Protein AF-A0A1B8GP04-F1 (afdb_monomer_lite)

Secondary structure (DSSP, 8-state):
--EEEEEEE-TT--SGGGEEEEEEEEE-TT--GGGEEEE-SSSSSS-EEEEE-TTT--EEEE-EEEETTTTEEEEPPPEEEESS-----B-SSSS-BSEEEE-SSSSSS-EEEEE-TT--EEEEEEETTEEEEEEEEE---S--GGGEEEE-SSSSSSPEEEEE-TTT--EEEEEEEEEEEETTEEEEEEEEEEEE--SS-GGGEE----SSSSSPPEEEE-TTT--EEEE----S-----SS-----PPPPTT-PPPPP----------------------------------------S-----SSS--EEEEEEEEEEEEPPPTT-SS-EEEEEEEEESSSPPHHHHHHS--EEB-S---TT--EEEEESPPBTTB----SEEEEEETTEEEEEETTTTTEEEETTS-EEEEEEE--S-EEEEEETTTTEEEEEEEEEEEEES--THHHHT---

Sequence (457 aa):
MSKIKYYRNTPPNSDYTGWNGKGVVLDLGGIDRKAIHLGDWNGDGFCDVIVTDKATGALDVYYTYWDRASDQFSFSAKTRVVGSGCTQGWGVGLYDLGIQFADIDGDKRVDYMCLEPNGRVTGWLNKAGGLQWVDQIKFSEDKDRANHKFADVNGDGLDDFMWIDKFTGDTQVFYNLGQKQISGSSFQWENKGQKYQGSSSGPNLHFPNLGGQGRADLTDVNPKTALGWTWFNSCPTGGDDGAIVDPGLPIAPGDSPPGGDGGDDGGDDGGDTGGDMGGDDGGDTGGDTGGDTRGDDGGDTGGDDGGDGYTTGFLIYAVTDTDLPATDFPQPSINNGFIFLNTPPNCNDVGNAIFQNDSEDLSGNSGGVRCDGCGIPGLDGDPTLLEWKNKMGHYTWYLNRNGDFVDVNDEVKGNCVVDHSDDFMCTFFPNPSGQTGIMQLRCRSNMNANIVNGWHD

Organism: NCBI:txid342668

Structure (mmCIF, N/CA/C/O backbone):
data_AF-A0A1B8GP04-F1
#
_entry.id   AF-A0A1B8GP04-F1
#
loop_
_atom_site.group_PDB
_atom_site.id
_atom_site.type_symbol
_atom_site.label_atom_id
_atom_site.label_alt_id
_atom_site.label_comp_id
_atom_site.label_asym_id
_atom_site.label_entity_id
_atom_site.label_seq_id
_atom_site.pdbx_PDB_ins_code
_atom_site.Cartn_x
_atom_site.Cartn_y
_atom_site.Cartn_z
_atom_site.occupancy
_atom_site.B_iso_or_equiv
_atom_site.auth_seq_id
_atom_site.auth_comp_id
_atom_site.auth_asym_id
_atom_site.auth_atom_id
_atom_site.pdbx_PDB_model_num
ATOM 1 N N . MET A 1 1 ? 11.563 -4.425 18.627 1.00 63.47 1 MET A N 1
ATOM 2 C CA . MET A 1 1 ? 10.301 -4.039 19.300 1.00 63.47 1 MET A CA 1
ATOM 3 C C . MET A 1 1 ? 9.495 -3.173 18.349 1.00 63.47 1 MET A C 1
ATOM 5 O O . MET A 1 1 ? 10.090 -2.308 17.712 1.00 63.47 1 MET A O 1
ATOM 9 N N . SER A 1 2 ? 8.201 -3.447 18.195 1.00 87.81 2 SER A N 1
ATOM 10 C CA . SER A 1 2 ? 7.296 -2.692 17.324 1.00 87.81 2 SER A CA 1
ATOM 11 C C . SER A 1 2 ? 7.040 -1.302 17.895 1.00 87.81 2 SER A C 1
ATOM 13 O O . SER A 1 2 ? 6.659 -1.143 19.051 1.00 87.81 2 SER A O 1
ATOM 15 N N . LYS A 1 3 ? 7.315 -0.291 17.076 1.00 91.38 3 LYS A N 1
ATOM 16 C CA . LYS A 1 3 ? 7.225 1.124 17.428 1.00 91.38 3 LYS A CA 1
ATOM 17 C C . LYS A 1 3 ? 6.595 1.866 16.263 1.00 91.38 3 LYS A C 1
ATOM 19 O O . LYS A 1 3 ? 6.963 1.601 15.120 1.00 91.38 3 LYS A O 1
ATOM 24 N N . ILE A 1 4 ? 5.711 2.809 16.558 1.00 90.88 4 ILE A N 1
ATOM 25 C CA . ILE A 1 4 ? 5.189 3.748 15.567 1.00 90.88 4 ILE A CA 1
ATOM 26 C C . ILE A 1 4 ? 6.092 4.972 15.572 1.00 90.88 4 ILE A C 1
ATOM 28 O O . ILE A 1 4 ? 6.315 5.591 16.618 1.00 90.88 4 ILE A O 1
ATOM 32 N N . LYS A 1 5 ? 6.642 5.297 14.403 1.00 90.19 5 LYS A N 1
ATOM 33 C CA . LYS A 1 5 ? 7.365 6.543 14.167 1.00 90.19 5 LYS A CA 1
ATOM 34 C C . LYS A 1 5 ? 6.522 7.444 13.287 1.00 90.19 5 LYS A C 1
ATOM 36 O O . LYS A 1 5 ? 5.880 6.957 12.364 1.00 90.19 5 LYS A O 1
ATOM 41 N N . TYR A 1 6 ? 6.567 8.737 13.564 1.00 86.81 6 TYR A N 1
ATOM 42 C CA . TYR A 1 6 ? 5.828 9.728 12.799 1.00 86.81 6 TYR A CA 1
ATOM 43 C C . TYR A 1 6 ? 6.778 10.676 12.071 1.00 86.81 6 TYR A C 1
ATOM 45 O O . TYR A 1 6 ? 7.780 11.135 12.629 1.00 86.81 6 TYR A O 1
ATOM 53 N N . TYR A 1 7 ? 6.420 10.973 10.828 1.00 84.62 7 TYR A N 1
ATOM 54 C CA . TYR A 1 7 ? 7.071 11.952 9.976 1.00 84.62 7 TYR A CA 1
ATOM 55 C C . TYR A 1 7 ? 5.987 12.905 9.486 1.00 84.62 7 TYR A C 1
ATOM 57 O O . TYR A 1 7 ? 5.009 12.477 8.879 1.00 84.62 7 TYR A O 1
ATOM 65 N N . ARG A 1 8 ? 6.143 14.194 9.785 1.00 81.94 8 ARG A N 1
ATOM 66 C CA . ARG A 1 8 ? 5.207 15.233 9.358 1.00 81.94 8 ARG A CA 1
ATOM 67 C C . ARG A 1 8 ? 5.711 15.876 8.082 1.00 81.94 8 ARG A C 1
ATOM 69 O O . ARG A 1 8 ? 6.782 16.472 8.132 1.00 81.94 8 ARG A O 1
ATOM 76 N N . ASN A 1 9 ? 4.925 15.871 7.012 1.00 76.25 9 ASN A N 1
ATOM 77 C CA . ASN A 1 9 ? 5.185 16.769 5.891 1.00 76.25 9 ASN A CA 1
ATOM 78 C C . ASN A 1 9 ? 4.666 18.187 6.206 1.00 76.25 9 ASN A C 1
ATOM 80 O O . ASN A 1 9 ? 3.602 18.351 6.811 1.00 76.25 9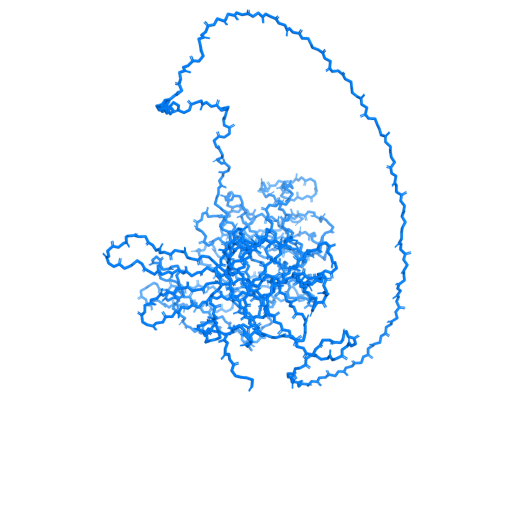 ASN A O 1
ATOM 84 N N . THR A 1 10 ? 5.410 19.216 5.803 1.00 71.38 10 THR A N 1
ATOM 85 C CA . THR A 1 10 ? 4.980 20.619 5.835 1.00 71.38 10 THR A CA 1
ATOM 86 C C . THR A 1 10 ? 4.766 21.106 4.398 1.00 71.38 10 THR A C 1
ATOM 88 O O . THR A 1 10 ? 5.730 21.508 3.745 1.00 71.38 10 THR A O 1
ATOM 91 N N . PRO A 1 11 ? 3.517 21.089 3.892 1.00 62.31 11 PRO A N 1
ATOM 92 C CA . PRO A 1 11 ? 3.201 21.577 2.552 1.00 62.31 11 PRO A CA 1
ATOM 93 C C . PRO A 1 11 ? 3.664 23.033 2.328 1.00 62.31 11 PRO A C 1
ATOM 95 O O . PRO A 1 11 ? 3.703 23.808 3.290 1.00 62.31 11 PRO A O 1
ATOM 98 N N . PRO A 1 12 ? 3.980 23.436 1.081 1.00 53.69 12 PRO A N 1
ATOM 99 C CA . PRO A 1 12 ? 3.792 22.685 -0.165 1.00 53.69 12 PRO A CA 1
ATOM 100 C C . PRO A 1 12 ? 4.947 21.726 -0.481 1.00 53.69 12 PRO A C 1
ATOM 102 O O . PRO A 1 12 ? 5.091 21.310 -1.624 1.00 53.69 12 PRO A O 1
ATOM 105 N N . ASN A 1 13 ? 5.801 21.417 0.496 1.00 50.66 13 ASN A N 1
ATOM 106 C CA . ASN A 1 13 ? 7.055 20.761 0.203 1.00 50.66 13 ASN A CA 1
ATOM 107 C C . ASN A 1 13 ? 6.852 19.318 -0.296 1.00 50.66 13 ASN A C 1
ATOM 109 O O . ASN A 1 13 ? 6.289 18.470 0.401 1.00 50.66 13 ASN A O 1
ATOM 113 N N . SER A 1 14 ? 7.283 19.076 -1.531 1.00 50.91 14 SER A N 1
ATOM 114 C CA . SER A 1 14 ? 7.265 17.774 -2.199 1.00 50.91 14 SER A CA 1
ATOM 115 C C . SER A 1 14 ? 8.617 17.060 -2.116 1.00 50.91 14 SER A C 1
ATOM 117 O O . SER A 1 14 ? 8.734 15.945 -2.613 1.00 50.91 14 SER A O 1
ATOM 119 N N . ASP A 1 15 ? 9.632 17.680 -1.503 1.00 53.97 15 ASP A N 1
ATOM 120 C CA . ASP A 1 15 ? 10.945 17.075 -1.283 1.00 53.97 15 ASP A CA 1
ATOM 121 C C . ASP A 1 15 ? 11.120 16.530 0.154 1.00 53.97 15 ASP A C 1
ATOM 123 O O . ASP A 1 15 ? 10.312 16.766 1.061 1.00 53.97 15 ASP A O 1
ATOM 127 N N . TYR A 1 16 ? 12.209 15.787 0.384 1.00 56.28 16 TYR A N 1
ATOM 128 C CA . TYR A 1 16 ? 12.536 15.207 1.694 1.00 56.28 16 TYR A CA 1
ATOM 129 C C . TYR A 1 16 ? 12.770 16.251 2.803 1.00 56.28 16 TYR A C 1
ATOM 131 O O . TYR A 1 16 ? 12.658 15.915 3.982 1.00 56.28 16 TYR A O 1
ATOM 139 N N . THR A 1 17 ? 13.070 17.513 2.476 1.00 64.00 17 THR A N 1
ATOM 140 C CA . THR A 1 17 ? 13.350 18.568 3.469 1.00 64.00 17 THR A CA 1
ATOM 141 C C . THR A 1 17 ? 12.085 19.054 4.183 1.00 64.00 17 THR A C 1
ATOM 143 O O . THR A 1 17 ? 12.166 19.653 5.257 1.00 64.00 17 THR A O 1
ATOM 146 N N . GLY A 1 18 ? 10.906 18.745 3.632 1.00 65.75 18 GLY A N 1
ATOM 147 C CA . GLY A 1 18 ? 9.599 19.030 4.228 1.00 65.75 18 GLY A CA 1
ATOM 148 C C . GLY A 1 18 ? 9.180 18.063 5.329 1.00 65.75 18 GLY A C 1
ATOM 149 O O . GLY A 1 18 ? 8.291 18.385 6.125 1.00 65.75 18 GLY A O 1
ATOM 150 N N . TRP A 1 19 ? 9.827 16.896 5.394 1.00 76.50 19 TRP A N 1
ATOM 151 C CA . TRP A 1 19 ? 9.484 15.819 6.311 1.00 76.50 19 TRP A CA 1
ATOM 152 C C . TRP A 1 19 ? 10.240 15.944 7.633 1.00 76.50 19 TRP A C 1
ATOM 154 O O . TRP A 1 19 ? 11.421 15.630 7.758 1.00 76.50 19 TRP A O 1
ATOM 164 N N . ASN A 1 20 ? 9.527 16.367 8.673 1.00 81.12 20 ASN A N 1
ATOM 165 C CA . ASN A 1 20 ? 10.053 16.461 10.025 1.00 81.12 20 ASN A CA 1
ATOM 166 C C . ASN A 1 20 ? 9.749 15.176 10.807 1.00 81.12 20 ASN A C 1
ATOM 168 O O . ASN A 1 20 ? 8.599 14.905 11.169 1.00 81.12 20 ASN A O 1
ATOM 172 N N . GLY A 1 21 ? 10.790 14.390 11.084 1.00 84.38 21 GLY A N 1
ATOM 173 C CA . GLY A 1 21 ? 10.694 13.208 11.935 1.00 84.38 21 GLY A CA 1
ATOM 174 C C . GLY A 1 21 ? 10.450 13.581 13.398 1.00 84.38 21 GLY A C 1
ATOM 175 O O . GLY A 1 21 ? 11.295 14.196 14.043 1.00 84.38 21 GLY A O 1
ATOM 176 N N . LYS A 1 22 ? 9.324 13.136 13.963 1.00 84.88 22 LYS A N 1
ATOM 177 C CA . LYS A 1 22 ? 8.982 13.330 15.386 1.00 84.88 22 LYS A CA 1
ATOM 178 C C . LYS A 1 22 ? 9.446 12.181 16.282 1.00 84.88 22 LYS A C 1
ATOM 180 O O . LYS A 1 22 ? 9.191 12.181 17.482 1.00 84.88 22 LYS A O 1
ATOM 185 N N . GLY A 1 23 ? 10.152 11.207 15.710 1.00 88.88 23 GLY A N 1
ATOM 186 C CA . GLY A 1 23 ? 10.649 10.043 16.431 1.00 88.88 23 GLY A CA 1
ATOM 187 C C . GLY A 1 23 ? 9.544 9.034 16.735 1.00 88.88 23 GLY A C 1
ATOM 188 O O . GLY A 1 23 ? 8.591 8.891 15.972 1.00 88.88 23 GLY A O 1
ATOM 189 N N . VAL A 1 24 ? 9.719 8.282 17.821 1.00 91.25 24 VAL A N 1
ATOM 190 C CA . VAL A 1 24 ? 8.772 7.247 18.258 1.00 91.25 24 VAL A CA 1
ATOM 191 C C . VAL A 1 24 ? 7.628 7.909 19.019 1.00 91.25 24 VAL A C 1
ATOM 193 O O . VAL A 1 24 ? 7.873 8.523 20.054 1.00 91.25 24 VAL A O 1
ATOM 196 N N . VAL A 1 25 ? 6.400 7.749 18.526 1.00 91.62 25 VAL A N 1
ATOM 197 C CA . VAL A 1 25 ? 5.183 8.316 19.136 1.00 91.62 25 VAL A CA 1
ATOM 198 C C . VAL A 1 25 ? 4.389 7.286 19.942 1.00 91.62 25 VAL A C 1
ATOM 200 O O . VAL A 1 25 ? 3.663 7.658 20.856 1.00 91.62 25 VAL A O 1
ATOM 203 N N . LEU A 1 26 ? 4.569 5.992 19.658 1.00 93.62 26 LEU A N 1
ATOM 204 C CA . LEU A 1 26 ? 3.960 4.894 20.410 1.00 93.62 26 LEU A CA 1
ATOM 205 C C . LEU A 1 26 ? 4.888 3.673 20.412 1.00 93.62 26 LEU A C 1
ATOM 207 O O . LEU A 1 26 ? 5.392 3.266 19.362 1.00 93.62 26 LEU A O 1
ATOM 211 N N . ASP A 1 27 ? 5.108 3.079 21.585 1.00 94.25 27 ASP A N 1
ATOM 212 C CA . ASP A 1 27 ? 5.805 1.798 21.742 1.00 94.25 27 ASP A CA 1
ATOM 213 C C . ASP A 1 27 ? 4.776 0.705 22.048 1.00 94.25 27 ASP A C 1
ATOM 215 O O . ASP A 1 27 ? 4.023 0.802 23.016 1.00 94.25 27 ASP A O 1
ATOM 219 N N . LEU A 1 28 ? 4.740 -0.325 21.205 1.00 94.94 28 LEU A N 1
ATOM 220 C CA . LEU A 1 28 ? 3.781 -1.427 21.284 1.00 94.94 28 LEU A CA 1
ATOM 221 C C . LEU A 1 28 ? 4.392 -2.673 21.939 1.00 94.94 28 LEU A C 1
ATOM 223 O O . LEU A 1 28 ? 3.833 -3.764 21.862 1.00 94.94 28 LEU A O 1
ATOM 227 N N . GLY A 1 29 ? 5.557 -2.544 22.578 1.00 92.00 29 GLY A N 1
ATOM 228 C CA . GLY A 1 29 ? 6.099 -3.587 23.447 1.00 92.00 29 GLY A CA 1
ATOM 229 C C . GLY A 1 29 ? 6.469 -4.883 22.725 1.00 92.00 29 GLY A C 1
ATOM 230 O O . GLY A 1 29 ? 6.532 -5.934 23.353 1.00 92.00 29 GLY A O 1
ATOM 231 N N . GLY A 1 30 ? 6.718 -4.835 21.411 1.00 91.19 30 GLY A N 1
ATOM 232 C CA . GLY A 1 30 ? 7.128 -6.016 20.646 1.00 91.19 30 GLY A CA 1
ATOM 233 C C . GLY A 1 30 ? 5.990 -6.865 20.077 1.00 91.19 30 GLY A C 1
ATOM 234 O O . GLY A 1 30 ? 6.272 -7.965 19.614 1.00 91.19 30 GLY A O 1
ATOM 235 N N . ILE A 1 31 ? 4.754 -6.355 20.051 1.00 93.88 31 ILE A N 1
ATOM 236 C CA . ILE A 1 31 ? 3.656 -6.910 19.240 1.00 93.88 31 ILE A CA 1
ATOM 237 C C . ILE A 1 31 ? 4.141 -7.198 17.802 1.00 93.88 31 ILE A C 1
ATOM 239 O O . ILE A 1 31 ? 4.878 -6.391 17.227 1.00 93.88 31 ILE A O 1
ATOM 243 N N . ASP A 1 32 ? 3.745 -8.342 17.232 1.00 93.56 32 ASP A N 1
ATOM 244 C CA . ASP A 1 32 ? 4.055 -8.713 15.843 1.00 93.56 32 ASP A CA 1
ATOM 245 C C . ASP A 1 32 ? 3.577 -7.605 14.891 1.00 93.56 32 ASP A C 1
ATOM 247 O O . ASP A 1 32 ? 2.467 -7.100 15.021 1.00 93.56 32 ASP A O 1
ATOM 251 N N . ARG A 1 33 ? 4.403 -7.207 13.919 1.00 91.62 33 ARG A N 1
ATOM 252 C CA . ARG A 1 33 ? 4.039 -6.140 12.974 1.00 91.62 33 ARG A CA 1
ATOM 253 C C . ARG A 1 33 ? 2.819 -6.498 12.130 1.00 91.62 33 ARG A C 1
ATOM 255 O O . ARG A 1 33 ? 2.091 -5.592 11.754 1.00 91.62 33 ARG A O 1
ATOM 262 N N . LYS A 1 34 ? 2.575 -7.788 11.887 1.00 94.12 34 LYS A N 1
ATOM 263 C CA . LYS A 1 34 ? 1.377 -8.270 11.182 1.00 94.12 34 LYS A CA 1
ATOM 264 C C . LYS A 1 34 ? 0.089 -8.110 11.984 1.00 94.12 34 LYS A C 1
ATOM 266 O O . LYS A 1 34 ? -0.984 -8.186 11.406 1.00 94.12 34 LYS A O 1
ATOM 271 N N . ALA A 1 35 ? 0.206 -7.889 13.291 1.00 95.88 35 ALA A N 1
ATOM 272 C CA . ALA A 1 35 ? -0.927 -7.619 14.159 1.00 95.88 35 ALA A CA 1
ATOM 273 C C . ALA A 1 35 ? -1.331 -6.138 14.169 1.00 95.88 35 ALA A C 1
ATOM 275 O O . ALA A 1 35 ? -2.332 -5.793 14.785 1.00 95.88 35 ALA A O 1
ATOM 276 N N . ILE A 1 36 ? -0.520 -5.245 13.593 1.00 96.38 36 ILE A N 1
ATOM 277 C CA . ILE A 1 36 ? -0.681 -3.796 13.731 1.00 96.38 36 ILE A CA 1
ATOM 278 C C . ILE A 1 36 ? -1.247 -3.238 12.433 1.00 96.38 36 ILE A C 1
ATOM 280 O O . ILE A 1 36 ? -0.635 -3.371 11.375 1.00 96.38 36 ILE A O 1
ATOM 284 N N . HIS A 1 37 ? -2.381 -2.560 12.542 1.00 96.56 37 HIS A N 1
ATOM 285 C CA . HIS A 1 37 ? -3.078 -1.923 11.435 1.00 96.56 37 HIS A CA 1
ATOM 286 C C . HIS A 1 37 ? -3.357 -0.462 11.786 1.00 96.56 37 HIS A C 1
ATOM 288 O O . HIS A 1 37 ? -3.452 -0.104 12.963 1.00 96.56 37 HIS A O 1
ATOM 294 N N . LEU A 1 38 ? -3.461 0.376 10.759 1.00 95.69 38 LEU A N 1
ATOM 295 C CA . LEU A 1 38 ? -3.798 1.787 10.890 1.00 95.69 38 LEU A CA 1
ATOM 296 C C . LEU A 1 38 ? -5.088 2.038 10.120 1.00 95.69 38 LEU A C 1
ATOM 298 O O . LEU A 1 38 ? -5.172 1.671 8.952 1.00 95.69 38 LEU A O 1
ATOM 302 N N . GLY A 1 39 ? -6.066 2.652 10.770 1.00 96.69 39 GLY A N 1
ATOM 303 C CA . GLY A 1 39 ? -7.346 2.982 10.157 1.00 96.69 39 GLY A CA 1
ATOM 304 C C . GLY A 1 39 ? -8.220 3.747 11.135 1.00 96.69 39 GLY A C 1
ATOM 305 O O . GLY A 1 39 ? -8.081 3.569 12.342 1.00 96.69 39 GLY A O 1
ATOM 306 N N . ASP A 1 40 ? -9.071 4.631 10.630 1.00 97.69 40 ASP A N 1
ATOM 307 C CA . ASP A 1 40 ? -9.979 5.415 11.465 1.00 97.69 40 ASP A CA 1
ATOM 308 C C . ASP A 1 40 ? -11.080 4.498 12.024 1.00 97.69 40 ASP A C 1
ATOM 310 O O . ASP A 1 40 ? -11.964 4.050 11.296 1.00 97.69 40 ASP A O 1
ATOM 314 N N . TRP A 1 41 ? -10.997 4.127 13.304 1.00 98.50 41 TRP A N 1
ATOM 315 C CA . TRP A 1 41 ? -11.967 3.214 13.916 1.00 98.50 41 TRP A CA 1
ATOM 316 C C . TRP A 1 41 ? -13.187 3.975 14.444 1.00 98.50 41 TRP A C 1
ATOM 318 O O . TRP A 1 41 ? -14.302 3.439 14.493 1.00 98.50 41 TRP A O 1
ATOM 328 N N . ASN A 1 42 ? -12.990 5.217 14.891 1.00 97.25 42 ASN A N 1
ATOM 329 C CA . ASN A 1 42 ? -14.009 6.008 15.574 1.00 97.25 42 ASN A CA 1
ATOM 330 C C . ASN A 1 42 ? -14.676 7.082 14.687 1.00 97.25 42 ASN A C 1
ATOM 332 O O . ASN A 1 42 ? -15.623 7.720 15.163 1.00 97.25 42 ASN A O 1
ATOM 336 N N . GLY A 1 43 ? -14.255 7.228 13.433 1.00 96.38 43 GLY A N 1
ATOM 337 C CA . GLY A 1 43 ? -14.756 8.170 12.434 1.00 96.38 43 GLY A CA 1
ATOM 338 C C . GLY A 1 43 ? -14.401 9.632 12.718 1.00 96.38 43 GLY A C 1
ATOM 339 O O . GLY A 1 43 ? -15.181 10.515 12.347 1.00 96.38 43 GLY A O 1
ATOM 340 N N . ASP A 1 44 ? -13.320 9.911 13.451 1.00 93.94 44 ASP A N 1
ATOM 341 C CA . ASP A 1 44 ? -12.916 11.275 13.822 1.00 93.94 44 ASP A CA 1
ATOM 342 C C . ASP A 1 44 ? -11.974 11.955 12.811 1.00 93.94 44 ASP A C 1
ATOM 344 O O . ASP A 1 44 ? -11.653 13.141 12.955 1.00 93.94 44 ASP A O 1
ATOM 348 N N . GLY A 1 45 ? -11.608 11.241 11.747 1.00 91.19 45 GLY A N 1
ATOM 349 C CA . GLY A 1 45 ? -10.721 11.678 10.679 1.00 91.19 45 GLY A CA 1
ATOM 350 C C . GLY A 1 45 ? -9.245 11.363 10.922 1.00 91.19 45 GLY A C 1
ATOM 351 O O . GLY A 1 45 ? -8.419 11.725 10.079 1.00 91.19 45 GLY A O 1
ATOM 352 N N . PHE A 1 46 ? -8.885 10.720 12.038 1.00 91.12 46 PHE A N 1
ATOM 353 C CA . PHE A 1 46 ? -7.527 10.263 12.315 1.00 91.12 46 PHE A CA 1
ATOM 354 C C . PHE A 1 46 ? -7.437 8.738 12.263 1.00 91.12 46 PHE A C 1
ATOM 356 O O . PHE A 1 46 ? -8.276 8.019 12.791 1.00 91.12 46 PHE A O 1
ATOM 363 N N . CYS A 1 47 ? -6.357 8.214 11.675 1.00 94.25 47 CYS A N 1
ATOM 364 C CA . CYS A 1 47 ? -6.088 6.784 11.782 1.00 94.25 47 CYS A CA 1
ATOM 365 C C . CYS A 1 47 ? -5.767 6.408 13.234 1.00 94.25 47 CYS A C 1
ATOM 367 O O . CYS A 1 47 ? -4.827 6.935 13.841 1.00 94.25 47 CYS A O 1
ATOM 369 N N . ASP A 1 48 ? -6.482 5.418 13.748 1.00 98.12 48 ASP A N 1
ATOM 370 C CA . ASP A 1 48 ? -6.213 4.772 15.022 1.00 98.12 48 ASP A CA 1
ATOM 371 C C . ASP A 1 48 ? -5.234 3.609 14.852 1.00 98.12 48 ASP A C 1
ATOM 373 O O . ASP A 1 48 ? -5.058 3.057 13.761 1.00 98.12 48 ASP A O 1
ATOM 377 N N . VAL A 1 49 ? -4.590 3.208 15.951 1.00 98.12 49 VAL A N 1
ATOM 378 C CA . VAL A 1 49 ? -3.743 2.008 15.964 1.00 98.12 49 VAL A CA 1
ATOM 379 C C . VAL A 1 49 ? -4.582 0.821 16.415 1.00 98.12 49 VAL A C 1
ATOM 381 O O . VAL A 1 49 ? -4.950 0.719 17.589 1.00 98.12 49 VAL A O 1
ATOM 384 N N . ILE A 1 50 ? -4.843 -0.097 15.489 1.00 98.56 50 ILE A N 1
ATOM 385 C CA . ILE A 1 50 ? -5.628 -1.310 15.711 1.00 98.56 50 ILE A CA 1
ATOM 386 C C . ILE A 1 50 ? -4.665 -2.491 15.852 1.00 98.56 50 ILE A C 1
ATOM 388 O O . ILE A 1 50 ? -3.847 -2.757 14.972 1.00 98.56 50 ILE A O 1
ATOM 392 N N . VAL A 1 51 ? -4.756 -3.207 16.970 1.00 98.00 51 VAL A N 1
ATOM 393 C CA . VAL A 1 51 ? -3.973 -4.411 17.256 1.00 98.00 51 VAL A CA 1
ATOM 394 C C . VAL A 1 51 ? -4.880 -5.634 17.214 1.00 98.00 51 VAL A C 1
ATOM 396 O O . VAL A 1 51 ? -5.840 -5.726 17.979 1.00 98.00 51 VAL A O 1
ATOM 399 N N . THR A 1 52 ? -4.545 -6.589 16.353 1.00 97.50 52 THR A N 1
ATOM 400 C CA . THR A 1 52 ? -5.291 -7.831 16.149 1.00 97.50 52 THR A CA 1
ATOM 401 C C . THR A 1 52 ? -4.657 -9.000 16.901 1.00 97.50 52 THR A C 1
ATOM 403 O O . THR A 1 52 ? -3.442 -9.201 16.907 1.00 97.50 52 THR A O 1
ATOM 406 N N . ASP A 1 53 ? -5.482 -9.823 17.540 1.00 97.88 53 ASP A N 1
ATOM 407 C CA . ASP A 1 53 ? -5.041 -11.109 18.068 1.00 97.88 53 ASP A CA 1
ATOM 408 C C . ASP A 1 53 ? -5.111 -12.188 16.982 1.00 97.88 53 ASP A C 1
ATOM 410 O O . ASP A 1 53 ? -6.170 -12.440 16.404 1.00 97.88 53 ASP A O 1
ATOM 414 N N . LYS A 1 54 ? -3.984 -12.869 16.745 1.00 96.69 54 LYS A N 1
ATOM 415 C CA . LYS A 1 54 ? -3.844 -13.866 15.674 1.00 96.69 54 LYS A CA 1
ATOM 416 C C . LYS A 1 54 ? -4.876 -14.988 15.741 1.00 96.69 54 LYS A C 1
ATOM 418 O O . LYS A 1 54 ? -5.330 -15.465 14.705 1.00 96.69 54 LYS A O 1
ATOM 423 N N . ALA A 1 55 ? -5.145 -15.489 16.943 1.00 96.44 55 ALA A N 1
ATOM 424 C CA . ALA A 1 55 ? -5.903 -16.720 17.133 1.00 96.44 55 ALA A CA 1
ATOM 425 C C . ALA A 1 55 ? -7.404 -16.449 17.223 1.00 96.44 55 ALA A C 1
ATOM 427 O O . ALA A 1 55 ? -8.212 -17.233 16.733 1.00 96.44 55 ALA A O 1
ATOM 428 N N . THR A 1 56 ? -7.771 -15.351 17.876 1.00 98.06 56 THR A N 1
ATOM 429 C CA . THR A 1 56 ? -9.158 -15.055 18.236 1.00 98.06 56 THR A CA 1
ATOM 430 C C . THR A 1 56 ? -9.797 -13.992 17.356 1.00 98.06 56 THR A C 1
ATOM 432 O O . THR A 1 56 ? -11.020 -13.873 17.378 1.00 98.06 56 THR A O 1
ATOM 435 N N . GLY A 1 57 ? -9.010 -13.189 16.634 1.00 97.75 57 GLY A N 1
ATOM 436 C CA . GLY A 1 57 ? -9.510 -12.000 15.943 1.00 97.75 57 GLY A CA 1
ATOM 437 C C . GLY A 1 57 ? -9.969 -10.895 16.897 1.00 97.75 57 GLY A C 1
ATOM 438 O O . GLY A 1 57 ? -10.716 -10.007 16.499 1.00 97.75 57 GLY A O 1
ATOM 439 N N . ALA A 1 58 ? -9.585 -10.950 18.176 1.00 98.44 58 ALA A N 1
ATOM 440 C CA . ALA A 1 58 ? -9.854 -9.858 19.102 1.00 98.44 58 ALA A CA 1
ATOM 441 C C . ALA A 1 58 ? -9.124 -8.585 18.654 1.00 98.44 58 ALA A C 1
ATOM 443 O O . ALA A 1 58 ? -7.990 -8.659 18.181 1.00 98.44 58 ALA A O 1
ATOM 444 N N . LEU A 1 59 ? -9.762 -7.431 18.845 1.00 98.44 59 LEU A N 1
ATOM 445 C CA . LEU A 1 59 ? -9.219 -6.127 18.470 1.00 98.44 59 LEU A CA 1
ATOM 446 C C . LEU A 1 59 ? -9.029 -5.259 19.713 1.00 98.44 59 LEU A C 1
ATOM 448 O O . LEU A 1 59 ? -9.977 -5.019 20.470 1.00 98.44 59 LEU A O 1
ATOM 452 N N . ASP A 1 60 ? -7.805 -4.784 19.903 1.00 98.44 60 ASP A N 1
ATOM 453 C CA . ASP A 1 60 ? -7.448 -3.736 20.852 1.00 98.44 60 ASP A CA 1
ATOM 454 C C . ASP A 1 60 ? -7.121 -2.453 20.068 1.00 98.44 60 ASP A C 1
ATOM 456 O O . ASP A 1 60 ? -6.304 -2.491 19.155 1.00 98.44 60 ASP A O 1
ATOM 460 N N . VAL A 1 61 ? -7.722 -1.317 20.425 1.00 98.56 61 VAL A N 1
ATOM 461 C CA . VAL A 1 61 ? -7.514 -0.028 19.743 1.00 98.56 61 VAL A CA 1
ATOM 462 C C . VAL A 1 61 ? -6.870 0.983 20.684 1.00 98.56 61 VAL A C 1
ATOM 464 O O . VAL A 1 61 ? -7.227 1.079 21.865 1.00 98.56 61 VAL A O 1
ATOM 467 N N . TYR A 1 62 ? -5.912 1.734 20.148 1.00 98.38 62 TYR A N 1
ATOM 468 C CA . TYR A 1 62 ? -5.397 2.966 20.728 1.00 98.38 62 TYR A CA 1
ATOM 469 C C . TYR A 1 62 ? -5.904 4.121 19.870 1.00 98.38 62 TYR A C 1
ATOM 471 O O . TYR A 1 62 ? -5.456 4.271 18.733 1.00 98.38 62 TYR A O 1
ATOM 479 N N . TYR A 1 63 ? -6.826 4.912 20.417 1.00 98.06 63 TYR A N 1
ATOM 480 C CA . TYR A 1 63 ? -7.380 6.057 19.705 1.00 98.06 63 TYR A CA 1
ATOM 481 C C . TYR A 1 63 ? -6.335 7.155 19.593 1.00 98.06 63 TYR A C 1
ATOM 483 O O . TYR A 1 63 ? -5.732 7.523 20.611 1.00 98.06 63 TYR A O 1
ATOM 491 N N . THR A 1 64 ? -6.113 7.641 18.379 1.00 96.50 64 THR A N 1
ATOM 492 C CA . THR A 1 64 ? -5.103 8.652 18.080 1.00 96.50 64 THR A CA 1
ATOM 493 C C . THR A 1 64 ? -5.694 10.045 18.249 1.00 96.50 64 THR A C 1
ATOM 495 O O . THR A 1 64 ? -6.758 10.355 17.737 1.00 96.50 64 THR A O 1
ATOM 498 N N . TYR A 1 65 ? -4.965 10.931 18.919 1.00 94.19 65 TYR A N 1
ATOM 499 C CA . TYR A 1 65 ? -5.307 12.347 19.005 1.00 94.19 65 TYR A CA 1
ATOM 500 C C . TYR A 1 65 ? -4.117 13.186 18.567 1.00 94.19 65 TYR A C 1
ATOM 502 O O . TYR A 1 65 ? -2.975 12.881 18.921 1.00 94.19 65 TYR A O 1
ATOM 510 N N . TRP A 1 66 ? -4.383 14.288 17.871 1.00 89.25 66 TRP A N 1
ATOM 511 C CA . TRP A 1 66 ? -3.366 15.267 17.506 1.00 89.25 66 TRP A CA 1
ATOM 512 C C . TRP A 1 66 ? -3.748 16.666 17.984 1.00 89.25 66 TRP A C 1
ATOM 514 O O . TRP A 1 66 ? -4.791 17.208 17.618 1.00 89.25 66 TRP A O 1
ATOM 524 N N . ASP A 1 67 ? -2.876 17.270 18.788 1.00 88.94 67 ASP A N 1
ATOM 525 C CA . ASP A 1 67 ? -2.986 18.675 19.157 1.00 88.94 67 ASP A CA 1
ATOM 526 C C . ASP A 1 67 ? -2.178 19.532 18.180 1.00 88.94 67 ASP A C 1
ATOM 528 O O . ASP A 1 67 ? -0.945 19.563 18.202 1.00 88.94 67 ASP A O 1
ATOM 532 N N . ARG A 1 68 ? -2.892 20.284 17.339 1.00 86.38 68 ARG A N 1
ATOM 533 C CA . ARG A 1 68 ? -2.301 21.189 16.349 1.00 86.38 68 ARG A CA 1
ATOM 534 C C . ARG A 1 68 ? -1.504 22.338 16.972 1.00 86.38 68 ARG A C 1
ATOM 536 O O . ARG A 1 68 ? -0.590 22.839 16.319 1.00 86.38 68 ARG A O 1
ATOM 543 N N . ALA A 1 69 ? -1.849 22.785 18.182 1.00 88.94 69 ALA A N 1
ATOM 544 C CA . ALA A 1 69 ? -1.187 23.919 18.823 1.00 88.94 69 ALA A CA 1
ATOM 545 C C . ALA A 1 69 ? 0.205 23.541 19.343 1.00 88.94 69 ALA A C 1
ATOM 547 O O . ALA A 1 69 ? 1.150 24.315 19.192 1.00 88.94 69 ALA A O 1
ATOM 548 N N . SER A 1 70 ? 0.329 22.350 19.929 1.00 88.25 70 SER A N 1
ATOM 549 C CA . SER A 1 70 ? 1.601 21.821 20.432 1.00 88.25 70 SER A CA 1
ATOM 550 C C . SER A 1 70 ? 2.335 20.914 19.436 1.00 88.25 70 SER A C 1
ATOM 552 O O . SER A 1 70 ? 3.496 20.583 19.667 1.00 88.25 70 SER A O 1
ATOM 554 N N . ASP A 1 71 ? 1.692 20.554 18.319 1.00 83.50 71 ASP A N 1
ATOM 555 C CA . ASP A 1 71 ? 2.183 19.599 17.318 1.00 83.50 71 ASP A CA 1
ATOM 556 C C . ASP A 1 71 ? 2.549 18.236 17.930 1.00 83.50 71 ASP A C 1
ATOM 558 O O . ASP A 1 71 ? 3.589 17.648 17.620 1.00 83.50 71 ASP A O 1
ATOM 562 N N . GLN A 1 72 ? 1.696 17.746 18.835 1.00 85.31 72 GLN A N 1
ATOM 563 C CA . GLN A 1 72 ? 1.910 16.490 19.551 1.00 85.31 72 GLN A CA 1
ATOM 564 C C . GLN A 1 72 ? 0.791 15.487 19.307 1.00 85.31 72 GLN A C 1
ATOM 566 O O . GLN A 1 72 ? -0.394 15.817 19.334 1.00 85.31 72 GLN A O 1
ATOM 571 N N . PHE A 1 73 ? 1.201 14.235 19.113 1.00 88.12 73 PHE A N 1
ATOM 572 C CA . PHE A 1 73 ? 0.311 13.086 19.146 1.00 88.12 73 PHE A CA 1
ATOM 573 C C . PHE A 1 73 ? 0.150 12.593 20.579 1.00 88.12 73 PHE A C 1
ATOM 575 O O . PHE A 1 73 ? 1.107 12.567 21.355 1.00 88.12 73 PHE A O 1
ATOM 582 N N . SER A 1 74 ? -1.052 12.148 20.908 1.00 92.44 74 SER A N 1
ATOM 583 C CA . SER A 1 74 ? -1.328 11.380 22.115 1.00 92.44 74 SER A CA 1
ATOM 584 C C . SER A 1 74 ? -2.257 10.223 21.778 1.00 92.44 74 SER A C 1
ATOM 586 O O . SER A 1 74 ? -2.906 10.223 20.735 1.00 92.44 74 SER A O 1
ATOM 588 N N . PHE A 1 75 ? -2.289 9.217 22.646 1.00 96.12 75 PHE A N 1
ATOM 589 C CA . PHE A 1 75 ? -3.054 7.998 22.422 1.00 96.12 75 PHE A CA 1
ATOM 590 C C . PHE A 1 75 ? -3.907 7.693 23.645 1.00 96.12 75 PHE A C 1
ATOM 592 O O . PHE A 1 75 ? -3.486 7.942 24.781 1.00 96.12 75 PHE A O 1
ATOM 599 N N . SER A 1 76 ? -5.092 7.124 23.433 1.00 97.69 76 SER A N 1
ATOM 600 C CA . SER A 1 76 ? -5.870 6.570 24.539 1.00 97.69 76 SER A CA 1
ATOM 601 C C . SER A 1 76 ? -5.135 5.405 25.209 1.00 97.69 76 SER A C 1
ATOM 603 O O . SER A 1 76 ? -4.204 4.807 24.665 1.00 97.69 76 SER A O 1
ATOM 605 N N . ALA A 1 77 ? -5.625 5.000 26.381 1.00 96.62 77 ALA A N 1
ATOM 606 C CA . ALA A 1 77 ? -5.322 3.666 26.878 1.00 96.62 77 ALA A CA 1
ATOM 607 C C . ALA A 1 77 ? -5.807 2.601 25.876 1.00 96.62 77 ALA A C 1
ATOM 609 O O . ALA A 1 77 ? -6.806 2.802 25.173 1.00 96.62 77 ALA A O 1
ATOM 610 N N . LYS A 1 78 ? -5.115 1.456 25.852 1.00 96.62 78 LYS A N 1
ATOM 611 C CA . LYS A 1 78 ? -5.511 0.287 25.062 1.00 96.62 78 LYS A CA 1
ATOM 612 C C . LYS A 1 78 ? -6.938 -0.126 25.416 1.00 96.62 78 LYS A C 1
ATOM 614 O O . LYS A 1 78 ? -7.202 -0.471 26.569 1.00 96.62 78 LYS A O 1
ATOM 619 N N . THR A 1 79 ? -7.826 -0.141 24.431 1.00 98.06 79 THR A N 1
ATOM 620 C CA . THR A 1 79 ? -9.241 -0.466 24.627 1.00 98.06 79 THR A CA 1
ATOM 621 C C . THR A 1 79 ? -9.621 -1.694 23.818 1.00 98.06 79 THR A C 1
ATOM 623 O O . THR A 1 79 ? -9.458 -1.715 22.605 1.00 98.06 79 THR A O 1
ATOM 626 N N . ARG A 1 80 ? -10.171 -2.712 24.482 1.00 98.19 80 ARG A N 1
ATOM 627 C CA . ARG A 1 80 ? -10.743 -3.884 23.814 1.00 98.19 80 ARG A CA 1
ATOM 628 C C . ARG A 1 80 ? -12.050 -3.484 23.133 1.00 98.19 80 ARG A C 1
ATOM 630 O O . ARG A 1 80 ? -13.022 -3.209 23.831 1.00 98.19 80 ARG A O 1
ATOM 637 N N . VAL A 1 81 ? -12.078 -3.488 21.802 1.00 98.12 81 VAL A N 1
ATOM 638 C CA . VAL A 1 81 ? -13.280 -3.148 21.013 1.00 98.12 81 VAL A CA 1
ATOM 639 C C . VAL A 1 81 ? -13.965 -4.384 20.429 1.00 98.12 81 VAL A C 1
ATOM 641 O O . VAL A 1 81 ? -15.179 -4.382 20.253 1.00 98.12 81 VAL A O 1
ATOM 644 N N . VAL A 1 82 ? -13.221 -5.478 20.223 1.00 98.00 82 VAL A N 1
ATOM 645 C CA . VAL A 1 82 ? -13.767 -6.773 19.783 1.00 98.00 82 VAL A CA 1
ATOM 646 C C . VAL A 1 82 ? -13.201 -7.897 20.632 1.00 98.00 82 VAL A C 1
ATOM 648 O O . VAL A 1 82 ? -11.989 -8.073 20.696 1.00 98.00 82 VAL A O 1
ATOM 651 N N . GLY A 1 83 ? -14.069 -8.676 21.281 1.00 97.44 83 GLY A N 1
ATOM 652 C CA . GLY A 1 83 ? -13.662 -9.808 22.123 1.00 97.44 83 GLY A CA 1
ATOM 653 C C . GLY A 1 83 ? -13.162 -11.027 21.343 1.00 97.44 83 GLY A C 1
ATOM 654 O O . GLY A 1 83 ? -12.282 -11.732 21.830 1.00 97.44 83 GLY A O 1
ATOM 655 N N . SER A 1 84 ? -13.720 -11.255 20.154 1.00 97.00 84 SER A N 1
ATOM 656 C CA . SER A 1 84 ? -13.384 -12.334 19.220 1.00 97.00 84 SER A CA 1
ATOM 657 C C . SER A 1 84 ? -14.014 -12.040 17.859 1.00 97.00 84 SER A C 1
ATOM 659 O O . SER A 1 84 ? -15.102 -11.463 17.815 1.00 97.00 84 SER A O 1
ATOM 661 N N . GLY A 1 85 ? -13.391 -12.494 16.777 1.00 96.25 85 GLY A N 1
ATOM 662 C CA . GLY A 1 85 ? -13.856 -12.265 15.415 1.00 96.25 85 GLY A CA 1
ATOM 663 C C . GLY A 1 85 ? -13.211 -13.227 14.426 1.00 96.25 85 GLY A C 1
ATOM 664 O O . GLY A 1 85 ? -13.364 -14.441 14.530 1.00 96.25 85 GLY A O 1
ATOM 665 N N . CYS A 1 86 ? -12.499 -12.678 13.450 1.00 97.50 86 CYS A N 1
ATOM 666 C CA . CYS A 1 86 ? -11.827 -13.432 12.405 1.00 97.50 86 CYS A CA 1
ATOM 667 C C . CYS A 1 86 ? -10.711 -14.336 12.947 1.00 97.50 86 CYS A C 1
ATOM 669 O O . CYS A 1 86 ? -9.699 -13.860 13.458 1.00 97.50 86 CYS A O 1
ATOM 671 N N . THR A 1 87 ? -10.841 -15.645 12.741 1.00 96.88 87 THR A N 1
ATOM 672 C CA . THR A 1 87 ? -9.849 -16.645 13.176 1.00 96.88 87 THR A CA 1
ATOM 673 C C . THR A 1 87 ? -8.890 -17.075 12.063 1.00 96.88 87 THR A C 1
ATOM 675 O O . THR A 1 87 ? -8.167 -18.056 12.213 1.00 96.88 87 THR A O 1
ATOM 678 N N . GLN A 1 88 ? -8.884 -16.373 10.926 1.00 97.69 88 GLN A N 1
ATOM 679 C CA . GLN A 1 88 ? -8.012 -16.685 9.786 1.00 97.69 88 GLN A CA 1
ATOM 680 C C . GLN A 1 88 ? -6.530 -16.372 10.062 1.00 97.69 88 GLN A C 1
ATOM 682 O O . GLN A 1 88 ? -5.648 -16.909 9.384 1.00 97.69 88 GLN A O 1
ATOM 687 N N . GLY A 1 89 ? -6.259 -15.527 11.065 1.00 95.94 89 GLY A N 1
ATOM 688 C CA . GLY A 1 89 ? -4.921 -15.178 11.535 1.00 95.94 89 GLY A CA 1
ATOM 689 C C . GLY A 1 89 ? -4.029 -14.610 10.433 1.00 95.94 89 GLY A C 1
ATOM 690 O O . GLY A 1 89 ? -4.468 -13.828 9.599 1.00 95.94 89 GLY A O 1
ATOM 691 N N . TRP A 1 90 ? -2.761 -15.009 10.431 1.00 96.69 90 TRP A N 1
ATOM 692 C CA . TRP A 1 90 ? -1.804 -14.694 9.369 1.00 96.69 90 TRP A CA 1
ATOM 693 C C . TRP A 1 90 ? -0.801 -15.830 9.193 1.00 96.69 90 TRP A C 1
ATOM 695 O O . TRP A 1 90 ? -0.427 -16.499 10.170 1.00 96.69 90 TRP A O 1
ATOM 705 N N . GLY A 1 91 ? -0.349 -16.052 7.961 1.00 93.19 91 GLY A N 1
ATOM 706 C CA . GLY A 1 91 ? 0.654 -17.072 7.663 1.00 93.19 91 GLY A CA 1
ATOM 707 C C . GLY A 1 91 ? 2.081 -16.543 7.747 1.00 93.19 91 GLY A C 1
ATOM 708 O O . GLY A 1 91 ? 2.383 -15.658 8.555 1.00 93.19 91 GLY A O 1
ATOM 709 N N . VAL A 1 92 ? 2.992 -17.145 6.979 1.00 88.56 92 VAL A N 1
ATOM 710 C CA . VAL A 1 92 ? 4.436 -16.858 7.060 1.00 88.56 92 VAL A CA 1
ATOM 711 C C . VAL A 1 92 ? 4.762 -15.526 6.395 1.00 88.56 92 VAL A C 1
ATOM 713 O O . VAL A 1 92 ? 5.410 -14.682 7.020 1.00 88.56 92 VAL A O 1
ATOM 716 N N . GLY A 1 93 ? 4.263 -15.322 5.171 1.00 89.00 93 GLY A N 1
ATOM 717 C CA . GLY A 1 93 ? 4.504 -14.117 4.382 1.00 89.00 93 GLY A CA 1
ATOM 718 C C . GLY A 1 93 ? 4.072 -12.842 5.106 1.00 89.00 93 GLY A C 1
ATOM 719 O O . GLY A 1 93 ? 3.167 -12.861 5.943 1.00 89.00 93 GLY A O 1
ATOM 720 N N . LEU A 1 94 ? 4.733 -11.725 4.789 1.00 85.38 94 LEU A N 1
ATOM 721 C CA . LEU A 1 94 ? 4.440 -10.424 5.396 1.00 85.38 94 LEU A CA 1
ATOM 722 C C . LEU A 1 94 ? 2.984 -10.000 5.161 1.00 85.38 94 LEU A C 1
ATOM 724 O O . LEU A 1 94 ? 2.336 -9.506 6.078 1.00 85.38 94 LEU A O 1
ATOM 728 N N . TYR A 1 95 ? 2.484 -10.240 3.949 1.00 91.06 95 TYR A N 1
ATOM 729 C CA . TYR A 1 95 ? 1.157 -9.815 3.509 1.00 91.06 95 TYR A CA 1
ATOM 730 C C . TYR A 1 95 ? 0.087 -10.902 3.592 1.00 91.06 95 TYR A C 1
ATOM 732 O O . TYR A 1 95 ? -1.068 -10.623 3.298 1.00 91.06 95 TYR A O 1
ATOM 740 N N . ASP A 1 96 ? 0.441 -12.113 4.028 1.00 94.75 96 ASP A N 1
ATOM 741 C CA . ASP A 1 96 ? -0.502 -13.211 4.258 1.00 94.75 96 ASP A CA 1
ATOM 742 C C . ASP A 1 96 ? -1.329 -12.936 5.526 1.00 94.75 96 ASP A C 1
ATOM 744 O O . ASP A 1 96 ? -1.106 -13.530 6.583 1.00 94.75 96 ASP A O 1
ATOM 748 N N . LEU A 1 97 ? -2.243 -11.972 5.415 1.00 96.31 97 LEU A N 1
ATOM 749 C CA . LEU A 1 97 ? -3.086 -11.451 6.480 1.00 96.31 97 LEU A CA 1
ATOM 750 C C . LEU A 1 97 ? -4.526 -11.893 6.234 1.00 96.31 97 LEU A C 1
ATOM 752 O O . LEU A 1 97 ? -5.161 -11.493 5.261 1.00 96.31 97 LEU A O 1
ATOM 756 N N . GLY A 1 98 ? -5.056 -12.701 7.145 1.00 97.44 98 GLY A N 1
ATOM 757 C CA . GLY A 1 98 ? -6.472 -13.042 7.184 1.00 97.44 98 GLY A CA 1
ATOM 758 C C . GLY A 1 98 ? -7.340 -11.928 7.763 1.00 97.44 98 GLY A C 1
ATOM 759 O O . GLY A 1 98 ? -8.554 -12.035 7.700 1.00 97.44 98 GLY A O 1
ATOM 760 N N . ILE A 1 99 ? -6.746 -10.875 8.328 1.00 98.06 99 ILE A N 1
ATOM 761 C CA . ILE A 1 99 ? -7.453 -9.713 8.869 1.00 98.06 99 ILE A CA 1
ATOM 762 C C . ILE A 1 99 ? -7.002 -8.471 8.104 1.00 98.06 99 ILE A C 1
ATOM 764 O O . ILE A 1 99 ? -5.806 -8.178 8.062 1.00 98.06 99 ILE A O 1
ATOM 768 N N . GLN A 1 100 ? -7.954 -7.747 7.521 1.00 97.62 100 GLN A N 1
ATOM 769 C CA . GLN A 1 100 ? -7.723 -6.462 6.859 1.00 97.62 100 GLN A CA 1
ATOM 770 C C . GLN A 1 100 ? -8.805 -5.449 7.262 1.00 97.62 100 GLN A C 1
ATOM 772 O O . GLN A 1 100 ? -9.858 -5.833 7.775 1.00 97.62 100 GLN A O 1
ATOM 777 N N . PHE A 1 101 ? -8.517 -4.165 7.043 1.00 98.50 101 PHE A N 1
ATOM 778 C CA . PHE A 1 101 ? -9.382 -3.040 7.394 1.00 98.50 101 PHE A CA 1
ATOM 779 C C . PHE A 1 101 ? -9.480 -2.075 6.211 1.00 98.50 101 PHE A C 1
ATOM 781 O O . PHE A 1 101 ? -8.448 -1.778 5.614 1.00 98.50 101 PHE A O 1
ATOM 788 N N . ALA A 1 102 ? -10.695 -1.642 5.875 1.00 98.06 102 ALA A N 1
ATOM 789 C CA . ALA A 1 102 ? -11.007 -0.763 4.743 1.00 98.06 102 ALA A CA 1
ATOM 790 C C . ALA A 1 102 ? -12.401 -0.159 4.930 1.00 98.06 102 ALA A C 1
ATOM 792 O O . ALA A 1 102 ? -13.243 -0.819 5.529 1.00 98.06 102 ALA A O 1
ATOM 793 N N . ASP A 1 103 ? -12.647 1.050 4.440 1.00 98.25 103 ASP A N 1
ATOM 794 C CA . ASP A 1 103 ? -13.967 1.694 4.472 1.00 98.25 103 ASP A CA 1
ATOM 795 C C . ASP A 1 103 ? -14.764 1.285 3.225 1.00 98.25 103 ASP A C 1
ATOM 797 O O . ASP A 1 103 ? -14.725 1.944 2.185 1.00 98.25 103 ASP A O 1
ATOM 801 N N . ILE A 1 104 ? -15.446 0.138 3.287 1.00 98.38 104 ILE A N 1
ATOM 802 C CA . ILE A 1 104 ? -16.143 -0.424 2.117 1.00 98.38 104 ILE A CA 1
ATOM 803 C C . ILE A 1 104 ? -17.567 0.116 1.965 1.00 98.38 104 ILE A C 1
ATOM 805 O O . ILE A 1 104 ? -18.246 -0.207 0.986 1.00 98.38 104 ILE A O 1
ATOM 809 N N . ASP A 1 105 ? -18.056 0.896 2.927 1.00 98.12 105 ASP A N 1
ATOM 810 C CA . ASP A 1 105 ? -19.394 1.483 2.887 1.00 98.12 105 ASP A CA 1
ATOM 811 C C . ASP A 1 105 ? -19.430 3.020 2.914 1.00 98.12 105 ASP A C 1
ATOM 813 O O . ASP A 1 105 ? -20.515 3.608 2.813 1.00 98.12 105 ASP A O 1
ATOM 817 N N . GLY A 1 106 ? -18.256 3.653 2.938 1.00 96.50 106 GLY A N 1
ATOM 818 C CA . GLY A 1 106 ? -18.045 5.082 2.731 1.00 96.50 106 GLY A CA 1
ATOM 819 C C . GLY A 1 106 ? -18.433 5.944 3.928 1.00 96.50 106 GLY A C 1
ATOM 820 O O . GLY A 1 106 ? -18.718 7.138 3.766 1.00 96.50 106 GLY A O 1
ATOM 821 N N . ASP A 1 107 ? -18.511 5.364 5.130 1.00 96.19 107 ASP A N 1
ATOM 822 C CA . ASP A 1 107 ? -18.882 6.089 6.347 1.00 96.19 107 ASP A CA 1
ATOM 823 C C . ASP A 1 107 ? -17.690 6.688 7.113 1.00 96.19 107 ASP A C 1
ATOM 825 O O . ASP A 1 107 ? -17.888 7.360 8.136 1.00 96.19 107 ASP A O 1
ATOM 829 N N . LYS A 1 108 ? -16.484 6.552 6.543 1.00 95.50 108 LYS A N 1
ATOM 830 C CA . LYS A 1 108 ? -15.186 7.029 7.041 1.00 95.50 108 LYS A CA 1
ATOM 831 C C . LYS A 1 108 ? -14.671 6.273 8.251 1.00 95.50 108 LYS A C 1
ATOM 833 O O . LYS A 1 108 ? -13.760 6.752 8.925 1.00 95.50 108 LYS A O 1
ATOM 838 N N . ARG A 1 109 ? -15.234 5.102 8.539 1.00 98.19 109 ARG A N 1
ATOM 839 C CA . ARG A 1 109 ? -14.691 4.160 9.511 1.00 98.19 109 ARG A CA 1
ATOM 840 C C . ARG A 1 109 ? -14.174 2.952 8.766 1.00 98.19 109 ARG A C 1
ATOM 842 O O . ARG A 1 109 ? -14.813 2.450 7.855 1.00 98.19 109 ARG A O 1
ATOM 849 N N . VAL A 1 110 ? -13.032 2.433 9.193 1.00 98.69 110 VAL A N 1
ATOM 850 C CA . VAL A 1 110 ? -12.562 1.171 8.631 1.00 98.69 110 VAL A CA 1
ATOM 851 C C . VAL A 1 110 ? -13.412 0.007 9.139 1.00 98.69 110 VAL A C 1
ATOM 853 O O . VAL A 1 110 ? -13.628 -0.155 10.346 1.00 98.69 110 VAL A O 1
ATOM 856 N N . ASP A 1 111 ? -13.845 -0.832 8.209 1.00 98.81 111 ASP A N 1
ATOM 857 C CA . ASP A 1 111 ? -14.591 -2.060 8.440 1.00 98.81 111 ASP A CA 1
ATOM 858 C C . ASP A 1 111 ? -13.662 -3.230 8.757 1.00 98.81 111 ASP A C 1
ATOM 860 O O . ASP A 1 111 ? -12.481 -3.241 8.408 1.00 98.81 111 ASP A O 1
ATOM 864 N N . TYR A 1 112 ? -14.187 -4.244 9.444 1.00 98.62 112 TYR A N 1
ATOM 865 C CA . TYR A 1 112 ? -13.399 -5.377 9.917 1.00 98.62 112 TYR A CA 1
ATOM 866 C C . TYR A 1 112 ? -13.594 -6.598 9.018 1.00 98.62 112 TYR A C 1
ATOM 868 O O . TYR A 1 112 ? -14.619 -7.284 9.087 1.00 98.62 112 TYR A O 1
ATOM 876 N N . MET A 1 113 ? -12.586 -6.903 8.200 1.00 98.38 113 MET A N 1
ATOM 877 C CA . MET A 1 113 ? -12.656 -7.958 7.192 1.00 98.38 113 MET A CA 1
ATOM 878 C C . MET A 1 113 ? -11.839 -9.190 7.567 1.00 98.38 113 MET A C 1
ATOM 880 O O . MET A 1 113 ? -10.753 -9.111 8.146 1.00 98.38 113 MET A O 1
ATOM 884 N N . CYS A 1 114 ? -12.372 -10.343 7.179 1.00 98.31 114 CYS A N 1
ATOM 885 C CA . CYS A 1 114 ? -11.831 -11.667 7.406 1.00 98.31 114 CYS A CA 1
ATOM 886 C C . CYS A 1 114 ? -11.634 -12.397 6.073 1.00 98.31 114 CYS A C 1
ATOM 888 O O . CYS A 1 114 ? -12.605 -12.798 5.426 1.00 98.31 114 CYS A O 1
ATOM 890 N N . LEU A 1 115 ? -10.372 -12.554 5.675 1.00 98.50 115 LEU A N 1
ATOM 891 C CA . LEU A 1 115 ? -9.950 -13.138 4.409 1.00 98.50 115 LEU A CA 1
ATOM 892 C C . LEU A 1 115 ? -9.525 -14.598 4.589 1.00 98.50 115 LEU A C 1
ATOM 894 O O . LEU A 1 115 ? -8.568 -14.927 5.305 1.00 98.50 115 LEU A O 1
ATOM 898 N N . GLU A 1 116 ? -10.211 -15.481 3.877 1.00 98.25 116 GLU A N 1
ATOM 899 C CA . GLU A 1 116 ? -9.807 -16.875 3.707 1.00 98.25 116 GLU A CA 1
ATOM 900 C C . GLU A 1 116 ? -8.596 -16.986 2.764 1.00 98.25 116 GLU A C 1
ATOM 902 O O . GLU A 1 116 ? -8.329 -16.057 2.002 1.00 98.25 116 GLU A O 1
ATOM 907 N N . PRO A 1 117 ? -7.836 -18.100 2.773 1.00 96.88 117 PRO A N 1
ATOM 908 C CA . PRO A 1 117 ? -6.635 -18.244 1.945 1.00 96.88 117 PRO A CA 1
ATOM 909 C C . PRO A 1 117 ? -6.847 -18.014 0.441 1.00 96.88 117 PRO A C 1
ATOM 911 O O . PRO A 1 117 ? -5.936 -17.523 -0.220 1.00 96.88 117 PRO A O 1
ATOM 914 N N . ASN A 1 118 ? -8.039 -18.323 -0.078 1.00 96.12 118 ASN A N 1
ATOM 915 C CA . ASN A 1 118 ? -8.433 -18.113 -1.476 1.00 96.12 118 ASN A CA 1
ATOM 916 C C . ASN A 1 118 ? -9.019 -16.713 -1.753 1.00 96.12 118 ASN A C 1
ATOM 918 O O . ASN A 1 118 ? -9.662 -16.511 -2.780 1.00 96.12 118 ASN A O 1
ATOM 922 N N . GLY A 1 119 ? -8.903 -15.763 -0.825 1.00 97.19 119 GLY A N 1
ATOM 923 C CA . GLY A 1 119 ? -9.366 -14.393 -1.041 1.00 97.19 119 GLY A CA 1
ATOM 924 C C . GLY A 1 119 ? -10.871 -14.182 -0.865 1.00 97.19 119 GLY A C 1
ATOM 925 O O . GLY A 1 119 ? -11.340 -13.062 -1.052 1.00 97.19 119 GLY A O 1
ATOM 926 N N . ARG A 1 120 ? -11.647 -15.201 -0.458 1.00 98.25 120 ARG A N 1
ATOM 927 C CA . ARG A 1 120 ? -13.033 -14.982 -0.011 1.00 98.25 120 ARG A CA 1
ATOM 928 C C . ARG A 1 120 ? -13.034 -14.048 1.202 1.00 98.25 120 ARG A C 1
ATOM 930 O O . ARG A 1 120 ? -12.298 -14.284 2.162 1.00 98.25 120 ARG A O 1
ATOM 937 N N . VAL A 1 121 ? -13.896 -13.032 1.175 1.00 98.69 121 VAL A N 1
ATOM 938 C CA . VAL A 1 121 ? -13.985 -12.003 2.218 1.00 98.69 121 VAL A CA 1
ATOM 939 C C . VAL A 1 121 ? -15.317 -12.112 2.948 1.00 98.69 121 VAL A C 1
ATOM 941 O O . VAL A 1 121 ? -16.385 -12.030 2.340 1.00 98.69 121 VAL A O 1
ATOM 944 N N . THR A 1 122 ? -15.256 -12.245 4.269 1.00 98.69 122 THR A N 1
ATOM 945 C CA . THR A 1 122 ? -16.401 -12.083 5.178 1.00 98.69 122 THR A CA 1
ATOM 946 C C . THR A 1 122 ? -16.115 -10.966 6.173 1.00 98.69 122 THR A C 1
ATOM 948 O O . THR A 1 122 ? -14.954 -10.599 6.334 1.00 98.69 122 THR A O 1
ATOM 951 N N . GLY A 1 123 ? -17.111 -10.410 6.862 1.00 98.12 123 GLY A N 1
ATOM 952 C CA . GLY A 1 123 ? -16.783 -9.428 7.894 1.00 98.12 123 GLY A CA 1
ATOM 953 C C . GLY A 1 123 ? -17.930 -8.632 8.487 1.00 98.12 123 GLY A C 1
ATOM 954 O O . GLY A 1 123 ? -19.111 -8.979 8.380 1.00 98.12 123 GLY A O 1
ATOM 955 N N . TRP A 1 124 ? -17.532 -7.556 9.156 1.00 98.62 124 TRP A N 1
ATOM 956 C CA . TRP A 1 124 ? -18.404 -6.646 9.877 1.00 98.62 124 TRP A CA 1
ATOM 957 C C . TRP A 1 124 ? -18.206 -5.218 9.389 1.00 98.62 124 TRP A C 1
ATOM 959 O O . TRP A 1 124 ? -17.066 -4.780 9.261 1.00 98.62 124 TRP A O 1
ATOM 969 N N . LEU A 1 125 ? -19.309 -4.488 9.236 1.00 98.75 125 LEU A N 1
ATOM 970 C CA . LEU A 1 125 ? -19.275 -3.039 9.079 1.00 98.75 125 LEU A CA 1
ATOM 971 C C . LEU A 1 125 ? -19.094 -2.382 10.443 1.00 98.75 125 LEU A C 1
ATOM 973 O O . LEU A 1 125 ? -19.803 -2.728 11.397 1.00 98.75 125 LEU A O 1
ATOM 977 N N . ASN A 1 126 ? -18.157 -1.451 10.554 1.00 98.56 126 ASN A N 1
ATOM 978 C CA . ASN A 1 126 ? -17.880 -0.712 11.777 1.00 98.56 126 ASN A CA 1
ATOM 979 C C . ASN A 1 126 ? -18.723 0.557 11.832 1.00 98.56 126 ASN A C 1
ATOM 981 O O . ASN A 1 126 ? -18.256 1.658 11.573 1.00 98.56 126 ASN A O 1
ATOM 985 N N . LYS A 1 127 ? -19.988 0.417 12.229 1.00 98.06 127 LYS A N 1
ATOM 986 C CA . LYS A 1 127 ? -20.886 1.566 12.347 1.00 98.06 127 LYS A CA 1
ATOM 987 C C . LYS A 1 127 ? -20.651 2.329 13.641 1.00 98.06 127 LYS A C 1
ATOM 989 O O . LYS A 1 127 ? -20.272 1.767 14.665 1.00 98.06 127 LYS A O 1
ATOM 994 N N . ALA A 1 128 ? -21.037 3.605 13.658 1.00 95.75 128 ALA A N 1
ATOM 995 C CA . ALA A 1 128 ? -21.065 4.406 14.888 1.00 95.75 128 ALA A CA 1
ATOM 996 C C . ALA A 1 128 ? -21.889 3.753 16.025 1.00 95.75 128 ALA A C 1
ATOM 998 O O . ALA A 1 128 ? -21.629 3.995 17.202 1.00 95.75 128 ALA A O 1
ATOM 999 N N . GLY A 1 129 ? -22.878 2.917 15.678 1.00 94.69 129 GLY A N 1
ATOM 1000 C CA . GLY A 1 129 ? -23.683 2.132 16.622 1.00 94.69 129 GLY A CA 1
ATOM 1001 C C . GLY A 1 129 ? -23.063 0.797 17.065 1.00 94.69 129 GLY A C 1
ATOM 1002 O O . GLY A 1 129 ? -23.675 0.094 17.867 1.00 94.69 129 GLY A O 1
ATOM 1003 N N . GLY A 1 130 ? -21.880 0.445 16.560 1.00 95.69 130 GLY A N 1
ATOM 1004 C CA . GLY A 1 130 ? -21.193 -0.823 16.790 1.00 95.69 130 GLY A CA 1
ATOM 1005 C C . GLY A 1 130 ? -21.068 -1.680 15.528 1.00 95.69 130 GLY A C 1
ATOM 1006 O O . GLY A 1 130 ? -21.567 -1.336 14.459 1.00 95.69 130 GLY A O 1
ATOM 1007 N N . LEU A 1 131 ? -20.400 -2.827 15.673 1.00 98.00 131 LEU A N 1
ATOM 1008 C CA . LEU A 1 131 ? -20.148 -3.741 14.561 1.00 98.00 131 LEU A CA 1
ATOM 1009 C C . LEU A 1 131 ? -21.421 -4.439 14.079 1.00 98.00 131 LEU A C 1
ATOM 1011 O O . LEU A 1 131 ? -22.166 -5.026 14.867 1.00 98.00 131 LEU A O 1
ATOM 1015 N N . GLN A 1 132 ? -21.604 -4.462 12.764 1.00 98.12 132 GLN A N 1
ATOM 1016 C CA . GLN A 1 132 ? -22.688 -5.155 12.084 1.00 98.12 132 GLN A CA 1
ATOM 1017 C C . GLN A 1 132 ? -22.123 -6.272 11.208 1.00 98.12 132 GLN A C 1
ATOM 1019 O O . GLN A 1 132 ? -21.468 -6.002 10.212 1.00 98.12 132 GLN A O 1
ATOM 1024 N N . TRP A 1 133 ? -22.416 -7.533 11.532 1.00 97.75 133 TRP A N 1
ATOM 1025 C CA . TRP A 1 133 ? -22.058 -8.664 10.666 1.00 97.75 133 TRP A CA 1
ATOM 1026 C C . TRP A 1 133 ? -22.805 -8.586 9.330 1.00 97.75 133 TRP A C 1
ATOM 1028 O O . TRP A 1 133 ? -24.032 -8.461 9.321 1.00 97.75 133 TRP A O 1
ATOM 1038 N N . VAL A 1 134 ? -22.078 -8.700 8.218 1.00 97.56 134 VAL A N 1
ATOM 1039 C CA . VAL A 1 134 ? -22.638 -8.651 6.853 1.00 97.56 134 VAL A CA 1
ATOM 1040 C C . VAL A 1 134 ? -22.331 -9.897 6.027 1.00 97.56 134 VAL A C 1
ATOM 1042 O O . VAL A 1 134 ? -22.534 -9.901 4.813 1.00 97.56 134 VAL A O 1
ATOM 1045 N N . ASP A 1 135 ? -21.900 -10.968 6.694 1.00 96.31 135 ASP A N 1
ATOM 1046 C CA . ASP A 1 135 ? -21.553 -12.245 6.074 1.00 96.31 135 ASP A CA 1
ATOM 1047 C C . ASP A 1 135 ? -20.486 -12.078 4.982 1.00 96.31 135 ASP A C 1
ATOM 1049 O O . ASP A 1 135 ? -19.472 -11.416 5.216 1.00 96.31 135 ASP A O 1
ATOM 1053 N N . GLN A 1 136 ? -20.674 -12.684 3.811 1.00 98.19 136 GLN A N 1
ATOM 1054 C CA . GLN A 1 136 ? -19.740 -12.619 2.699 1.00 98.19 136 GLN A CA 1
ATOM 1055 C C . GLN A 1 136 ? -19.770 -11.249 2.028 1.00 98.19 136 GLN A C 1
ATOM 1057 O O . GLN A 1 136 ? -20.659 -10.965 1.236 1.00 98.19 136 GLN A O 1
ATOM 1062 N N . ILE A 1 137 ? -18.746 -10.440 2.265 1.00 98.56 137 ILE A N 1
ATOM 1063 C CA . ILE A 1 137 ? -18.530 -9.157 1.591 1.00 98.56 137 ILE A CA 1
ATOM 1064 C C . ILE A 1 137 ? -18.233 -9.395 0.106 1.00 98.56 137 ILE A C 1
ATOM 1066 O O . ILE A 1 137 ? -18.871 -8.807 -0.768 1.00 98.56 137 ILE A O 1
ATOM 1070 N N . LYS A 1 138 ? -17.329 -10.334 -0.197 1.00 98.12 138 LYS A N 1
ATOM 1071 C CA . LYS A 1 138 ? -16.916 -10.678 -1.563 1.00 98.12 138 LYS A CA 1
ATOM 1072 C C . LYS A 1 138 ? -16.633 -12.179 -1.696 1.00 98.12 138 LYS A C 1
ATOM 1074 O O . LYS A 1 138 ? -16.015 -12.781 -0.818 1.00 98.12 138 LYS A O 1
ATOM 1079 N N . PHE A 1 139 ? -17.113 -12.794 -2.776 1.00 96.81 139 PHE A N 1
ATOM 1080 C CA . PHE A 1 139 ? -16.756 -14.170 -3.133 1.00 96.81 139 PHE A CA 1
ATOM 1081 C C . PHE A 1 139 ? -15.284 -14.263 -3.574 1.00 96.81 139 PHE A C 1
ATOM 1083 O O . PHE A 1 139 ? -14.668 -13.263 -3.929 1.00 96.81 139 PHE A O 1
ATOM 1090 N N . SER A 1 140 ? -14.713 -15.465 -3.533 1.00 96.94 140 SER A N 1
ATOM 1091 C CA . SER A 1 140 ? -13.332 -15.698 -3.972 1.00 96.94 140 SER A CA 1
ATOM 1092 C C . SER A 1 140 ? -13.197 -15.583 -5.492 1.00 96.94 140 SER A C 1
ATOM 1094 O O . SER A 1 140 ? -14.020 -16.122 -6.223 1.00 96.94 140 SER A O 1
ATOM 1096 N N . GLU A 1 141 ? -12.122 -14.943 -5.948 1.00 95.50 141 GLU A N 1
ATOM 1097 C CA . GLU A 1 141 ? -11.692 -14.924 -7.358 1.00 95.50 141 GLU A CA 1
ATOM 1098 C C . GLU A 1 141 ? -10.644 -16.022 -7.647 1.00 95.50 141 GLU A C 1
ATOM 1100 O O . GLU A 1 141 ? -9.879 -15.919 -8.603 1.00 95.50 141 GLU A O 1
ATOM 1105 N N . ASP A 1 142 ? -10.543 -17.035 -6.775 1.00 95.44 142 ASP A N 1
ATOM 1106 C CA . ASP A 1 142 ? -9.497 -18.070 -6.777 1.00 95.44 142 ASP A CA 1
ATOM 1107 C C . ASP A 1 142 ? -8.069 -17.494 -6.772 1.00 95.44 142 ASP A C 1
ATOM 1109 O O . ASP A 1 142 ? -7.131 -18.017 -7.379 1.00 95.44 142 ASP A O 1
ATOM 1113 N N . LYS A 1 143 ? -7.904 -16.391 -6.039 1.00 95.31 143 LYS A N 1
ATOM 1114 C CA . LYS A 1 143 ? -6.651 -15.661 -5.863 1.00 95.31 143 LYS A CA 1
ATOM 1115 C C . LYS A 1 143 ? -6.187 -15.724 -4.412 1.00 95.31 143 LYS A C 1
ATOM 1117 O O . LYS A 1 143 ? -6.992 -15.767 -3.489 1.00 95.31 143 LYS A O 1
ATOM 1122 N N . ASP A 1 144 ? -4.881 -15.756 -4.181 1.00 94.38 144 ASP A N 1
ATOM 1123 C CA . ASP A 1 144 ? -4.359 -15.841 -2.821 1.00 94.38 144 ASP A CA 1
ATOM 1124 C C . ASP A 1 144 ? -4.578 -14.531 -2.043 1.00 94.38 144 ASP A C 1
ATOM 1126 O O . ASP A 1 144 ? -4.417 -13.427 -2.567 1.00 94.38 144 ASP A O 1
ATOM 1130 N N . ARG A 1 145 ? -4.893 -14.642 -0.748 1.00 95.81 145 ARG A N 1
ATOM 1131 C CA . ARG A 1 145 ? -5.154 -13.455 0.084 1.00 95.81 145 ARG A CA 1
ATOM 1132 C C . ARG A 1 145 ? -3.955 -12.543 0.319 1.00 95.81 145 ARG A C 1
ATOM 1134 O O . ARG A 1 145 ? -4.158 -11.395 0.708 1.00 95.81 145 ARG A O 1
ATOM 1141 N N . ALA A 1 146 ? -2.724 -13.031 0.140 1.00 95.50 146 ALA A N 1
ATOM 1142 C CA . ALA A 1 146 ? -1.540 -12.226 0.438 1.00 95.50 146 ALA A CA 1
ATOM 1143 C C . ALA A 1 146 ? -1.398 -11.045 -0.533 1.00 95.50 146 ALA A C 1
ATOM 1145 O O . ALA A 1 146 ? -0.862 -9.992 -0.180 1.00 95.50 146 ALA A O 1
ATOM 1146 N N . ASN A 1 147 ? -1.948 -11.225 -1.727 1.00 96.44 147 ASN A N 1
ATOM 1147 C CA . ASN A 1 147 ? -1.923 -10.283 -2.827 1.00 96.44 147 ASN A CA 1
ATOM 1148 C C . ASN A 1 147 ? -3.201 -9.442 -2.941 1.00 96.44 147 ASN A C 1
ATOM 1150 O O . ASN A 1 147 ? -3.328 -8.650 -3.870 1.00 96.44 147 ASN A O 1
ATOM 1154 N N . HIS A 1 148 ? -4.137 -9.573 -1.996 1.00 97.88 148 HIS A N 1
ATOM 1155 C CA . HIS A 1 148 ? -5.312 -8.712 -1.937 1.00 97.88 148 HIS A CA 1
ATOM 1156 C C . HIS A 1 148 ? -5.070 -7.449 -1.109 1.00 97.88 148 HIS A C 1
ATOM 1158 O O . HIS A 1 148 ? -4.405 -7.481 -0.061 1.00 97.88 148 HIS A O 1
ATOM 1164 N N . LYS A 1 149 ? -5.631 -6.340 -1.594 1.00 97.19 149 LYS A N 1
ATOM 1165 C CA . LYS A 1 149 ? -5.626 -5.017 -0.959 1.00 97.19 149 LYS A CA 1
ATOM 1166 C C . LYS A 1 149 ? -6.970 -4.332 -1.179 1.00 97.19 149 LYS A C 1
ATOM 1168 O O . LYS A 1 149 ? -7.716 -4.709 -2.082 1.00 97.19 149 LYS A O 1
ATOM 1173 N N . PHE A 1 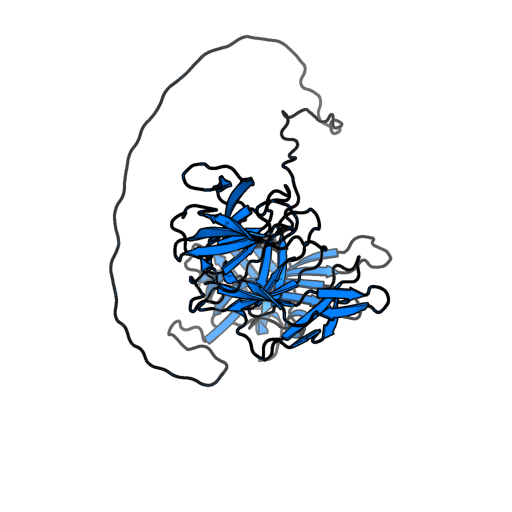150 ? -7.221 -3.317 -0.365 1.00 98.00 150 PHE A N 1
ATOM 1174 C CA . PHE A 1 150 ? -8.361 -2.425 -0.490 1.00 98.00 150 PHE A CA 1
ATOM 1175 C C . PHE A 1 150 ? -7.874 -0.986 -0.592 1.00 98.00 150 PHE A C 1
ATOM 1177 O O . PHE A 1 150 ? -6.941 -0.623 0.131 1.00 98.00 150 PHE A O 1
ATOM 1184 N N . ALA A 1 151 ? -8.463 -0.220 -1.504 1.00 97.19 151 ALA A N 1
ATOM 1185 C CA . ALA A 1 151 ? -8.279 1.223 -1.625 1.00 97.19 151 ALA A CA 1
ATOM 1186 C C . ALA A 1 151 ? -9.318 1.788 -2.602 1.00 97.19 151 ALA A C 1
ATOM 1188 O O . ALA A 1 151 ? -9.648 1.119 -3.576 1.00 97.19 151 ALA A O 1
ATOM 1189 N N . ASP A 1 152 ? -9.787 3.012 -2.390 1.00 96.38 152 ASP A N 1
ATOM 1190 C CA . ASP A 1 152 ? -10.640 3.733 -3.343 1.00 96.38 152 ASP A CA 1
ATOM 1191 C C . ASP A 1 152 ? -9.874 4.064 -4.646 1.00 96.38 152 ASP A C 1
ATOM 1193 O O . ASP A 1 152 ? -9.079 5.003 -4.699 1.00 96.38 152 ASP A O 1
ATOM 1197 N N . VAL A 1 153 ? -10.065 3.282 -5.715 1.00 96.12 153 VAL A N 1
ATOM 1198 C CA . VAL A 1 153 ? -9.361 3.456 -7.001 1.00 96.12 153 VAL A CA 1
ATOM 1199 C C . VAL A 1 153 ? -10.070 4.481 -7.884 1.00 96.12 153 VAL A C 1
ATOM 1201 O O . VAL A 1 153 ? -9.428 5.170 -8.686 1.00 96.12 153 VAL A O 1
ATOM 1204 N N . ASN A 1 154 ? -11.395 4.578 -7.791 1.00 91.69 154 ASN A N 1
ATOM 1205 C CA . ASN A 1 154 ? -12.213 5.381 -8.700 1.00 91.69 154 ASN A CA 1
ATOM 1206 C C . ASN A 1 154 ? -12.622 6.758 -8.120 1.00 91.69 154 ASN A C 1
ATOM 1208 O O . ASN A 1 154 ? -13.111 7.616 -8.865 1.00 91.69 154 ASN A O 1
ATOM 1212 N N . GLY A 1 155 ? -12.346 7.004 -6.840 1.00 91.69 155 GLY A N 1
ATOM 1213 C CA . GLY A 1 155 ? -12.625 8.231 -6.104 1.00 91.69 155 GLY A CA 1
ATOM 1214 C C . GLY A 1 155 ? -14.090 8.408 -5.709 1.00 91.69 155 GLY A C 1
ATOM 1215 O O . GLY A 1 155 ? -14.532 9.556 -5.587 1.00 91.69 155 GLY A O 1
ATOM 1216 N N . ASP A 1 156 ? -14.870 7.331 -5.603 1.00 91.81 156 ASP A N 1
ATOM 1217 C CA . ASP A 1 156 ? -16.288 7.383 -5.226 1.00 91.81 156 ASP A CA 1
ATOM 1218 C C . ASP A 1 156 ? -16.525 7.354 -3.705 1.00 91.81 156 ASP A C 1
ATOM 1220 O O . ASP A 1 156 ? -17.652 7.585 -3.250 1.00 91.81 156 ASP A O 1
ATOM 1224 N N . GLY A 1 157 ? -15.455 7.191 -2.924 1.00 91.62 157 GLY A N 1
ATOM 1225 C CA . GLY A 1 157 ? -15.471 7.137 -1.470 1.00 91.62 157 GLY A CA 1
ATOM 1226 C C . GLY A 1 157 ? -15.721 5.744 -0.898 1.00 91.62 157 GLY A C 1
ATOM 1227 O O . GLY A 1 157 ? -15.872 5.645 0.318 1.00 91.62 157 GLY A O 1
ATOM 1228 N N . LEU A 1 158 ? -15.791 4.699 -1.727 1.00 96.69 158 LEU A N 1
ATOM 1229 C CA . LEU A 1 158 ? -15.868 3.305 -1.304 1.00 96.69 158 LEU A CA 1
ATOM 1230 C C . LEU A 1 158 ? -14.542 2.611 -1.618 1.00 96.69 158 LEU A C 1
ATOM 1232 O O . LEU A 1 158 ? -14.075 2.631 -2.754 1.00 96.69 158 LEU A O 1
ATOM 1236 N N . ASP A 1 159 ? -13.944 1.936 -0.637 1.00 98.56 159 ASP A N 1
ATOM 1237 C CA . ASP A 1 159 ? -12.728 1.175 -0.915 1.00 98.56 159 ASP A CA 1
ATOM 1238 C C . ASP A 1 159 ? -13.023 0.011 -1.883 1.00 98.56 159 ASP A C 1
ATOM 1240 O O . ASP A 1 159 ? -13.880 -0.851 -1.635 1.00 98.56 159 ASP A O 1
ATOM 1244 N N . ASP A 1 160 ? -12.270 -0.023 -2.985 1.00 98.69 160 ASP A N 1
ATOM 1245 C CA . ASP A 1 160 ? -12.326 -1.059 -4.011 1.00 98.69 160 ASP A CA 1
ATOM 1246 C C . ASP A 1 160 ? -11.468 -2.264 -3.623 1.00 98.69 160 ASP A C 1
ATOM 1248 O O . ASP A 1 160 ? -10.538 -2.166 -2.823 1.00 98.69 160 ASP A O 1
ATOM 1252 N N . PHE A 1 161 ? -11.740 -3.422 -4.226 1.00 98.56 161 PHE A N 1
ATOM 1253 C CA . PHE A 1 161 ? -10.957 -4.631 -3.992 1.00 98.56 161 PHE A CA 1
ATOM 1254 C C . PHE A 1 161 ? -9.947 -4.845 -5.108 1.00 98.56 161 PHE A C 1
ATOM 1256 O O . PHE A 1 161 ? -10.274 -4.760 -6.291 1.00 98.56 161 PHE A O 1
ATOM 1263 N N . MET A 1 162 ? -8.720 -5.182 -4.736 1.00 98.56 162 MET A N 1
ATOM 1264 C CA . MET A 1 162 ? -7.614 -5.331 -5.672 1.00 98.56 162 MET A CA 1
ATOM 1265 C C . MET A 1 162 ? -6.933 -6.681 -5.496 1.00 98.56 162 MET A C 1
ATOM 1267 O O . MET A 1 162 ? -6.842 -7.202 -4.383 1.00 98.56 162 MET A O 1
ATOM 1271 N N . TRP A 1 163 ? -6.427 -7.244 -6.590 1.00 98.50 163 TRP A N 1
ATOM 1272 C CA . TRP A 1 163 ? -5.452 -8.331 -6.568 1.00 98.50 163 TRP A CA 1
ATOM 1273 C C . TRP A 1 163 ? -4.209 -7.905 -7.338 1.00 98.50 163 TRP A C 1
ATOM 1275 O O . TRP A 1 163 ? -4.310 -7.541 -8.507 1.00 98.50 163 TRP A O 1
ATOM 1285 N N . ILE A 1 164 ? -3.061 -7.952 -6.675 1.00 98.06 164 ILE A N 1
ATOM 1286 C CA . ILE A 1 164 ? -1.777 -7.534 -7.224 1.00 98.06 164 ILE A CA 1
ATOM 1287 C C . ILE A 1 164 ? -0.993 -8.783 -7.606 1.00 98.06 164 ILE A C 1
ATOM 1289 O O . ILE A 1 164 ? -0.712 -9.620 -6.747 1.00 98.06 164 ILE A O 1
ATOM 1293 N N . ASP A 1 165 ? -0.594 -8.911 -8.866 1.00 94.81 165 ASP A N 1
ATOM 1294 C CA . ASP A 1 165 ? 0.306 -9.986 -9.254 1.00 94.81 165 ASP A CA 1
ATOM 1295 C C . ASP A 1 165 ? 1.622 -9.861 -8.477 1.00 94.81 165 ASP A C 1
ATOM 1297 O O . ASP A 1 165 ? 2.284 -8.821 -8.450 1.00 94.81 165 ASP A O 1
ATOM 1301 N N . LYS A 1 166 ? 2.010 -10.940 -7.802 1.00 90.75 166 LYS A N 1
ATOM 1302 C CA . LYS A 1 166 ? 3.176 -10.922 -6.921 1.00 90.75 166 LYS A CA 1
ATOM 1303 C C . LYS A 1 166 ? 4.477 -10.640 -7.673 1.00 90.75 166 LYS A C 1
ATOM 1305 O O . LYS A 1 166 ? 5.405 -10.110 -7.065 1.00 90.75 166 LYS A O 1
ATOM 1310 N N . PHE A 1 167 ? 4.570 -11.039 -8.935 1.00 86.50 167 PHE A N 1
ATOM 1311 C CA . PHE A 1 167 ? 5.794 -10.977 -9.720 1.00 86.50 167 PHE A CA 1
ATOM 1312 C C . PHE A 1 167 ? 5.839 -9.726 -10.583 1.00 86.50 167 PHE A C 1
ATOM 1314 O O . PHE A 1 167 ? 6.850 -9.032 -10.553 1.00 86.50 167 PHE A O 1
ATOM 1321 N N . THR A 1 168 ? 4.755 -9.423 -11.299 1.00 87.62 168 THR A N 1
ATOM 1322 C CA . THR A 1 168 ? 4.719 -8.267 -12.206 1.00 87.62 168 THR A CA 1
ATOM 1323 C C . THR A 1 168 ? 4.244 -6.995 -11.519 1.00 87.62 168 THR A C 1
ATOM 1325 O O . THR A 1 168 ? 4.601 -5.908 -11.952 1.00 87.62 168 THR A O 1
ATOM 1328 N N . GLY A 1 169 ? 3.453 -7.117 -10.448 1.00 91.88 169 GLY A N 1
ATOM 1329 C CA . GLY A 1 169 ? 2.778 -5.989 -9.811 1.00 91.88 169 GLY A CA 1
ATOM 1330 C C . GLY A 1 169 ? 1.507 -5.533 -10.523 1.00 91.88 169 GLY A C 1
ATOM 1331 O O . GLY A 1 169 ? 0.841 -4.606 -10.055 1.00 91.88 169 GLY A O 1
ATOM 1332 N N . ASP A 1 170 ? 1.146 -6.168 -11.641 1.00 94.44 170 ASP A N 1
ATOM 1333 C CA . ASP A 1 170 ? -0.078 -5.838 -12.359 1.00 94.44 170 ASP A CA 1
ATOM 1334 C C . ASP A 1 170 ? -1.279 -6.020 -11.445 1.00 94.44 170 ASP A C 1
ATOM 1336 O O . ASP A 1 170 ? -1.447 -7.050 -10.790 1.00 94.44 170 ASP A O 1
ATOM 1340 N N . THR A 1 171 ? -2.120 -4.995 -11.377 1.00 97.81 171 THR A N 1
ATOM 1341 C CA . THR A 1 171 ? -3.198 -4.960 -10.395 1.00 97.81 171 THR A CA 1
ATOM 1342 C C . THR A 1 171 ? -4.544 -5.044 -11.084 1.00 97.81 171 THR A C 1
ATOM 1344 O O . THR A 1 171 ? -4.970 -4.123 -11.791 1.00 97.81 171 THR A O 1
ATOM 1347 N N . GLN A 1 172 ? -5.229 -6.157 -10.836 1.00 98.00 172 GLN A N 1
ATOM 1348 C CA . GLN A 1 172 ? -6.628 -6.341 -11.176 1.00 98.00 172 GLN A CA 1
ATOM 1349 C C . GLN A 1 172 ? -7.509 -5.642 -10.138 1.00 98.00 172 GLN A C 1
ATOM 1351 O O . GLN A 1 172 ? -7.326 -5.836 -8.937 1.00 98.00 172 GLN A O 1
ATOM 1356 N N . VAL A 1 173 ? -8.484 -4.862 -10.602 1.00 98.44 173 VAL A N 1
ATOM 1357 C CA . VAL A 1 173 ? -9.369 -4.060 -9.749 1.00 98.44 173 VAL A CA 1
ATOM 1358 C C . VAL A 1 173 ? -10.821 -4.500 -9.900 1.00 98.44 173 VAL A C 1
ATOM 1360 O O . VAL A 1 173 ? -11.303 -4.778 -11.001 1.00 98.44 173 VAL A O 1
ATOM 1363 N N . PHE A 1 174 ? -11.527 -4.529 -8.776 1.00 98.50 174 PHE A N 1
ATOM 1364 C CA . PHE A 1 174 ? -12.952 -4.787 -8.676 1.00 98.50 174 PHE A CA 1
ATOM 1365 C C . PHE A 1 174 ? -13.606 -3.595 -7.987 1.00 98.50 174 PHE A C 1
ATOM 1367 O O . PHE A 1 174 ? -13.409 -3.408 -6.786 1.00 98.50 174 PHE A O 1
ATOM 1374 N N . TYR A 1 175 ? -14.386 -2.816 -8.738 1.00 98.44 175 TYR A N 1
ATOM 1375 C CA . TYR A 1 175 ? -15.066 -1.661 -8.169 1.00 98.44 175 TYR A CA 1
ATOM 1376 C C . TYR A 1 175 ? -16.148 -2.084 -7.191 1.00 98.44 175 TYR A C 1
ATOM 1378 O O . TYR A 1 175 ? -16.955 -2.970 -7.499 1.00 98.44 175 TYR A O 1
ATOM 1386 N N . ASN A 1 176 ? -16.160 -1.437 -6.034 1.00 98.31 176 ASN A N 1
ATOM 1387 C CA . ASN A 1 176 ? -17.203 -1.562 -5.041 1.00 98.31 176 ASN A CA 1
ATOM 1388 C C . ASN A 1 176 ? -18.392 -0.686 -5.447 1.00 98.31 176 ASN A C 1
ATOM 1390 O O . ASN A 1 176 ? -18.325 0.532 -5.427 1.00 98.31 176 ASN A O 1
ATOM 1394 N N . LEU A 1 177 ? -19.516 -1.302 -5.808 1.00 97.56 177 LEU A N 1
ATOM 1395 C CA . LEU A 1 177 ? -20.742 -0.585 -6.182 1.00 97.56 177 LEU A CA 1
ATOM 1396 C C . LEU A 1 177 ? -21.719 -0.446 -5.003 1.00 97.56 177 LEU A C 1
ATOM 1398 O O . LEU A 1 177 ? -22.912 -0.186 -5.196 1.00 97.56 177 LEU A O 1
ATOM 1402 N N . GLY A 1 178 ? -21.218 -0.655 -3.786 1.00 96.88 178 GLY A N 1
ATOM 1403 C CA . GLY A 1 178 ? -21.949 -0.528 -2.538 1.00 96.88 178 GLY A CA 1
ATOM 1404 C C . GLY A 1 178 ? -22.705 -1.787 -2.115 1.00 96.88 178 GLY A C 1
ATOM 1405 O O . GLY A 1 178 ? -22.754 -2.822 -2.794 1.00 96.88 178 GLY A O 1
ATOM 1406 N N . GLN A 1 179 ? -23.313 -1.687 -0.932 1.00 96.75 179 GLN A N 1
ATOM 1407 C CA . GLN A 1 179 ? -23.987 -2.803 -0.284 1.00 96.75 179 GLN A CA 1
ATOM 1408 C C . GLN A 1 179 ? -25.237 -3.231 -1.063 1.00 96.75 179 GLN A C 1
ATOM 1410 O O . GLN A 1 179 ? -26.220 -2.497 -1.189 1.00 96.75 179 GLN A O 1
ATOM 1415 N N . LYS A 1 180 ? -25.220 -4.466 -1.556 1.00 96.50 180 LYS A N 1
ATOM 1416 C CA . LYS A 1 180 ? -26.322 -5.091 -2.279 1.00 96.50 180 LYS A CA 1
ATOM 1417 C C . LYS A 1 180 ? -26.124 -6.596 -2.276 1.00 96.50 180 LYS A C 1
ATOM 1419 O O . LYS A 1 180 ? -25.099 -7.091 -2.724 1.00 96.50 180 LYS A O 1
ATOM 1424 N N . GLN A 1 181 ? -27.142 -7.322 -1.826 1.00 94.81 181 GLN A N 1
ATOM 1425 C CA . GLN A 1 181 ? -27.120 -8.782 -1.835 1.00 94.81 181 GLN A CA 1
ATOM 1426 C C . GLN A 1 181 ? -27.229 -9.307 -3.270 1.00 94.81 181 GLN A C 1
ATOM 1428 O O . GLN A 1 181 ? -28.310 -9.285 -3.864 1.00 94.81 181 GLN A O 1
ATOM 1433 N N . ILE A 1 182 ? -26.109 -9.750 -3.840 1.00 93.81 182 ILE A N 1
ATOM 1434 C CA . ILE A 1 182 ? -26.016 -10.228 -5.221 1.00 93.81 182 ILE A CA 1
ATOM 1435 C C . ILE A 1 182 ? -24.898 -11.265 -5.369 1.00 93.81 182 ILE A C 1
ATOM 1437 O O . ILE A 1 182 ? -23.822 -11.127 -4.797 1.00 93.81 182 ILE A O 1
ATOM 1441 N N . SER A 1 183 ? -25.158 -12.334 -6.127 1.00 88.31 183 SER A N 1
ATOM 1442 C CA . SER A 1 183 ? -24.177 -13.400 -6.409 1.00 88.31 183 SER A CA 1
ATOM 1443 C C . SER A 1 183 ? -23.520 -14.012 -5.158 1.00 88.31 183 SER A C 1
ATOM 1445 O O . SER A 1 183 ? -22.353 -14.387 -5.175 1.00 88.31 183 SER A O 1
ATOM 1447 N N . GLY A 1 184 ? -24.272 -14.104 -4.054 1.00 89.44 184 GLY A N 1
ATOM 1448 C CA . GLY A 1 184 ? -23.789 -14.631 -2.770 1.00 89.44 184 GLY A CA 1
ATOM 1449 C C . GLY A 1 184 ? -22.966 -13.643 -1.936 1.00 89.44 184 GLY A C 1
ATOM 1450 O O . GLY A 1 184 ? -22.575 -13.988 -0.827 1.00 89.44 184 GLY A O 1
ATOM 1451 N N . SER A 1 185 ? -22.725 -12.434 -2.440 1.00 97.00 185 SER A N 1
ATOM 1452 C CA . SER A 1 185 ? -22.040 -11.352 -1.738 1.00 97.00 185 SER A CA 1
ATOM 1453 C C . SER A 1 185 ? -23.014 -10.295 -1.230 1.00 97.00 185 SER A C 1
ATOM 1455 O O . SER A 1 185 ? -24.038 -10.032 -1.855 1.00 97.00 185 SER A O 1
ATOM 1457 N N . SER A 1 186 ? -22.671 -9.666 -0.109 1.00 98.06 186 SER A N 1
ATOM 1458 C CA . SER A 1 186 ? -23.416 -8.567 0.500 1.00 98.06 186 SER A CA 1
ATOM 1459 C C . SER A 1 186 ? -23.114 -7.205 -0.115 1.00 98.06 186 SER A C 1
ATOM 1461 O O . SER A 1 186 ? -23.842 -6.252 0.160 1.00 98.06 186 SER A O 1
ATOM 1463 N N . PHE A 1 187 ? -22.110 -7.135 -0.990 1.00 98.06 187 PHE A N 1
ATOM 1464 C CA . PHE A 1 187 ? -21.739 -5.978 -1.798 1.00 98.06 187 PHE A CA 1
ATOM 1465 C C . PHE A 1 187 ? -21.736 -6.348 -3.282 1.00 98.06 187 PHE A C 1
ATOM 1467 O O . PHE A 1 187 ? -21.413 -7.482 -3.656 1.00 98.06 187 PHE A O 1
ATOM 1474 N N . GLN A 1 188 ? -22.106 -5.389 -4.131 1.00 97.88 188 GLN A N 1
ATOM 1475 C CA . GLN A 1 188 ? -21.987 -5.541 -5.575 1.00 97.88 188 GLN A CA 1
ATOM 1476 C C . GLN A 1 188 ? -20.569 -5.160 -6.004 1.00 97.88 188 GLN A C 1
ATOM 1478 O O . GLN A 1 188 ? -20.113 -4.063 -5.713 1.00 97.88 188 GLN A O 1
ATOM 1483 N N . TRP A 1 189 ? -19.912 -6.045 -6.752 1.00 97.81 189 TRP A N 1
ATOM 1484 C CA . TRP A 1 189 ? -18.560 -5.830 -7.268 1.00 97.81 189 TRP A CA 1
ATOM 1485 C C . TRP A 1 189 ? -18.559 -5.865 -8.795 1.00 97.81 189 TRP A C 1
ATOM 1487 O O . TRP A 1 189 ? -19.175 -6.753 -9.388 1.00 97.81 189 TRP A O 1
ATOM 1497 N N . GLU A 1 190 ? -17.850 -4.939 -9.435 1.00 97.06 190 GLU A N 1
ATOM 1498 C CA . GLU A 1 190 ? -17.638 -4.933 -10.885 1.00 97.06 190 GLU A CA 1
ATOM 1499 C C . GLU A 1 190 ? -16.165 -5.204 -11.204 1.00 97.06 190 GLU A C 1
ATOM 1501 O O . GLU A 1 190 ? -15.300 -4.404 -10.871 1.00 97.06 190 GLU A O 1
ATOM 1506 N N . ASN A 1 191 ? -15.861 -6.314 -11.879 1.00 96.69 191 ASN A N 1
ATOM 1507 C CA . ASN A 1 191 ? -14.500 -6.605 -12.334 1.00 96.69 191 ASN A CA 1
ATOM 1508 C C . ASN A 1 191 ? -14.104 -5.638 -13.462 1.00 96.69 191 ASN A C 1
ATOM 1510 O O . ASN A 1 191 ? -14.709 -5.648 -14.535 1.00 96.69 191 ASN A O 1
ATOM 1514 N N . LYS A 1 192 ? -13.079 -4.816 -13.227 1.00 96.94 192 LYS A N 1
ATOM 1515 C CA . LYS A 1 192 ? -12.572 -3.827 -14.187 1.00 96.94 192 LYS A CA 1
ATOM 1516 C C . LYS A 1 192 ? -11.338 -4.297 -14.948 1.00 96.94 192 LYS A C 1
ATOM 1518 O O . LYS A 1 192 ? -10.816 -3.530 -15.758 1.00 96.94 192 LYS A O 1
ATOM 1523 N N . GLY A 1 193 ? -10.892 -5.528 -14.704 1.00 94.94 193 GLY A N 1
ATOM 1524 C CA . GLY A 1 193 ? -9.633 -6.045 -15.216 1.00 94.94 193 GLY A CA 1
ATOM 1525 C C . GLY A 1 193 ? -8.438 -5.311 -14.612 1.00 94.94 193 GLY A C 1
ATOM 1526 O O . GLY A 1 193 ? -8.517 -4.757 -13.513 1.00 94.94 193 GLY A O 1
ATOM 1527 N N . GLN A 1 194 ? -7.323 -5.322 -15.332 1.00 94.31 194 GLN A N 1
ATOM 1528 C CA . GLN A 1 194 ? -6.112 -4.622 -14.927 1.00 94.31 194 GLN A CA 1
ATOM 1529 C C . GLN A 1 194 ? -6.311 -3.103 -15.011 1.00 94.31 194 GLN A C 1
ATOM 1531 O O . GLN A 1 194 ? -6.739 -2.580 -16.044 1.00 94.31 194 GLN A O 1
ATOM 1536 N N . LYS A 1 195 ? -6.012 -2.397 -13.917 1.00 92.44 195 LYS A N 1
ATOM 1537 C CA . LYS A 1 195 ? -6.074 -0.925 -13.852 1.00 92.44 195 LYS A CA 1
ATOM 1538 C C . LYS A 1 195 ? -4.769 -0.262 -13.454 1.00 92.44 195 LYS A C 1
ATOM 1540 O O . LYS A 1 195 ? -4.573 0.888 -13.828 1.00 92.44 195 LYS A O 1
ATOM 1545 N N . TYR A 1 196 ? -3.873 -0.990 -12.797 1.00 90.62 196 TYR A N 1
ATOM 1546 C CA . TYR A 1 196 ? -2.488 -0.565 -12.649 1.00 90.62 196 TYR A CA 1
ATOM 1547 C C . TYR A 1 196 ? -1.589 -1.524 -13.413 1.00 90.62 196 TYR A C 1
ATOM 1549 O O . TYR A 1 196 ? -1.723 -2.744 -13.285 1.00 90.62 196 TYR A O 1
ATOM 1557 N N . GLN A 1 197 ? -0.695 -0.954 -14.212 1.00 88.50 197 GLN A N 1
ATOM 1558 C CA . GLN A 1 197 ? 0.476 -1.652 -14.717 1.00 88.50 197 GLN A CA 1
ATOM 1559 C C . GLN A 1 197 ? 1.507 -1.688 -13.591 1.00 88.50 197 GLN A C 1
ATOM 1561 O O . GLN A 1 197 ? 1.785 -0.652 -12.984 1.00 88.50 197 GLN A O 1
ATOM 1566 N N . GLY A 1 198 ? 2.011 -2.874 -13.267 1.00 81.19 198 GLY A N 1
ATOM 1567 C CA . GLY A 1 198 ? 2.974 -3.022 -12.186 1.00 81.19 198 GLY A CA 1
ATOM 1568 C C . GLY A 1 198 ? 4.307 -2.362 -12.525 1.00 81.19 198 GLY A C 1
ATOM 1569 O O . GLY A 1 198 ? 4.864 -2.591 -13.594 1.00 81.19 198 GLY A O 1
ATOM 1570 N N . SER A 1 199 ? 4.822 -1.542 -11.610 1.00 86.56 199 SER A N 1
ATOM 1571 C CA . SER A 1 199 ? 6.161 -0.947 -11.723 1.00 86.56 199 SER A CA 1
ATOM 1572 C C . SER A 1 199 ? 7.244 -1.788 -11.038 1.00 86.56 199 SER A C 1
ATOM 1574 O O . SER A 1 199 ? 8.432 -1.538 -11.204 1.00 86.56 199 SER A O 1
ATOM 1576 N N . SER A 1 200 ? 6.839 -2.767 -10.225 1.00 90.94 200 SER A N 1
ATOM 1577 C CA . SER A 1 200 ? 7.706 -3.642 -9.436 1.00 90.94 200 SER A CA 1
ATOM 1578 C C . SER A 1 200 ? 6.916 -4.860 -8.967 1.00 90.94 200 SER A C 1
ATOM 1580 O O . SER A 1 200 ? 5.697 -4.915 -9.110 1.00 90.94 200 SER A O 1
ATOM 1582 N N . SER A 1 201 ? 7.585 -5.824 -8.334 1.00 90.81 201 SER A N 1
ATOM 1583 C CA . SER A 1 201 ? 6.903 -6.967 -7.722 1.00 90.81 201 SER A CA 1
ATOM 1584 C C . SER A 1 201 ? 5.841 -6.499 -6.720 1.00 90.81 201 SER A C 1
ATOM 1586 O O . SER A 1 201 ? 6.116 -5.616 -5.904 1.00 90.81 201 SER A O 1
ATOM 1588 N N . GLY A 1 202 ? 4.665 -7.132 -6.719 1.00 89.12 202 GLY A N 1
ATOM 1589 C CA . GLY A 1 202 ? 3.528 -6.747 -5.876 1.00 89.12 202 GLY A CA 1
ATOM 1590 C C . GLY A 1 202 ? 3.837 -6.452 -4.396 1.00 89.12 202 GLY A C 1
ATOM 1591 O O . GLY A 1 202 ? 3.272 -5.505 -3.853 1.00 89.12 202 GLY A O 1
ATOM 1592 N N . PRO A 1 203 ? 4.756 -7.176 -3.721 1.00 89.25 203 PRO A N 1
ATOM 1593 C CA . PRO A 1 203 ? 5.193 -6.860 -2.359 1.00 89.25 203 PRO A CA 1
ATOM 1594 C C . PRO A 1 203 ? 5.756 -5.448 -2.121 1.00 89.25 203 PRO A C 1
ATOM 1596 O O . PRO A 1 203 ? 5.788 -5.019 -0.964 1.00 89.25 203 PRO A O 1
ATOM 1599 N N . ASN A 1 204 ? 6.212 -4.767 -3.173 1.00 92.12 204 ASN A N 1
ATOM 1600 C CA . ASN A 1 204 ? 6.787 -3.421 -3.125 1.00 92.12 204 ASN A CA 1
ATOM 1601 C C . ASN A 1 204 ? 5.748 -2.332 -3.434 1.00 92.12 204 ASN A C 1
ATOM 1603 O O . ASN A 1 204 ? 6.034 -1.150 -3.267 1.00 92.12 204 ASN A O 1
ATOM 1607 N N . LEU A 1 205 ? 4.551 -2.726 -3.884 1.00 95.31 205 LEU A N 1
ATOM 1608 C CA . LEU A 1 205 ? 3.512 -1.807 -4.325 1.00 95.31 205 LEU A CA 1
ATOM 1609 C C . LEU A 1 205 ? 2.540 -1.470 -3.189 1.00 95.31 205 LEU A C 1
ATOM 1611 O O . LEU A 1 205 ? 2.076 -2.326 -2.426 1.00 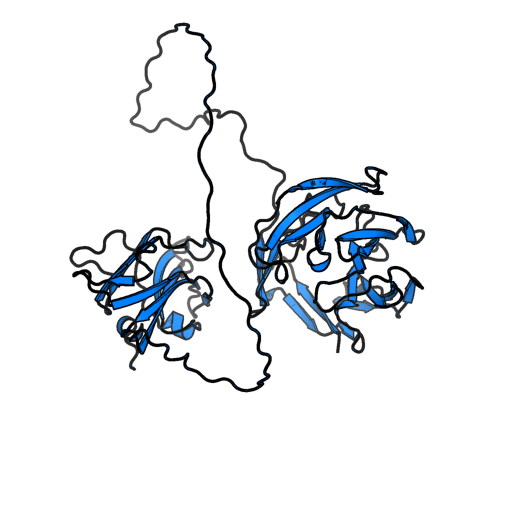95.31 205 LEU A O 1
ATOM 1615 N N . HIS A 1 206 ? 2.205 -0.192 -3.107 1.00 95.00 206 HIS A N 1
ATOM 1616 C CA . HIS A 1 206 ? 1.302 0.409 -2.141 1.00 95.00 206 HIS A CA 1
ATOM 1617 C C . HIS A 1 206 ? 0.312 1.319 -2.866 1.00 95.00 206 HIS A C 1
ATOM 1619 O O . HIS A 1 206 ? 0.615 1.832 -3.936 1.00 95.00 206 HIS A O 1
ATOM 1625 N N . PHE A 1 207 ? -0.863 1.527 -2.269 1.00 96.31 207 PHE A N 1
ATOM 1626 C CA . PHE A 1 207 ? -1.971 2.235 -2.919 1.00 96.31 207 PHE A CA 1
ATOM 1627 C C . PHE A 1 207 ? -2.500 3.440 -2.109 1.00 96.31 207 PHE A C 1
ATOM 1629 O O . PHE A 1 207 ? -3.694 3.500 -1.817 1.00 96.31 207 PHE A O 1
ATOM 1636 N N . PRO A 1 208 ? -1.638 4.360 -1.627 1.00 92.75 208 PRO A N 1
ATOM 1637 C CA . PRO A 1 208 ? -2.077 5.530 -0.864 1.00 92.75 208 PRO A CA 1
ATOM 1638 C C . PRO A 1 208 ? -2.694 6.615 -1.762 1.00 92.75 208 PRO A C 1
ATOM 1640 O O . PRO A 1 208 ? -2.374 6.713 -2.935 1.00 92.75 208 PRO A O 1
ATOM 1643 N N . ASN A 1 209 ? -3.501 7.510 -1.192 1.00 88.25 209 ASN A N 1
ATOM 1644 C CA . ASN A 1 209 ? -3.956 8.741 -1.856 1.00 88.25 209 ASN A CA 1
ATOM 1645 C C . ASN A 1 209 ? -2.988 9.899 -1.544 1.00 88.25 209 ASN A C 1
ATOM 1647 O O . ASN A 1 209 ? -3.246 10.723 -0.662 1.00 88.25 209 ASN A O 1
ATOM 1651 N N . LEU A 1 210 ? -1.836 9.933 -2.218 1.00 85.69 210 LEU A N 1
ATOM 1652 C CA . LEU A 1 210 ? -0.805 10.967 -2.054 1.00 85.69 210 LEU A CA 1
ATOM 1653 C C . LEU A 1 210 ? -1.067 12.204 -2.921 1.00 85.69 210 LEU A C 1
ATOM 1655 O O . LEU A 1 210 ? -0.699 13.310 -2.526 1.00 85.69 210 LEU A O 1
ATOM 1659 N N . GLY A 1 211 ? -1.731 12.037 -4.064 1.00 75.94 211 GLY A N 1
ATOM 1660 C CA . GLY A 1 211 ? -2.158 13.113 -4.956 1.00 75.94 211 GLY A CA 1
ATOM 1661 C C . GLY A 1 211 ? -3.297 13.960 -4.382 1.00 75.94 211 GLY A C 1
ATOM 1662 O O . GLY A 1 211 ? -3.581 15.045 -4.889 1.00 75.94 211 GLY A O 1
ATOM 1663 N N . GLY A 1 212 ? -3.950 13.493 -3.312 1.00 78.81 212 GLY A N 1
ATOM 1664 C CA . GLY A 1 212 ? -5.000 14.225 -2.602 1.00 78.81 212 GLY A CA 1
ATOM 1665 C C . GLY A 1 212 ? -6.326 14.310 -3.362 1.00 78.81 212 GLY A C 1
ATOM 1666 O O . GLY A 1 212 ? -7.162 15.150 -3.033 1.00 78.81 212 GLY A O 1
ATOM 1667 N N . GLN A 1 213 ? -6.530 13.457 -4.368 1.00 79.25 213 GLN A N 1
ATOM 1668 C CA . GLN A 1 213 ? -7.729 13.451 -5.215 1.00 79.25 213 GLN A CA 1
ATOM 1669 C C . GLN A 1 213 ? -8.823 12.497 -4.723 1.00 79.25 213 GLN A C 1
ATOM 1671 O O . GLN A 1 213 ? -9.860 12.373 -5.368 1.00 79.25 213 GLN A O 1
ATOM 1676 N N . GLY A 1 214 ? -8.599 11.834 -3.586 1.00 84.31 214 GLY A N 1
ATOM 1677 C CA . GLY A 1 214 ? -9.514 10.808 -3.076 1.00 84.31 214 GLY A CA 1
ATOM 1678 C C . GLY A 1 214 ? -9.315 9.457 -3.752 1.00 84.31 214 GLY A C 1
ATOM 1679 O O . GLY A 1 214 ? -10.129 8.577 -3.561 1.00 84.31 214 GLY A O 1
ATOM 1680 N N . ARG A 1 215 ? -8.253 9.302 -4.547 1.00 90.31 215 ARG A N 1
ATOM 1681 C CA . ARG A 1 215 ? -7.989 8.118 -5.359 1.00 90.31 215 ARG A CA 1
ATOM 1682 C C . ARG A 1 215 ? -6.685 7.474 -4.938 1.00 90.31 215 ARG A C 1
ATOM 1684 O O . ARG A 1 215 ? -5.742 8.171 -4.574 1.00 90.31 215 ARG A O 1
ATOM 1691 N N . ALA A 1 216 ? -6.636 6.159 -5.026 1.00 94.94 216 ALA A N 1
ATOM 1692 C CA . ALA A 1 216 ? -5.452 5.368 -4.787 1.00 94.94 216 ALA A CA 1
ATOM 1693 C C . ALA A 1 216 ? -4.423 5.620 -5.894 1.00 94.94 216 ALA A C 1
ATOM 1695 O O . ALA A 1 216 ? -4.678 5.352 -7.071 1.00 94.94 216 ALA A O 1
ATOM 1696 N N . ASP A 1 217 ? -3.258 6.123 -5.517 1.00 93.38 217 ASP A N 1
ATOM 1697 C CA . ASP A 1 217 ? -2.086 6.236 -6.373 1.00 93.38 217 ASP A CA 1
ATOM 1698 C C . ASP A 1 217 ? -1.256 4.964 -6.255 1.00 93.38 217 ASP A C 1
ATOM 1700 O O . ASP A 1 217 ? -1.201 4.357 -5.189 1.00 93.38 217 ASP A O 1
ATOM 1704 N N . LEU A 1 218 ? -0.569 4.571 -7.323 1.00 94.56 218 LEU A N 1
ATOM 1705 C CA . LEU A 1 218 ? 0.391 3.478 -7.234 1.00 94.56 218 LEU A CA 1
ATOM 1706 C C . LEU A 1 218 ? 1.702 4.027 -6.678 1.00 94.56 218 LEU A C 1
ATOM 1708 O O . LEU A 1 218 ? 2.345 4.847 -7.326 1.00 94.56 218 LEU A O 1
ATOM 1712 N N . THR A 1 219 ? 2.119 3.558 -5.508 1.00 94.62 219 THR A N 1
ATOM 1713 C CA . THR A 1 219 ? 3.421 3.867 -4.916 1.00 94.62 219 THR A CA 1
ATOM 1714 C C . THR A 1 219 ? 4.272 2.608 -4.840 1.00 94.62 219 THR A C 1
ATOM 1716 O O . THR A 1 219 ? 3.967 1.695 -4.079 1.00 94.62 219 THR A O 1
ATOM 1719 N N . ASP A 1 220 ? 5.371 2.582 -5.580 1.00 93.62 220 ASP A N 1
ATOM 1720 C CA . ASP A 1 220 ? 6.432 1.588 -5.426 1.00 93.62 220 ASP A CA 1
ATOM 1721 C C . ASP A 1 220 ? 7.408 2.038 -4.343 1.00 93.62 220 ASP A C 1
ATOM 1723 O O . ASP A 1 220 ? 7.729 3.224 -4.253 1.00 93.62 220 ASP A O 1
ATOM 1727 N N . VAL A 1 221 ? 7.893 1.101 -3.535 1.00 88.12 221 VAL A N 1
ATOM 1728 C CA . VAL A 1 221 ? 9.012 1.301 -2.620 1.00 88.12 221 VAL A CA 1
ATOM 1729 C C . VAL A 1 221 ? 10.056 0.221 -2.860 1.00 88.12 221 VAL A C 1
ATOM 1731 O O . VAL A 1 221 ? 9.861 -0.952 -2.537 1.00 88.12 221 VAL A O 1
ATOM 1734 N N . ASN A 1 222 ? 11.231 0.639 -3.325 1.00 87.06 222 ASN A N 1
ATOM 1735 C CA . ASN A 1 222 ? 12.363 -0.251 -3.502 1.00 87.06 222 ASN A CA 1
ATOM 1736 C C . ASN A 1 222 ? 12.808 -0.805 -2.133 1.00 87.06 222 ASN A C 1
ATOM 1738 O O . ASN A 1 222 ? 13.227 -0.042 -1.254 1.00 87.06 222 ASN A O 1
ATOM 1742 N N . PRO A 1 223 ? 12.785 -2.133 -1.927 1.00 79.56 223 PRO A N 1
ATOM 1743 C CA . PRO A 1 223 ? 13.034 -2.725 -0.617 1.00 79.56 223 PRO A CA 1
ATOM 1744 C C . PRO A 1 223 ? 14.503 -2.637 -0.176 1.00 79.56 223 PRO A C 1
ATOM 1746 O O . PRO A 1 223 ? 14.792 -2.837 1.004 1.00 79.56 223 PRO A O 1
ATOM 1749 N N . LYS A 1 224 ? 15.438 -2.354 -1.095 1.00 81.25 224 LYS A N 1
ATOM 1750 C CA . LYS A 1 224 ? 16.873 -2.217 -0.801 1.00 81.25 224 LYS A CA 1
ATOM 1751 C C . LYS A 1 224 ? 17.232 -0.793 -0.387 1.00 81.25 224 LYS A C 1
ATOM 1753 O O . LYS A 1 224 ? 17.991 -0.610 0.562 1.00 81.25 224 LYS A O 1
ATOM 1758 N N . THR A 1 225 ? 16.703 0.202 -1.097 1.00 83.62 225 THR A N 1
ATOM 1759 C CA . THR A 1 225 ? 17.078 1.615 -0.913 1.00 83.62 225 THR A CA 1
ATOM 1760 C C . THR A 1 225 ? 16.067 2.409 -0.091 1.00 83.62 225 THR A C 1
ATOM 1762 O O . THR A 1 225 ? 16.408 3.472 0.421 1.00 83.62 225 THR A O 1
ATOM 1765 N N . ALA A 1 226 ? 14.839 1.897 0.053 1.00 79.88 226 ALA A N 1
ATOM 1766 C CA . ALA A 1 226 ? 13.678 2.605 0.592 1.00 79.88 226 ALA A CA 1
ATOM 1767 C C . ALA A 1 226 ? 13.293 3.878 -0.188 1.00 79.88 226 ALA A C 1
ATOM 1769 O O . ALA A 1 226 ? 12.530 4.699 0.322 1.00 79.88 226 ALA A O 1
ATOM 1770 N N . LEU A 1 227 ? 13.800 4.040 -1.416 1.00 82.56 227 LEU A N 1
ATOM 1771 C CA . LEU A 1 227 ? 13.299 5.043 -2.352 1.00 82.56 227 LEU A CA 1
ATOM 1772 C C . LEU A 1 227 ? 11.944 4.596 -2.887 1.00 82.56 227 LEU A C 1
ATOM 1774 O O . LEU A 1 227 ? 11.733 3.403 -3.103 1.00 82.56 227 LEU A O 1
ATOM 1778 N N . GLY A 1 228 ? 11.043 5.551 -3.093 1.00 81.06 228 GLY A N 1
ATOM 1779 C CA . GLY A 1 228 ? 9.732 5.267 -3.648 1.00 81.06 228 GLY A CA 1
ATOM 1780 C C . GLY A 1 228 ? 9.346 6.218 -4.766 1.00 81.06 228 GLY A C 1
ATOM 1781 O O . GLY A 1 228 ? 9.723 7.391 -4.757 1.00 81.06 228 GLY A O 1
ATOM 1782 N N . TRP A 1 229 ? 8.568 5.690 -5.702 1.00 86.56 229 TRP A N 1
ATOM 1783 C CA . TRP A 1 229 ? 8.019 6.396 -6.854 1.00 86.56 229 TRP A CA 1
ATOM 1784 C C . TRP A 1 229 ? 6.509 6.298 -6.791 1.00 86.56 229 TRP A C 1
ATOM 1786 O O . TRP A 1 229 ? 5.969 5.275 -6.384 1.00 86.56 229 TRP A O 1
ATOM 1796 N N . THR A 1 230 ? 5.821 7.382 -7.135 1.00 86.38 230 THR A N 1
ATOM 1797 C CA . THR A 1 230 ? 4.359 7.420 -7.123 1.00 86.38 230 THR A CA 1
ATOM 1798 C C . THR A 1 230 ? 3.846 7.803 -8.497 1.00 86.38 230 THR A C 1
ATOM 1800 O O . THR A 1 230 ? 4.163 8.879 -9.002 1.00 86.38 230 THR A O 1
ATOM 1803 N N . TRP A 1 231 ? 3.026 6.932 -9.073 1.00 89.12 231 TRP A N 1
ATOM 1804 C CA . TRP A 1 231 ? 2.220 7.211 -10.249 1.00 89.12 231 TRP A CA 1
ATOM 1805 C C . TRP A 1 231 ? 0.857 7.685 -9.770 1.00 89.12 231 TRP A C 1
ATOM 1807 O O . TRP A 1 231 ? 0.054 6.906 -9.250 1.00 89.12 231 TRP A O 1
ATOM 1817 N N . PHE A 1 232 ? 0.623 8.987 -9.919 1.00 87.56 232 PHE A N 1
ATOM 1818 C CA . PHE A 1 232 ? -0.626 9.594 -9.490 1.00 87.56 232 PHE A CA 1
ATOM 1819 C C . PHE A 1 232 ? -1.785 9.118 -10.362 1.00 87.56 232 PHE A C 1
ATOM 1821 O O . PHE A 1 232 ? -1.761 9.242 -11.589 1.00 87.56 232 PHE A O 1
ATOM 1828 N N . ASN A 1 233 ? -2.839 8.629 -9.720 1.00 85.38 233 ASN A N 1
ATOM 1829 C CA . ASN A 1 233 ? -4.095 8.273 -10.360 1.00 85.38 233 ASN A CA 1
ATOM 1830 C C . ASN A 1 233 ? -4.907 9.550 -10.616 1.00 85.38 233 ASN A C 1
ATOM 1832 O O . ASN A 1 233 ? -5.840 9.901 -9.895 1.00 85.38 233 ASN A O 1
ATOM 1836 N N . SER A 1 234 ? -4.481 10.284 -11.645 1.00 74.25 234 SER A N 1
ATOM 1837 C CA . SER A 1 234 ? -5.011 11.593 -12.018 1.00 74.25 234 SER A CA 1
ATOM 1838 C C . SER A 1 234 ? -5.886 11.505 -13.264 1.00 74.25 234 SER A C 1
ATOM 1840 O O . SER A 1 234 ? -5.369 11.729 -14.349 1.00 74.25 234 SER A O 1
ATOM 1842 N N . CYS A 1 235 ? -7.180 11.166 -13.133 1.00 63.91 235 CYS A N 1
ATOM 1843 C CA . CYS A 1 235 ? -8.238 11.374 -14.154 1.00 63.91 235 CYS A CA 1
ATOM 1844 C C . CYS A 1 235 ? -9.589 10.739 -13.749 1.00 63.91 235 CYS A C 1
ATOM 1846 O O . CYS A 1 235 ? -9.613 9.562 -13.399 1.00 63.91 235 CYS A O 1
ATOM 1848 N N . PRO A 1 236 ? -10.758 11.349 -14.013 1.00 49.50 236 PRO A N 1
ATOM 1849 C CA . PRO A 1 236 ? -11.755 10.681 -14.838 1.00 49.50 236 PRO A CA 1
ATOM 1850 C C . PRO A 1 236 ? -11.357 10.883 -16.308 1.00 49.50 236 PRO A C 1
ATOM 1852 O O . PRO A 1 236 ? -10.931 11.969 -16.684 1.00 49.50 236 PRO A O 1
ATOM 1855 N N . THR A 1 237 ? -11.454 9.840 -17.129 1.00 43.47 237 THR A N 1
ATOM 1856 C CA . THR A 1 237 ? -11.243 9.882 -18.589 1.00 43.47 237 THR A CA 1
ATOM 1857 C C . THR A 1 237 ? -11.686 11.207 -19.219 1.00 43.47 237 THR A C 1
ATOM 1859 O O . THR A 1 237 ? -12.876 11.524 -19.226 1.00 43.47 237 THR A O 1
ATOM 1862 N N . GLY A 1 238 ? -10.720 11.955 -19.743 1.00 37.59 238 GLY A N 1
ATOM 1863 C CA . GLY A 1 238 ? -10.911 13.171 -20.522 1.00 37.59 238 GLY A CA 1
ATOM 1864 C C . GLY A 1 238 ? -9.849 13.235 -21.610 1.00 37.59 238 GLY A C 1
ATOM 1865 O O . GLY A 1 238 ? -8.982 14.101 -21.572 1.00 37.59 238 GLY A O 1
ATOM 1866 N N . GLY A 1 239 ? -9.887 12.268 -22.529 1.00 37.28 239 GLY A N 1
ATOM 1867 C CA . GLY A 1 239 ? -9.406 12.505 -23.883 1.00 37.28 239 GLY A CA 1
ATOM 1868 C C . GLY A 1 239 ? -10.397 13.438 -24.576 1.00 37.28 239 GLY A C 1
ATOM 1869 O O . GLY A 1 239 ? -11.586 13.465 -24.258 1.00 37.28 239 GLY A O 1
ATOM 1870 N N . ASP A 1 240 ? -9.912 14.258 -25.488 1.00 45.47 240 ASP A N 1
ATOM 1871 C CA . ASP A 1 240 ? -10.723 15.028 -26.422 1.00 45.47 240 ASP A CA 1
ATOM 1872 C C . ASP A 1 240 ? -11.148 14.169 -27.626 1.00 45.47 240 ASP A C 1
ATOM 1874 O O . ASP A 1 240 ? -11.301 14.678 -28.731 1.00 45.47 240 ASP A O 1
ATOM 1878 N N . ASP A 1 241 ? -11.409 12.875 -27.422 1.00 48.41 241 ASP A N 1
ATOM 1879 C CA . ASP A 1 241 ? -11.814 11.900 -28.439 1.00 48.41 241 ASP A CA 1
ATOM 1880 C C . ASP A 1 241 ? -13.270 12.075 -28.920 1.00 48.41 241 ASP A C 1
ATOM 1882 O O . ASP A 1 241 ? -13.922 11.155 -29.421 1.00 48.41 241 ASP A O 1
ATOM 1886 N N . GLY A 1 242 ? -13.770 13.314 -28.868 1.00 52.31 242 GLY A N 1
ATOM 1887 C CA . GLY A 1 242 ? -14.781 13.750 -29.820 1.00 52.31 242 GLY A CA 1
ATOM 1888 C C . GLY A 1 242 ? -14.263 13.583 -31.253 1.00 52.31 242 GLY A C 1
ATOM 1889 O O . GLY A 1 242 ? -13.059 13.539 -31.497 1.00 52.31 242 GLY A O 1
ATOM 1890 N N . ALA A 1 243 ? -15.179 13.466 -32.222 1.00 48.84 243 ALA A N 1
ATOM 1891 C CA . ALA A 1 243 ? -14.808 13.397 -33.636 1.00 48.84 243 ALA A CA 1
ATOM 1892 C C . ALA A 1 243 ? -13.779 14.490 -33.966 1.00 48.84 243 ALA A C 1
ATOM 1894 O O . ALA A 1 243 ? -13.977 15.628 -33.552 1.00 48.84 243 ALA A O 1
ATOM 1895 N N . ILE A 1 244 ? -12.711 14.143 -34.694 1.00 49.19 244 ILE A N 1
ATOM 1896 C CA . ILE A 1 244 ? -11.659 15.084 -35.102 1.00 49.19 244 ILE A CA 1
ATOM 1897 C C . ILE A 1 244 ? -12.329 16.294 -35.764 1.00 49.19 244 ILE A C 1
ATOM 1899 O O . ILE A 1 244 ? -12.831 16.197 -36.886 1.00 49.19 244 ILE A O 1
ATOM 1903 N N . VAL A 1 245 ? -12.366 17.425 -35.060 1.00 55.25 245 VAL A N 1
ATOM 1904 C CA . VAL A 1 245 ? -12.802 18.706 -35.615 1.00 55.25 245 VAL A CA 1
ATOM 1905 C C . VAL A 1 245 ? -11.551 19.538 -35.834 1.00 55.25 245 VAL A C 1
ATOM 1907 O O . VAL A 1 245 ? -10.773 19.732 -34.904 1.00 55.25 245 VAL A O 1
ATOM 1910 N N . ASP A 1 246 ? -11.361 20.008 -37.068 1.00 53.44 246 ASP A N 1
ATOM 1911 C CA . ASP A 1 246 ? -10.267 20.907 -37.436 1.00 53.44 246 ASP A CA 1
ATOM 1912 C C . ASP A 1 246 ? -10.230 22.112 -36.471 1.00 53.44 246 ASP A C 1
ATOM 1914 O O . ASP A 1 246 ? -11.195 22.886 -36.424 1.00 53.44 246 ASP A O 1
ATOM 1918 N N . PRO A 1 247 ? -9.147 22.287 -35.689 1.00 49.44 247 PRO A N 1
ATOM 1919 C CA . PRO A 1 247 ? -9.037 23.358 -34.705 1.00 49.44 247 PRO A CA 1
ATOM 1920 C C . PRO A 1 247 ? -8.824 24.747 -35.332 1.00 49.44 247 PRO A C 1
ATOM 1922 O O . PRO A 1 247 ? -8.640 25.723 -34.602 1.00 49.44 247 PRO A O 1
ATOM 1925 N N . GLY A 1 248 ? -8.856 24.871 -36.665 1.00 49.97 248 GLY A N 1
ATOM 1926 C CA . GLY A 1 248 ? -8.783 26.154 -37.360 1.00 49.97 248 GLY A CA 1
ATOM 1927 C C . GLY A 1 248 ? -7.407 26.802 -37.240 1.00 49.97 248 GLY A C 1
ATOM 1928 O O . GLY A 1 248 ? -7.300 28.022 -37.079 1.00 49.97 248 GLY A O 1
ATOM 1929 N N . LEU A 1 249 ? -6.348 25.990 -37.284 1.00 50.47 249 LEU A N 1
ATOM 1930 C CA . LEU A 1 249 ? -4.981 26.500 -37.285 1.00 50.47 249 LEU A CA 1
ATOM 1931 C C . LEU A 1 249 ? -4.717 27.308 -38.570 1.00 50.47 249 LEU A C 1
ATOM 1933 O O . LEU A 1 249 ? -5.199 26.940 -39.644 1.00 50.47 249 LEU A O 1
ATOM 1937 N N . PRO A 1 250 ? -3.950 28.414 -38.499 1.00 44.69 250 PRO A N 1
ATOM 1938 C CA . PRO A 1 250 ? -3.579 29.171 -39.686 1.00 44.69 250 PRO A CA 1
ATOM 1939 C C . PRO A 1 250 ? -2.819 28.283 -40.675 1.00 44.69 250 PRO A C 1
ATOM 1941 O O . PRO A 1 250 ? -1.838 27.640 -40.302 1.00 44.69 250 PRO A O 1
ATOM 1944 N N . ILE A 1 251 ? -3.241 28.289 -41.941 1.00 57.50 251 ILE A N 1
ATOM 1945 C CA . ILE A 1 251 ? -2.518 27.617 -43.025 1.00 57.50 251 ILE A CA 1
ATOM 1946 C C . ILE A 1 251 ? -1.100 28.196 -43.087 1.00 57.50 251 ILE A C 1
ATOM 1948 O O . ILE A 1 251 ? -0.919 29.416 -43.179 1.00 57.50 251 ILE A O 1
ATOM 1952 N N . ALA A 1 252 ? -0.098 27.320 -43.012 1.00 35.81 252 ALA A N 1
ATOM 1953 C CA . ALA A 1 252 ? 1.296 27.714 -43.127 1.00 35.81 252 ALA A CA 1
ATOM 1954 C C . ALA A 1 252 ? 1.524 28.431 -44.475 1.00 35.81 252 ALA A C 1
ATOM 1956 O O . ALA A 1 252 ? 0.979 28.000 -45.497 1.00 35.81 252 ALA A O 1
ATOM 1957 N N . PRO A 1 253 ? 2.310 29.524 -44.528 1.00 36.91 253 PRO A N 1
ATOM 1958 C CA . PRO A 1 253 ? 2.536 30.247 -45.775 1.00 36.91 253 PRO A CA 1
ATOM 1959 C C . PRO A 1 253 ? 3.264 29.344 -46.782 1.00 36.91 253 PRO A C 1
ATOM 1961 O O . PRO A 1 253 ? 4.469 29.131 -46.672 1.00 36.91 253 PRO A O 1
ATOM 1964 N N . GLY A 1 254 ? 2.531 28.808 -47.757 1.00 53.72 254 GLY A N 1
ATOM 1965 C CA . GLY A 1 254 ? 3.072 27.893 -48.765 1.00 53.72 254 GLY A CA 1
ATOM 1966 C C . GLY A 1 254 ? 2.044 26.927 -49.343 1.00 53.72 254 GLY A C 1
ATOM 1967 O O . GLY A 1 254 ? 2.153 26.580 -50.517 1.00 53.72 254 GLY A O 1
ATOM 1968 N N . ASP A 1 255 ? 1.001 26.588 -48.585 1.00 42.44 255 ASP A N 1
ATOM 1969 C CA . ASP A 1 255 ? -0.029 25.664 -49.056 1.00 42.44 255 ASP A CA 1
ATOM 1970 C C . ASP A 1 255 ? -1.224 26.436 -49.624 1.00 42.44 255 ASP A C 1
ATOM 1972 O O . ASP A 1 255 ? -1.956 27.134 -48.923 1.00 42.44 255 ASP A O 1
ATOM 1976 N N . SER A 1 256 ? -1.406 26.352 -50.942 1.00 41.59 256 SER A N 1
ATOM 1977 C CA . SER A 1 256 ? -2.648 26.797 -51.582 1.00 41.59 256 SER A CA 1
ATOM 1978 C C . SER A 1 256 ? -3.723 25.720 -51.402 1.00 41.59 256 SER A C 1
ATOM 1980 O O . SER A 1 256 ? -3.402 24.536 -51.517 1.00 41.59 256 SER A O 1
ATOM 1982 N N . PRO A 1 257 ? -4.995 26.084 -51.159 1.00 44.31 257 PRO A N 1
ATOM 1983 C CA . PRO A 1 257 ? -6.049 25.100 -50.941 1.00 44.31 257 PRO A CA 1
ATOM 1984 C C . PRO A 1 257 ? -6.365 24.353 -52.247 1.00 44.31 257 PRO A C 1
ATOM 1986 O O . PRO A 1 257 ? -6.372 24.981 -53.314 1.00 44.31 257 PRO A O 1
ATOM 1989 N N . PRO A 1 258 ? -6.674 23.043 -52.206 1.00 41.81 258 PRO A N 1
ATOM 1990 C CA . PRO A 1 258 ? -7.255 22.382 -53.359 1.00 41.81 258 PRO A CA 1
ATOM 1991 C C . PRO A 1 258 ? -8.656 22.959 -53.581 1.00 41.81 258 PRO A C 1
ATOM 1993 O O . PRO A 1 258 ? -9.471 23.055 -52.661 1.00 41.81 258 PRO A O 1
ATOM 1996 N N . GLY A 1 259 ? -8.898 23.408 -54.811 1.00 34.81 259 GLY A N 1
ATOM 1997 C CA . GLY A 1 259 ? -10.193 23.904 -55.247 1.00 34.81 259 GLY A CA 1
ATOM 1998 C C . GLY A 1 259 ? -11.280 22.855 -55.036 1.00 34.81 259 GLY A C 1
ATOM 1999 O O . GLY A 1 259 ? -11.066 21.665 -55.259 1.00 34.81 259 GLY A O 1
ATOM 2000 N N . GLY A 1 260 ? -12.443 23.326 -54.595 1.00 40.34 260 GLY A N 1
ATOM 2001 C CA . GLY A 1 260 ? -13.660 22.535 -54.611 1.00 40.34 260 GLY A CA 1
ATOM 2002 C C . GLY A 1 260 ? -14.126 22.289 -56.042 1.00 40.34 260 GLY A C 1
ATOM 2003 O O . GLY A 1 260 ? -14.058 23.192 -56.867 1.00 40.34 260 GLY A O 1
ATOM 2004 N N . ASP A 1 261 ? -14.572 21.063 -56.276 1.00 37.62 261 ASP A N 1
ATOM 2005 C CA . ASP A 1 261 ? -15.615 20.604 -57.199 1.00 37.62 261 ASP A CA 1
ATOM 2006 C C . ASP A 1 261 ? -15.795 19.128 -56.807 1.00 37.62 261 ASP A C 1
ATOM 2008 O O . ASP A 1 261 ? -14.828 18.379 -56.747 1.00 37.62 261 ASP A O 1
ATOM 2012 N N . GLY A 1 262 ? -16.929 18.700 -56.268 1.00 31.81 262 GLY A N 1
ATOM 2013 C CA . GLY A 1 262 ? -18.132 18.364 -57.024 1.00 31.81 262 GLY A CA 1
ATOM 2014 C C . GLY A 1 262 ? -18.401 16.878 -56.746 1.00 31.81 262 GLY A C 1
ATOM 2015 O O . GLY A 1 262 ? -17.456 16.124 -56.542 1.00 31.81 262 GLY A O 1
ATOM 2016 N N . GLY A 1 263 ? -19.665 16.489 -56.593 1.00 34.34 263 GLY A N 1
ATOM 2017 C CA . GLY A 1 263 ? -20.035 15.178 -56.055 1.00 34.34 263 GLY A CA 1
ATOM 2018 C C . GLY A 1 263 ? -19.678 14.003 -56.963 1.00 34.34 263 GLY A C 1
ATOM 2019 O O . GLY A 1 263 ? -19.365 14.187 -58.133 1.00 34.34 263 GLY A O 1
ATOM 2020 N N . ASP A 1 264 ? -19.753 12.797 -56.408 1.00 37.91 264 ASP A N 1
ATOM 2021 C CA . ASP A 1 264 ? -20.675 11.785 -56.920 1.00 37.91 264 ASP A CA 1
ATOM 2022 C C . ASP A 1 264 ? -20.756 10.583 -55.974 1.00 37.91 264 ASP A C 1
ATOM 2024 O O . ASP A 1 264 ? -19.846 10.273 -55.203 1.00 37.91 264 ASP A O 1
ATOM 2028 N N . ASP A 1 265 ? -21.931 9.971 -56.037 1.00 44.03 265 ASP A N 1
ATOM 2029 C CA . ASP A 1 265 ? -22.428 8.852 -55.259 1.00 44.03 265 ASP A CA 1
ATOM 2030 C C . ASP A 1 265 ? -21.651 7.549 -55.504 1.00 44.03 265 ASP A C 1
ATOM 2032 O O . ASP A 1 265 ? -21.169 7.277 -56.604 1.00 44.03 265 ASP A O 1
ATOM 2036 N N . GLY A 1 266 ? -21.631 6.675 -54.497 1.00 36.47 266 GLY A N 1
ATOM 2037 C CA . GLY A 1 266 ? -21.163 5.300 -54.657 1.00 36.47 266 GLY A CA 1
ATOM 2038 C C . GLY A 1 266 ? -21.221 4.513 -53.357 1.00 36.47 266 GLY A C 1
ATOM 2039 O O . GLY A 1 266 ? -20.225 4.422 -52.646 1.00 36.47 266 GLY A O 1
ATOM 2040 N N . GLY A 1 267 ? -22.400 3.976 -53.040 1.00 33.53 267 GLY A N 1
ATOM 2041 C CA . GLY A 1 267 ? -22.540 2.909 -52.054 1.00 33.53 267 GLY A CA 1
ATOM 2042 C C . GLY A 1 267 ? -21.960 1.584 -52.555 1.00 33.53 267 GLY A C 1
ATOM 2043 O O . GLY A 1 267 ? -21.763 1.403 -53.756 1.00 33.53 267 GLY A O 1
ATOM 2044 N N . ASP A 1 268 ? -21.658 0.704 -51.603 1.00 38.84 268 ASP A N 1
ATOM 2045 C CA . ASP A 1 268 ? -22.122 -0.692 -51.528 1.00 38.84 268 ASP A CA 1
ATOM 2046 C C . ASP A 1 268 ? -21.104 -1.574 -50.785 1.00 38.84 268 ASP A C 1
ATOM 2048 O O . ASP A 1 268 ? -19.943 -1.704 -51.165 1.00 38.84 268 ASP A O 1
ATOM 2052 N N . ASP A 1 269 ? -21.586 -2.138 -49.677 1.00 41.09 269 ASP A N 1
ATOM 2053 C CA . ASP A 1 269 ? -21.619 -3.565 -49.342 1.00 41.09 269 ASP A CA 1
ATOM 2054 C C . ASP A 1 269 ? -20.445 -4.501 -49.703 1.00 41.09 269 ASP A C 1
ATOM 2056 O O . ASP A 1 269 ? -20.098 -4.736 -50.859 1.00 41.09 269 ASP A O 1
ATOM 2060 N N . GLY A 1 270 ? -19.989 -5.215 -48.667 1.00 34.69 270 GLY A N 1
ATOM 2061 C CA . GLY A 1 270 ? -19.269 -6.495 -48.740 1.00 34.69 270 GLY A CA 1
ATOM 2062 C C . GLY A 1 270 ? -18.345 -6.653 -47.525 1.00 34.69 270 GLY A C 1
ATOM 2063 O O . GLY A 1 270 ? -17.379 -5.915 -47.401 1.00 34.69 270 GLY A O 1
ATOM 2064 N N . GLY A 1 271 ? -18.578 -7.508 -46.528 1.00 32.38 271 GLY A N 1
ATOM 2065 C CA . GLY A 1 271 ? -19.149 -8.848 -46.594 1.00 32.38 271 GLY A CA 1
ATOM 2066 C C . GLY A 1 271 ? -18.026 -9.882 -46.750 1.00 32.38 271 GLY A C 1
ATOM 2067 O O . GLY A 1 271 ? -17.387 -9.923 -47.793 1.00 32.38 271 GLY A O 1
ATOM 2068 N N . ASP A 1 272 ? -17.869 -10.712 -45.714 1.00 38.62 272 ASP A N 1
ATOM 2069 C CA . ASP A 1 272 ? -17.282 -12.064 -45.705 1.00 38.62 272 ASP A CA 1
ATOM 2070 C C . ASP A 1 272 ? -15.792 -12.299 -45.355 1.00 38.62 272 ASP A C 1
ATOM 2072 O O . ASP A 1 272 ? -14.867 -12.153 -46.144 1.00 38.62 272 ASP A O 1
ATOM 2076 N N . THR A 1 273 ? -15.622 -12.776 -44.114 1.00 39.34 273 THR A N 1
ATOM 2077 C CA . THR A 1 273 ? -15.065 -14.087 -43.709 1.00 39.34 273 THR A CA 1
ATOM 2078 C C . THR A 1 273 ? -13.867 -14.711 -44.444 1.00 39.34 273 THR A C 1
ATOM 2080 O O . THR A 1 273 ? -13.952 -15.116 -45.600 1.00 39.34 273 THR A O 1
ATOM 2083 N N . GLY A 1 274 ? -12.857 -15.052 -43.639 1.00 34.50 274 GLY A N 1
ATOM 2084 C CA . GLY A 1 274 ? -11.967 -16.217 -43.765 1.00 34.50 274 GLY A CA 1
ATOM 2085 C C . GLY A 1 274 ? -11.013 -16.195 -42.562 1.00 34.50 274 GLY A C 1
ATOM 2086 O O . GLY A 1 274 ? -10.400 -15.166 -42.323 1.00 34.50 274 GLY A O 1
ATOM 2087 N N . GLY A 1 275 ? -10.899 -17.188 -41.680 1.00 32.75 275 GLY A N 1
ATOM 2088 C CA . GLY A 1 275 ? -11.035 -18.633 -41.836 1.00 32.75 275 GLY A CA 1
ATOM 2089 C C . GLY A 1 275 ? -9.690 -19.263 -41.442 1.00 32.75 275 GLY A C 1
ATOM 2090 O O . GLY A 1 275 ? -8.688 -18.996 -42.096 1.00 32.75 275 GLY A O 1
ATOM 2091 N N . ASP A 1 276 ? -9.700 -20.027 -40.349 1.00 41.69 276 ASP A N 1
ATOM 2092 C CA . ASP A 1 276 ? -8.588 -20.650 -39.606 1.00 41.69 276 ASP A CA 1
ATOM 2093 C C . ASP A 1 276 ? -7.521 -21.413 -40.428 1.00 41.69 276 ASP A C 1
ATOM 2095 O O . ASP A 1 276 ? -7.835 -21.993 -41.467 1.00 41.69 276 ASP A O 1
ATOM 2099 N N . MET A 1 277 ? -6.291 -21.538 -39.889 1.00 36.06 277 MET A N 1
ATOM 2100 C CA . MET A 1 277 ? -5.713 -22.808 -39.369 1.00 36.06 277 MET A CA 1
ATOM 2101 C C . MET A 1 277 ? -4.170 -22.812 -39.235 1.00 36.06 277 MET A C 1
ATOM 2103 O O . MET A 1 277 ? -3.457 -22.523 -40.192 1.00 36.06 277 MET A O 1
ATOM 2107 N N . GLY A 1 278 ? -3.701 -23.344 -38.091 1.00 30.83 278 GLY A N 1
ATOM 2108 C CA . GLY A 1 278 ? -2.468 -24.144 -37.929 1.00 30.83 278 GLY A CA 1
ATOM 2109 C C . GLY A 1 278 ? -1.303 -23.440 -37.214 1.00 30.83 278 GLY A C 1
ATOM 2110 O O . GLY A 1 278 ? -0.842 -22.413 -37.688 1.00 30.83 278 GLY A O 1
ATOM 2111 N N . GLY A 1 279 ? -0.729 -23.933 -36.113 1.00 32.22 279 GLY A N 1
ATOM 2112 C CA . GLY A 1 279 ? -0.919 -25.169 -35.352 1.00 32.22 279 GLY A CA 1
ATOM 2113 C C . GLY A 1 279 ? 0.074 -25.213 -34.175 1.00 32.22 279 GLY A C 1
ATOM 2114 O O . GLY A 1 279 ? 1.143 -24.607 -34.252 1.00 32.22 279 GLY A O 1
ATOM 2115 N N . ASP A 1 280 ? -0.312 -25.906 -33.106 1.00 40.12 280 ASP A N 1
ATOM 2116 C CA . ASP A 1 280 ? 0.513 -26.232 -31.938 1.00 40.12 280 ASP A CA 1
ATOM 2117 C C . ASP A 1 280 ? 1.571 -27.303 -32.270 1.00 40.12 280 ASP A C 1
ATOM 2119 O O . ASP A 1 280 ? 1.349 -28.134 -33.153 1.00 40.12 280 ASP A O 1
ATOM 2123 N N . ASP A 1 281 ? 2.713 -27.284 -31.567 1.00 36.41 281 ASP A N 1
ATOM 2124 C CA . ASP A 1 281 ? 3.193 -28.414 -30.742 1.00 36.41 281 ASP A CA 1
ATOM 2125 C C . ASP A 1 281 ? 4.673 -28.265 -30.316 1.00 36.41 281 ASP A C 1
ATOM 2127 O O . ASP A 1 281 ? 5.587 -28.280 -31.141 1.00 36.41 281 ASP A O 1
ATOM 2131 N N . GLY A 1 282 ? 4.896 -28.288 -28.993 1.00 29.78 282 GLY A N 1
ATOM 2132 C CA . GLY A 1 282 ? 5.839 -29.236 -28.379 1.00 29.78 282 GLY A CA 1
ATOM 2133 C C . GLY A 1 282 ? 7.113 -28.692 -27.714 1.00 29.78 282 GLY A C 1
ATOM 2134 O O . GLY A 1 282 ? 8.032 -28.248 -28.397 1.00 29.78 282 GLY A O 1
ATOM 2135 N N . GLY A 1 283 ? 7.243 -28.913 -26.393 1.00 30.61 283 GLY A N 1
ATOM 2136 C CA . GLY A 1 283 ? 8.567 -29.088 -25.779 1.00 30.61 283 GLY A CA 1
ATOM 2137 C C . GLY A 1 283 ? 8.717 -28.927 -24.260 1.00 30.61 283 GLY A C 1
ATOM 2138 O O . GLY A 1 283 ? 9.583 -28.169 -23.844 1.00 30.61 283 GLY A O 1
ATOM 2139 N N . ASP A 1 284 ? 7.965 -29.666 -23.436 1.00 40.25 284 ASP A N 1
ATOM 2140 C CA . ASP A 1 284 ? 8.342 -29.935 -22.034 1.00 40.25 284 ASP A CA 1
ATOM 2141 C C . ASP A 1 284 ? 9.410 -31.041 -21.961 1.00 40.25 284 ASP A C 1
ATOM 2143 O O . ASP A 1 284 ? 9.154 -32.137 -22.458 1.00 40.25 284 ASP A O 1
ATOM 2147 N N . THR A 1 285 ? 10.530 -30.821 -21.250 1.00 36.91 285 THR A N 1
ATOM 2148 C CA . THR A 1 285 ? 11.284 -31.886 -20.544 1.00 36.91 285 THR A CA 1
ATOM 2149 C C . THR A 1 285 ? 12.221 -31.350 -19.443 1.00 36.91 285 THR A C 1
ATOM 2151 O O . THR A 1 285 ? 13.234 -30.738 -19.763 1.00 36.91 285 THR A O 1
ATOM 2154 N N . GLY A 1 286 ? 11.949 -31.746 -18.187 1.00 30.19 286 GLY A N 1
ATOM 2155 C CA . GLY A 1 286 ? 12.925 -32.195 -17.162 1.00 30.19 286 GLY A CA 1
ATOM 2156 C C . GLY A 1 286 ? 13.738 -31.132 -16.392 1.00 30.19 286 GLY A C 1
ATOM 2157 O O . GLY A 1 286 ? 14.345 -30.265 -16.993 1.00 30.19 286 GLY A O 1
ATOM 2158 N N . GLY A 1 287 ? 13.892 -31.176 -15.064 1.00 30.14 287 GLY A N 1
ATOM 2159 C CA . GLY A 1 287 ? 13.490 -32.175 -14.076 1.00 30.14 287 GLY A CA 1
ATOM 2160 C C . GLY A 1 287 ? 13.861 -31.758 -12.641 1.00 30.14 287 GLY A C 1
ATOM 2161 O O . GLY A 1 287 ? 14.677 -30.865 -12.421 1.00 30.14 287 GLY A O 1
ATOM 2162 N N . ASP A 1 288 ? 13.245 -32.440 -11.676 1.00 39.19 288 ASP A N 1
ATOM 2163 C CA . ASP A 1 288 ? 13.529 -32.353 -10.243 1.00 39.19 288 ASP A CA 1
ATOM 2164 C C . ASP A 1 288 ? 14.835 -33.074 -9.871 1.00 39.19 288 ASP A C 1
ATOM 2166 O O . ASP A 1 288 ? 14.997 -34.246 -10.204 1.00 39.19 288 ASP A O 1
ATOM 2170 N N . THR A 1 289 ? 15.686 -32.441 -9.054 1.00 36.78 289 THR A N 1
ATOM 2171 C CA . THR A 1 289 ? 16.478 -33.104 -7.996 1.00 36.78 289 THR A CA 1
ATOM 2172 C C . THR A 1 289 ? 16.868 -32.078 -6.930 1.00 36.78 289 THR A C 1
ATOM 2174 O O . THR A 1 289 ? 17.419 -31.031 -7.254 1.00 36.78 289 THR A O 1
ATOM 2177 N N . GLY A 1 290 ? 16.565 -32.382 -5.665 1.00 30.27 290 GLY A N 1
ATOM 2178 C CA . GLY A 1 290 ? 16.766 -31.495 -4.520 1.00 30.27 290 GLY A CA 1
ATOM 2179 C C . GLY A 1 290 ? 18.171 -31.481 -3.911 1.00 30.27 290 GLY A C 1
ATOM 2180 O O . GLY A 1 290 ? 19.083 -32.172 -4.358 1.00 30.27 290 GLY A O 1
ATOM 2181 N N . GLY A 1 291 ? 18.293 -30.719 -2.820 1.00 29.88 291 GLY A N 1
ATOM 2182 C CA . GLY A 1 291 ? 19.458 -30.712 -1.939 1.00 29.88 291 GLY A CA 1
ATOM 2183 C C . GLY A 1 291 ? 19.479 -29.511 -0.995 1.00 29.88 291 GLY A C 1
ATOM 2184 O O . GLY A 1 291 ? 20.054 -28.481 -1.323 1.00 29.88 291 GLY A O 1
ATOM 2185 N N . ASP A 1 292 ? 18.884 -29.659 0.191 1.00 38.69 292 ASP A N 1
ATOM 2186 C CA . ASP A 1 292 ? 19.156 -28.792 1.340 1.00 38.69 292 ASP A CA 1
ATOM 2187 C C . ASP A 1 292 ? 20.633 -28.906 1.750 1.00 38.69 292 ASP A C 1
ATOM 2189 O O . ASP A 1 292 ? 21.076 -30.002 2.087 1.00 38.69 292 ASP A O 1
ATOM 2193 N N . THR A 1 293 ? 21.349 -27.784 1.873 1.00 34.44 293 THR A N 1
ATOM 2194 C CA . THR A 1 293 ? 22.339 -27.585 2.949 1.00 34.44 293 THR A CA 1
ATOM 2195 C C . THR A 1 293 ? 22.567 -26.100 3.223 1.00 34.44 293 THR A C 1
ATOM 2197 O O . THR A 1 293 ? 22.747 -25.297 2.317 1.00 34.44 293 THR A O 1
ATOM 2200 N N . ARG A 1 294 ? 22.560 -25.777 4.519 1.00 36.09 294 ARG A N 1
ATOM 2201 C CA . ARG A 1 294 ? 22.836 -24.478 5.147 1.00 36.09 294 ARG A CA 1
ATOM 2202 C C . ARG A 1 294 ? 24.261 -23.978 4.883 1.00 36.09 294 ARG A C 1
ATOM 2204 O O . ARG A 1 294 ? 25.186 -24.786 4.859 1.00 36.09 294 ARG A O 1
ATOM 2211 N N . GLY A 1 295 ? 24.424 -22.658 4.904 1.00 31.47 295 GLY A N 1
ATOM 2212 C CA . GLY A 1 295 ? 25.691 -21.974 5.159 1.00 31.47 295 GLY A CA 1
ATOM 2213 C C . GLY A 1 295 ? 25.457 -20.474 5.328 1.00 31.47 295 GLY A C 1
ATOM 2214 O O . GLY A 1 295 ? 25.203 -19.788 4.346 1.00 31.47 295 GLY A O 1
ATOM 2215 N N . ASP A 1 296 ? 25.476 -20.007 6.576 1.00 39.84 296 ASP A N 1
ATOM 2216 C CA . ASP A 1 296 ? 25.626 -18.593 6.927 1.00 39.84 296 ASP A CA 1
ATOM 2217 C C . ASP A 1 296 ? 27.075 -18.124 6.662 1.00 39.84 296 ASP A C 1
ATOM 2219 O O . ASP A 1 296 ? 27.993 -18.945 6.618 1.00 39.84 296 ASP A O 1
ATOM 2223 N N . ASP A 1 297 ? 27.227 -16.796 6.613 1.00 39.94 297 ASP A N 1
ATOM 2224 C CA . ASP A 1 297 ? 28.437 -15.967 6.761 1.00 39.94 297 ASP A CA 1
ATOM 2225 C C . ASP A 1 297 ? 29.163 -15.458 5.501 1.00 39.94 297 ASP A C 1
ATOM 2227 O O . ASP A 1 297 ? 29.740 -16.207 4.722 1.00 39.94 297 ASP A O 1
ATOM 2231 N N . GLY A 1 298 ? 29.272 -14.121 5.454 1.00 30.41 298 GLY A N 1
ATOM 2232 C CA . GLY A 1 298 ? 30.497 -13.416 5.062 1.00 30.41 298 GLY A CA 1
ATOM 2233 C C . GLY A 1 298 ? 30.557 -12.911 3.625 1.00 30.41 298 GLY A C 1
ATOM 2234 O O . GLY A 1 298 ? 30.560 -13.689 2.682 1.00 30.41 298 GLY A O 1
ATOM 2235 N N . GLY A 1 299 ? 30.641 -11.587 3.466 1.00 37.97 299 GLY A N 1
ATOM 2236 C CA . GLY A 1 299 ? 30.917 -10.965 2.176 1.00 37.97 299 GLY A CA 1
ATOM 2237 C C . GLY A 1 299 ? 32.336 -11.240 1.693 1.00 37.97 299 GLY A C 1
ATOM 2238 O O . GLY A 1 299 ? 33.236 -11.413 2.505 1.00 37.97 299 GLY A O 1
ATOM 2239 N N . ASP A 1 300 ? 32.510 -11.210 0.377 1.00 38.16 300 ASP A N 1
ATOM 2240 C CA . ASP A 1 300 ? 33.675 -10.629 -0.273 1.00 38.16 300 ASP A CA 1
ATOM 2241 C C . ASP A 1 300 ? 33.377 -10.380 -1.756 1.00 38.16 300 ASP A C 1
ATOM 2243 O O . ASP A 1 300 ? 32.526 -11.004 -2.388 1.00 38.16 300 ASP A O 1
ATOM 2247 N N . THR A 1 301 ? 34.076 -9.375 -2.256 1.00 47.97 301 THR A N 1
ATOM 2248 C CA . THR A 1 301 ? 34.226 -8.942 -3.641 1.00 47.97 301 THR A CA 1
ATOM 2249 C C . THR A 1 301 ? 34.713 -10.058 -4.571 1.00 47.97 301 THR A C 1
ATOM 2251 O O . THR A 1 301 ? 35.668 -10.750 -4.229 1.00 47.97 301 THR A O 1
ATOM 2254 N N . GLY A 1 302 ? 34.162 -10.114 -5.788 1.00 44.75 302 GLY A N 1
ATOM 2255 C CA . GLY A 1 302 ? 34.693 -10.901 -6.911 1.00 44.75 302 GLY A CA 1
ATOM 2256 C C . GLY A 1 302 ? 33.816 -12.098 -7.263 1.00 44.75 302 GLY A C 1
ATOM 2257 O O . GLY A 1 302 ? 33.949 -13.159 -6.668 1.00 44.75 302 GLY A O 1
ATOM 2258 N N . GLY A 1 303 ? 32.909 -11.912 -8.225 1.00 40.84 303 GLY A N 1
ATOM 2259 C CA . GLY A 1 303 ? 32.067 -12.982 -8.750 1.00 40.84 303 GLY A CA 1
ATOM 2260 C C . GLY A 1 303 ? 32.837 -13.902 -9.696 1.00 40.84 303 GLY A C 1
ATOM 2261 O O . GLY A 1 303 ? 33.148 -13.503 -10.811 1.00 40.84 303 GLY A O 1
ATOM 2262 N N . ASP A 1 304 ? 33.107 -15.105 -9.198 1.00 43.69 304 ASP A N 1
ATOM 2263 C CA . ASP A 1 304 ? 33.063 -16.422 -9.843 1.00 43.69 304 ASP A CA 1
ATOM 2264 C C . ASP A 1 304 ? 33.405 -16.551 -11.343 1.00 43.69 304 ASP A C 1
ATOM 2266 O O . ASP A 1 304 ? 32.585 -16.374 -12.248 1.00 43.69 304 ASP A O 1
ATOM 2270 N N . ASP A 1 305 ? 34.625 -17.039 -11.562 1.00 49.91 305 ASP A N 1
ATOM 2271 C CA . ASP A 1 305 ? 35.243 -17.449 -12.819 1.00 49.91 305 ASP A CA 1
ATOM 2272 C C . ASP A 1 305 ? 34.578 -18.719 -13.399 1.00 49.91 305 ASP A C 1
ATOM 2274 O O . ASP A 1 305 ? 35.056 -19.850 -13.262 1.00 49.91 305 ASP A O 1
ATOM 2278 N N . GLY A 1 306 ? 33.453 -18.534 -14.085 1.00 42.50 306 GLY A N 1
ATOM 2279 C CA . GLY A 1 306 ? 32.750 -19.564 -14.851 1.00 42.50 306 GLY A CA 1
ATOM 2280 C C . GLY A 1 306 ? 33.016 -19.509 -16.361 1.00 42.50 306 GLY A C 1
ATOM 2281 O O . GLY A 1 306 ? 32.103 -19.226 -17.124 1.00 42.50 306 GLY A O 1
ATOM 2282 N N . GLY A 1 307 ? 34.237 -19.825 -16.809 1.00 51.38 307 GLY A N 1
ATOM 2283 C CA . GLY A 1 307 ? 34.496 -20.488 -18.104 1.00 51.38 307 GLY A CA 1
ATOM 2284 C C . GLY A 1 307 ? 34.171 -19.789 -19.440 1.00 51.38 307 GLY A C 1
ATOM 2285 O O . GLY A 1 307 ? 34.092 -20.497 -20.443 1.00 51.38 307 GLY A O 1
ATOM 2286 N N . ASP A 1 308 ? 34.009 -18.465 -19.506 1.00 64.69 308 ASP A N 1
ATOM 2287 C CA . ASP A 1 308 ? 33.747 -17.727 -20.764 1.00 64.69 308 ASP A CA 1
ATOM 2288 C C . ASP A 1 308 ? 34.994 -17.062 -21.394 1.00 64.69 308 ASP A C 1
ATOM 2290 O O . ASP A 1 308 ? 34.967 -16.675 -22.561 1.00 64.69 308 ASP A O 1
ATOM 2294 N N . GLY A 1 309 ? 36.111 -16.983 -20.660 1.00 67.88 309 GLY A N 1
ATOM 2295 C CA . GLY A 1 309 ? 37.378 -16.413 -21.136 1.00 67.88 309 GLY A CA 1
ATOM 2296 C C . GLY A 1 309 ? 37.502 -14.889 -21.002 1.00 67.88 309 GLY A C 1
ATOM 2297 O O . GLY A 1 309 ? 38.489 -14.329 -21.490 1.00 67.88 309 GLY A O 1
ATOM 2298 N N . TYR A 1 310 ? 36.547 -14.228 -20.338 1.00 77.81 310 TYR A N 1
ATOM 2299 C CA . TYR A 1 310 ? 36.583 -12.797 -20.028 1.00 77.81 310 TYR A CA 1
ATOM 2300 C C . TYR A 1 310 ? 36.996 -12.568 -18.571 1.00 77.81 310 TYR A C 1
ATOM 2302 O O . TYR A 1 310 ? 36.447 -13.183 -17.664 1.00 77.81 310 TYR A O 1
ATOM 2310 N N . THR A 1 311 ? 37.971 -11.689 -18.327 1.00 76.50 311 THR A N 1
ATOM 2311 C CA . THR A 1 311 ? 38.490 -11.437 -16.966 1.00 76.50 311 THR A CA 1
ATOM 2312 C C . THR A 1 311 ? 37.994 -10.132 -16.343 1.00 76.50 311 THR A C 1
ATOM 2314 O O . THR A 1 311 ? 38.318 -9.841 -15.195 1.00 76.50 311 THR A O 1
ATOM 2317 N N . THR A 1 312 ? 37.279 -9.300 -17.101 1.00 83.25 312 THR A N 1
ATOM 2318 C CA . THR A 1 312 ? 36.802 -7.979 -16.672 1.00 83.25 312 THR A CA 1
ATOM 2319 C C . THR A 1 312 ? 35.414 -7.674 -17.257 1.00 83.25 312 THR A C 1
ATOM 2321 O O . THR A 1 312 ? 34.733 -8.531 -17.826 1.00 83.25 312 THR A O 1
ATOM 2324 N N . GLY A 1 313 ? 34.943 -6.441 -17.079 1.00 89.75 313 GLY A N 1
ATOM 2325 C CA . GLY A 1 313 ? 33.655 -5.990 -17.577 1.00 89.75 313 GLY A CA 1
ATOM 2326 C C . GLY A 1 313 ? 33.465 -4.495 -17.376 1.00 89.75 313 GLY A C 1
ATOM 2327 O O . GLY A 1 313 ? 34.312 -3.812 -16.795 1.00 89.75 313 GLY A O 1
ATOM 2328 N N . PHE A 1 314 ? 32.349 -3.993 -17.881 1.00 94.56 314 PHE A N 1
ATOM 2329 C CA . PHE A 1 314 ? 31.910 -2.618 -17.693 1.00 94.56 314 PHE A CA 1
ATOM 2330 C C . PHE A 1 314 ? 30.391 -2.529 -17.841 1.00 94.56 314 PHE A C 1
ATOM 2332 O O . PHE A 1 314 ? 29.733 -3.431 -18.356 1.00 94.56 314 PHE A O 1
ATOM 2339 N N . LEU A 1 315 ? 29.842 -1.423 -17.376 1.00 95.56 315 LEU A N 1
ATOM 2340 C CA . LEU A 1 315 ? 28.439 -1.062 -17.416 1.00 95.56 315 LEU A CA 1
ATOM 2341 C C . LEU A 1 315 ? 28.292 0.159 -18.315 1.00 95.56 315 LEU A C 1
ATOM 2343 O O . LEU A 1 315 ? 29.149 1.047 -18.283 1.00 95.56 315 LEU A O 1
ATOM 2347 N N . ILE A 1 316 ? 27.215 0.208 -19.090 1.00 95.25 316 ILE A N 1
ATOM 2348 C CA . ILE A 1 316 ? 26.854 1.366 -19.908 1.00 95.25 316 ILE A CA 1
ATOM 2349 C C . ILE A 1 316 ? 25.567 1.945 -19.344 1.00 95.25 316 ILE A C 1
ATOM 2351 O O . ILE A 1 316 ? 24.576 1.227 -19.244 1.00 95.25 316 ILE A O 1
ATOM 2355 N N . TYR A 1 317 ? 25.577 3.231 -19.010 1.00 94.50 317 TYR A N 1
ATOM 2356 C CA . TYR A 1 317 ? 24.397 3.959 -18.547 1.00 94.50 317 TYR A CA 1
ATOM 2357 C C . TYR A 1 317 ? 23.993 4.993 -19.586 1.00 94.50 317 TYR A C 1
ATOM 2359 O O . TYR A 1 317 ? 24.863 5.704 -20.087 1.00 94.50 317 TYR A O 1
ATOM 2367 N N . ALA A 1 318 ? 22.694 5.110 -19.853 1.00 93.12 318 ALA A N 1
ATOM 2368 C CA . ALA A 1 318 ? 22.123 6.302 -20.468 1.00 93.12 318 ALA A CA 1
ATOM 2369 C C . ALA A 1 318 ? 21.926 7.342 -19.366 1.00 93.12 318 ALA A C 1
ATOM 2371 O O . ALA A 1 318 ? 21.411 7.019 -18.295 1.00 93.12 318 ALA A O 1
ATOM 2372 N N . VAL A 1 319 ? 22.375 8.571 -19.599 1.00 91.50 319 VAL A N 1
ATOM 2373 C CA . VAL A 1 319 ? 22.390 9.632 -18.594 1.00 91.50 319 VAL A CA 1
ATOM 2374 C C . VAL A 1 319 ? 21.769 10.915 -19.113 1.00 91.50 319 VAL A C 1
ATOM 2376 O O . VAL A 1 319 ? 21.906 11.264 -20.286 1.00 91.50 319 VAL A O 1
ATOM 2379 N N . THR A 1 320 ? 21.152 11.650 -18.197 1.00 88.19 320 THR A N 1
ATOM 2380 C CA . THR A 1 320 ? 20.663 13.006 -18.418 1.00 88.19 320 THR A CA 1
ATOM 2381 C C . THR A 1 320 ? 21.347 13.930 -17.426 1.00 88.19 320 THR A C 1
ATOM 2383 O O . THR A 1 320 ? 21.186 13.771 -16.213 1.00 88.19 320 THR A O 1
ATOM 2386 N N . ASP A 1 321 ? 22.103 14.892 -17.948 1.00 83.25 321 ASP A N 1
ATOM 2387 C CA . ASP A 1 321 ? 22.679 15.993 -17.185 1.00 83.25 321 ASP A CA 1
ATOM 2388 C C . ASP A 1 321 ? 21.777 17.223 -17.294 1.00 83.25 321 ASP A C 1
ATOM 2390 O O . ASP A 1 321 ? 21.374 17.631 -18.387 1.00 83.25 321 ASP A O 1
ATOM 2394 N N . THR A 1 322 ? 21.433 17.789 -16.146 1.00 79.00 322 THR A N 1
ATOM 2395 C CA . THR A 1 322 ? 20.554 18.946 -16.011 1.00 79.00 322 THR A CA 1
ATOM 2396 C C . THR A 1 322 ? 21.330 20.068 -15.352 1.00 79.00 322 THR A C 1
ATOM 2398 O O . THR A 1 322 ? 21.523 20.086 -14.138 1.00 79.00 322 THR A O 1
ATOM 2401 N N . ASP A 1 323 ? 21.763 21.034 -16.152 1.00 67.88 323 ASP A N 1
ATOM 2402 C CA . ASP A 1 323 ? 22.361 22.250 -15.618 1.00 67.88 323 ASP A CA 1
ATOM 2403 C C . ASP A 1 323 ? 21.259 23.236 -15.229 1.00 67.88 323 ASP A C 1
ATOM 2405 O O . ASP A 1 323 ? 20.343 23.529 -16.009 1.00 67.88 323 ASP A O 1
ATOM 2409 N N . LEU A 1 324 ? 21.358 23.795 -14.020 1.00 59.50 324 LEU A N 1
ATOM 2410 C CA . LEU A 1 324 ? 20.474 24.884 -13.622 1.00 59.50 324 LEU A CA 1
ATOM 2411 C C . LEU A 1 324 ? 20.685 26.115 -14.516 1.00 59.50 324 LEU A C 1
ATOM 2413 O O . LEU A 1 324 ? 21.815 26.406 -14.918 1.00 59.50 324 LEU A O 1
ATOM 2417 N N . PRO A 1 325 ? 19.612 26.878 -14.790 1.00 54.34 325 PRO A N 1
ATOM 2418 C CA . PRO A 1 325 ? 19.695 28.064 -15.626 1.00 54.34 325 PRO A CA 1
ATOM 2419 C C . PRO A 1 325 ? 20.728 29.052 -15.070 1.00 54.34 325 PRO A C 1
ATOM 2421 O O . PRO A 1 325 ? 20.599 29.552 -13.949 1.00 54.34 325 PRO A O 1
ATOM 2424 N N . ALA A 1 326 ? 21.750 29.367 -15.872 1.00 54.62 326 ALA A N 1
ATOM 2425 C CA . ALA A 1 326 ? 22.562 30.555 -15.643 1.00 54.62 326 ALA A CA 1
ATOM 2426 C C . ALA A 1 326 ? 21.645 31.789 -15.695 1.00 54.62 326 ALA A C 1
ATOM 2428 O O . ALA A 1 326 ? 20.644 31.793 -16.409 1.00 54.62 326 ALA A O 1
ATOM 2429 N N . THR A 1 327 ? 21.987 32.860 -14.975 1.00 55.75 327 THR A N 1
ATOM 2430 C CA . THR A 1 327 ? 21.145 34.067 -14.820 1.00 55.75 327 THR A CA 1
ATOM 2431 C C . THR A 1 327 ? 20.722 34.745 -16.133 1.00 55.75 327 THR A C 1
ATOM 2433 O O . THR A 1 327 ? 19.829 35.588 -16.108 1.00 55.75 327 THR A O 1
ATOM 2436 N N . ASP A 1 328 ? 21.323 34.351 -17.260 1.00 51.31 328 ASP A N 1
ATOM 2437 C CA . ASP A 1 328 ? 21.056 34.867 -18.604 1.00 51.31 328 ASP A CA 1
ATOM 2438 C C . ASP A 1 328 ? 20.259 33.900 -19.518 1.00 51.31 328 ASP A C 1
ATOM 2440 O O . ASP A 1 328 ? 19.914 34.284 -20.635 1.00 51.31 328 ASP A O 1
ATOM 2444 N N . PHE A 1 329 ? 19.912 32.680 -19.071 1.00 49.22 329 PHE A N 1
ATOM 2445 C CA . PHE A 1 329 ? 19.118 31.707 -19.842 1.00 49.22 329 PHE A CA 1
ATOM 2446 C C . PHE A 1 329 ? 17.989 31.097 -18.991 1.00 49.22 329 PHE A C 1
ATOM 2448 O O . PHE A 1 329 ? 18.265 30.346 -18.067 1.00 49.22 329 PHE A O 1
ATOM 2455 N N . PRO A 1 330 ? 16.704 31.373 -19.282 1.00 53.78 330 PRO A N 1
ATOM 2456 C CA . PRO A 1 330 ? 15.581 31.002 -18.414 1.00 53.78 330 PRO A CA 1
ATOM 2457 C C . PRO A 1 330 ? 15.133 29.532 -18.511 1.00 53.78 330 PRO A C 1
ATOM 2459 O O . PRO A 1 330 ? 14.065 29.203 -17.997 1.00 53.78 330 PRO A O 1
ATOM 2462 N N . GLN A 1 331 ? 15.887 28.651 -19.175 1.00 57.38 331 GLN A N 1
ATOM 2463 C CA . GLN A 1 331 ? 15.578 27.221 -19.291 1.00 57.38 331 GLN A CA 1
ATOM 2464 C C . GLN A 1 331 ? 16.815 26.391 -18.912 1.00 57.38 331 GLN A C 1
ATOM 2466 O O . GLN A 1 331 ? 17.914 26.761 -19.332 1.00 57.38 331 GLN A O 1
ATOM 2471 N N . PRO A 1 332 ? 16.665 25.310 -18.124 1.00 61.94 332 PRO A N 1
ATOM 2472 C CA . PRO A 1 332 ? 17.766 24.393 -17.837 1.00 61.94 332 PRO A CA 1
ATOM 2473 C C . PRO A 1 332 ? 18.274 23.760 -19.139 1.00 61.94 332 PRO A C 1
ATOM 2475 O O . PRO A 1 332 ? 17.468 23.384 -19.994 1.00 61.94 332 PRO A O 1
ATOM 2478 N N . SER A 1 333 ? 19.595 23.650 -19.310 1.00 68.06 333 SER A N 1
ATOM 2479 C CA . SER A 1 333 ? 20.149 22.849 -20.405 1.00 68.06 333 SER A CA 1
ATOM 2480 C C . SER A 1 333 ? 20.126 21.384 -20.003 1.00 68.06 333 SER A C 1
ATOM 2482 O O . SER A 1 333 ? 20.664 21.007 -18.964 1.00 68.06 333 SER A O 1
ATOM 2484 N N . ILE A 1 334 ? 19.468 20.582 -20.836 1.00 73.88 334 ILE A N 1
ATOM 2485 C CA . ILE A 1 334 ? 19.361 19.137 -20.684 1.00 73.88 334 ILE A CA 1
ATOM 2486 C C . ILE A 1 334 ? 20.288 18.516 -21.725 1.00 73.88 334 ILE A C 1
ATOM 2488 O O . ILE A 1 334 ? 20.086 18.722 -22.922 1.00 73.88 334 ILE A O 1
ATOM 2492 N N . ASN A 1 335 ? 21.297 17.778 -21.270 1.00 83.25 335 ASN A N 1
ATOM 2493 C CA . ASN A 1 335 ? 22.212 17.039 -22.133 1.00 83.25 335 ASN A CA 1
ATOM 2494 C C . ASN A 1 335 ? 22.031 15.541 -21.886 1.00 83.25 335 ASN A C 1
ATOM 2496 O O . ASN A 1 335 ? 22.284 15.055 -20.785 1.00 83.25 335 ASN A O 1
ATOM 2500 N N . ASN A 1 336 ? 21.615 14.813 -22.920 1.00 86.25 336 ASN A N 1
ATOM 2501 C CA . ASN A 1 336 ? 21.514 13.358 -22.883 1.00 86.25 336 ASN A CA 1
ATOM 2502 C C . ASN A 1 336 ? 22.769 12.726 -23.485 1.00 86.25 336 ASN A C 1
ATOM 2504 O O . ASN A 1 336 ? 23.356 13.254 -24.433 1.00 86.25 336 ASN A O 1
ATOM 2508 N N . GLY A 1 337 ? 23.190 11.602 -22.924 1.00 91.25 337 GLY A N 1
ATOM 2509 C CA . GLY A 1 337 ? 24.364 10.879 -23.385 1.00 91.25 337 GLY A CA 1
ATOM 2510 C C . GLY A 1 337 ? 24.576 9.614 -22.579 1.00 91.25 337 GLY A C 1
ATOM 2511 O O . GLY A 1 337 ? 23.628 9.031 -22.061 1.00 91.25 337 GLY A O 1
ATOM 2512 N N . PHE A 1 338 ? 25.827 9.184 -22.475 1.00 93.69 338 PHE A N 1
ATOM 2513 C CA . PHE A 1 338 ? 26.177 7.912 -21.862 1.00 93.69 338 PHE A CA 1
ATOM 2514 C C . PHE A 1 338 ? 27.427 8.015 -20.997 1.00 93.69 338 PHE A C 1
ATOM 2516 O O . PHE A 1 338 ? 28.328 8.809 -21.270 1.00 93.69 338 PHE A O 1
ATOM 2523 N N . ILE A 1 339 ? 27.522 7.159 -19.983 1.00 94.75 339 ILE A N 1
ATOM 2524 C CA . ILE A 1 339 ? 28.761 6.942 -19.227 1.00 94.75 339 ILE A CA 1
ATOM 2525 C C . ILE A 1 339 ? 29.080 5.454 -19.122 1.00 94.75 339 ILE A C 1
ATOM 2527 O O . ILE A 1 339 ? 28.196 4.601 -19.200 1.00 94.75 339 ILE A O 1
ATOM 2531 N N . PHE A 1 340 ? 30.366 5.161 -18.933 1.00 96.19 340 PHE A N 1
ATOM 2532 C CA . PHE A 1 340 ? 30.890 3.808 -18.782 1.00 96.19 340 PHE A CA 1
ATOM 2533 C C . PHE A 1 340 ? 31.507 3.662 -17.394 1.00 96.19 340 PHE A C 1
ATOM 2535 O O . PHE A 1 340 ? 32.298 4.512 -16.980 1.00 96.19 340 PHE A O 1
ATOM 2542 N N . LEU A 1 341 ? 31.168 2.591 -16.681 1.00 93.75 341 LEU A N 1
ATOM 2543 C CA . LEU A 1 341 ? 31.580 2.360 -15.291 1.00 93.75 341 LEU A CA 1
ATOM 2544 C C . LEU A 1 341 ? 31.957 0.891 -15.071 1.00 93.75 341 LEU A C 1
ATOM 2546 O O . LEU A 1 341 ? 31.517 0.028 -15.817 1.00 93.75 341 LEU A O 1
ATOM 2550 N N . ASN A 1 342 ? 32.779 0.573 -14.069 1.00 88.19 342 ASN A N 1
ATOM 2551 C CA . ASN A 1 342 ? 33.159 -0.828 -13.799 1.00 88.19 342 ASN A CA 1
ATOM 2552 C C . ASN A 1 342 ? 32.154 -1.557 -12.902 1.00 88.19 342 ASN A C 1
ATOM 2554 O O . ASN A 1 342 ? 32.050 -2.780 -12.941 1.00 88.19 342 ASN A O 1
ATOM 2558 N N . THR A 1 343 ? 31.449 -0.803 -12.067 1.00 85.81 343 THR A N 1
ATOM 2559 C CA . THR A 1 343 ? 30.505 -1.286 -11.059 1.00 85.81 343 THR A CA 1
ATOM 2560 C C . THR A 1 343 ? 29.371 -0.274 -10.923 1.00 85.81 343 THR A C 1
ATOM 2562 O O . THR A 1 343 ? 29.561 0.878 -11.328 1.00 85.81 343 THR A O 1
ATOM 2565 N N . PRO A 1 344 ? 28.228 -0.665 -10.331 1.00 87.62 344 PRO A N 1
ATOM 2566 C CA . PRO A 1 344 ? 27.185 0.282 -9.951 1.00 87.62 344 PRO A CA 1
ATOM 2567 C C . PRO A 1 344 ? 27.775 1.490 -9.201 1.00 87.62 344 PRO A C 1
ATOM 2569 O O . PRO A 1 344 ? 28.555 1.273 -8.261 1.00 87.62 344 PRO A O 1
ATOM 2572 N N . PRO A 1 345 ? 27.509 2.737 -9.634 1.00 89.50 345 PRO A N 1
ATOM 2573 C CA . PRO A 1 345 ? 28.266 3.894 -9.178 1.00 89.50 345 PRO A CA 1
ATOM 2574 C C . PRO A 1 345 ? 27.726 4.505 -7.884 1.00 89.50 345 PRO A C 1
ATOM 2576 O O . PRO A 1 345 ? 26.526 4.542 -7.624 1.00 89.50 345 PRO A O 1
ATOM 2579 N N . ASN A 1 346 ? 28.619 5.112 -7.106 1.00 87.12 346 ASN A N 1
ATOM 2580 C CA . ASN A 1 346 ? 28.255 6.216 -6.218 1.00 87.12 346 ASN A CA 1
ATOM 2581 C C . ASN A 1 346 ? 28.486 7.568 -6.926 1.00 87.12 346 ASN A C 1
ATOM 2583 O O . ASN A 1 346 ? 29.111 7.635 -7.983 1.00 87.12 346 ASN A O 1
ATOM 2587 N N . CYS A 1 347 ? 28.048 8.682 -6.331 1.00 87.06 347 CYS A N 1
ATOM 2588 C CA . CYS A 1 347 ? 28.145 9.987 -6.997 1.00 87.06 347 CYS A CA 1
ATOM 2589 C C . CYS A 1 347 ? 29.563 10.508 -7.257 1.00 87.06 347 CYS A C 1
ATOM 2591 O O . CYS A 1 347 ? 29.732 11.350 -8.135 1.00 87.06 347 CYS A O 1
ATOM 2593 N N . ASN A 1 348 ? 30.588 10.013 -6.559 1.00 86.31 348 ASN A N 1
ATOM 2594 C CA . ASN A 1 348 ? 31.966 10.334 -6.927 1.00 86.31 348 ASN A CA 1
ATOM 2595 C C . ASN A 1 348 ? 32.373 9.607 -8.211 1.00 86.31 348 ASN A C 1
ATOM 2597 O O . ASN A 1 348 ? 33.098 10.182 -9.016 1.00 86.31 348 ASN A O 1
ATOM 2601 N N . ASP A 1 349 ? 31.911 8.373 -8.416 1.00 88.31 349 ASP A N 1
ATOM 2602 C CA . ASP A 1 349 ? 32.194 7.618 -9.640 1.00 88.31 349 ASP A CA 1
ATOM 2603 C C . ASP A 1 349 ? 31.523 8.302 -10.836 1.00 88.31 349 ASP A C 1
ATOM 2605 O O . ASP A 1 349 ? 32.178 8.551 -11.845 1.00 88.31 349 ASP A O 1
ATOM 2609 N N . VAL A 1 350 ? 30.257 8.706 -10.669 1.00 89.44 350 VAL A N 1
ATOM 2610 C CA . VAL A 1 350 ? 29.492 9.488 -11.657 1.00 89.44 350 VAL A CA 1
ATOM 2611 C C . VAL A 1 350 ? 30.208 10.799 -11.995 1.00 89.44 350 VAL A C 1
ATOM 2613 O O . VAL A 1 350 ? 30.475 11.074 -13.159 1.00 89.44 350 VAL A O 1
ATOM 2616 N N . GLY A 1 351 ? 30.601 11.583 -10.983 1.00 86.38 351 GLY A N 1
ATOM 2617 C CA . GLY A 1 351 ? 31.268 12.875 -11.190 1.00 86.38 351 GLY A CA 1
ATOM 2618 C C . GLY A 1 351 ? 32.667 12.789 -11.812 1.00 86.38 351 GLY A C 1
ATOM 2619 O O . GLY A 1 351 ? 33.176 13.794 -12.304 1.00 86.38 351 GLY A O 1
ATOM 2620 N N . ASN A 1 352 ? 33.296 11.610 -11.791 1.00 87.12 352 ASN A N 1
ATOM 2621 C CA . ASN A 1 352 ? 34.600 11.356 -12.409 1.00 87.12 352 ASN A CA 1
ATOM 2622 C C . ASN A 1 352 ? 34.504 10.577 -13.732 1.00 87.12 352 ASN A C 1
ATOM 2624 O O . ASN A 1 352 ? 35.536 10.349 -14.373 1.00 87.12 352 ASN A O 1
ATOM 2628 N N . ALA A 1 353 ? 33.309 10.136 -14.129 1.00 91.06 353 ALA A N 1
ATOM 2629 C CA . ALA A 1 353 ? 33.092 9.449 -15.392 1.00 91.06 353 ALA A CA 1
ATOM 2630 C C . ALA A 1 353 ? 33.126 10.444 -16.558 1.00 91.06 353 ALA A C 1
ATOM 2632 O O . ALA A 1 353 ? 32.690 11.590 -16.445 1.00 91.06 353 ALA A O 1
ATOM 2633 N N . ILE A 1 354 ? 33.646 10.013 -17.709 1.00 91.69 354 ILE A N 1
ATOM 2634 C CA . ILE A 1 354 ? 33.677 10.862 -18.901 1.00 91.69 354 ILE A CA 1
ATOM 2635 C C . ILE A 1 354 ? 32.371 10.692 -19.670 1.00 91.69 354 ILE A C 1
ATOM 2637 O O . ILE A 1 354 ? 32.120 9.637 -20.256 1.00 91.69 354 ILE A O 1
ATOM 2641 N N . PHE A 1 355 ? 31.593 11.771 -19.732 1.00 90.81 355 PHE A N 1
ATOM 2642 C CA . PHE A 1 355 ? 30.378 11.860 -20.535 1.00 90.81 355 PHE A CA 1
ATOM 2643 C C . PHE A 1 355 ? 30.657 11.591 -22.020 1.00 90.81 355 PHE A C 1
ATOM 2645 O O . PHE A 1 355 ? 31.558 12.185 -22.620 1.00 90.81 355 PHE A O 1
ATOM 2652 N N . GLN A 1 356 ? 29.881 10.687 -22.610 1.00 91.75 356 GLN A N 1
ATOM 2653 C CA . GLN A 1 356 ? 29.892 10.364 -24.032 1.00 91.75 356 GLN A CA 1
ATOM 2654 C C . GLN A 1 356 ? 28.615 10.915 -24.664 1.00 91.75 356 GLN A C 1
ATOM 2656 O O . GLN A 1 356 ? 27.518 10.571 -24.236 1.00 91.75 356 GLN A O 1
ATOM 2661 N N . ASN A 1 357 ? 28.751 11.759 -25.684 1.00 88.44 357 ASN A N 1
ATOM 2662 C CA . ASN A 1 357 ? 27.586 12.314 -26.371 1.00 88.44 357 ASN A CA 1
ATOM 2663 C C . ASN A 1 357 ? 26.821 11.224 -27.127 1.00 88.44 357 ASN A C 1
ATOM 2665 O O . ASN A 1 357 ? 27.441 10.327 -27.712 1.00 88.44 357 ASN A O 1
ATOM 2669 N N . ASP A 1 358 ? 25.498 11.363 -27.150 1.00 85.75 358 ASP A N 1
ATOM 2670 C CA . ASP A 1 358 ? 24.649 10.647 -28.096 1.00 85.75 358 ASP A CA 1
ATOM 2671 C C . ASP A 1 358 ? 24.919 11.133 -29.534 1.00 85.75 358 ASP A C 1
ATOM 2673 O O . ASP A 1 358 ? 25.189 12.318 -29.766 1.00 85.75 358 ASP A O 1
ATOM 2677 N N . SER A 1 359 ? 24.909 10.216 -30.498 1.00 83.50 359 SER A N 1
ATOM 2678 C CA . SER A 1 359 ? 25.191 10.488 -31.908 1.00 83.50 359 SER A CA 1
ATOM 2679 C C . SER A 1 359 ? 24.382 9.572 -32.815 1.00 83.50 359 SER A C 1
ATOM 2681 O O . SER A 1 359 ? 24.369 8.361 -32.634 1.00 83.50 359 SER A O 1
ATOM 2683 N N . GLU A 1 360 ? 23.795 10.124 -33.875 1.00 77.44 360 GLU A N 1
ATOM 2684 C CA . GLU A 1 360 ? 23.094 9.328 -34.893 1.00 77.44 360 GLU A CA 1
ATOM 2685 C C . GLU A 1 360 ? 24.053 8.624 -35.875 1.00 77.44 360 GLU A C 1
ATOM 2687 O O . GLU A 1 360 ? 23.657 7.677 -36.558 1.00 77.44 360 GLU A O 1
ATOM 2692 N N . ASP A 1 361 ? 25.318 9.060 -35.942 1.00 77.69 361 ASP A N 1
ATOM 2693 C CA . ASP A 1 361 ? 26.348 8.494 -36.821 1.00 77.69 361 ASP A CA 1
ATOM 2694 C C . ASP A 1 361 ? 27.734 8.475 -36.148 1.00 77.69 361 ASP A C 1
ATOM 2696 O O . ASP A 1 361 ? 28.234 9.494 -35.660 1.00 77.69 361 ASP A O 1
ATOM 2700 N N . LEU A 1 362 ? 28.384 7.308 -36.142 1.00 82.12 362 LEU A N 1
ATOM 2701 C CA . LEU A 1 362 ? 29.745 7.102 -35.626 1.00 82.12 362 LEU A CA 1
ATOM 2702 C C . LEU A 1 362 ? 30.775 6.809 -36.736 1.00 82.12 362 LEU A C 1
ATOM 2704 O O . LEU A 1 362 ? 31.924 6.432 -36.462 1.00 82.12 362 LEU A O 1
ATOM 2708 N N . SER A 1 363 ? 30.407 7.048 -37.998 1.00 74.56 363 SER A N 1
ATOM 2709 C CA . SER A 1 363 ? 31.294 6.916 -39.150 1.00 74.56 363 SER A CA 1
ATOM 2710 C C . SER A 1 363 ? 32.422 7.969 -39.175 1.00 74.56 363 SER A C 1
ATOM 2712 O O . SER A 1 363 ? 32.395 9.011 -38.512 1.00 74.56 363 SER A O 1
ATOM 2714 N N . GLY A 1 364 ? 33.495 7.688 -39.925 1.00 72.56 364 GLY A N 1
ATOM 2715 C CA . GLY A 1 364 ? 34.601 8.634 -40.124 1.00 72.56 364 GLY A CA 1
ATOM 2716 C C . GLY A 1 364 ? 35.391 8.954 -38.844 1.00 72.56 364 GLY A C 1
ATOM 2717 O O . GLY A 1 364 ? 35.935 8.052 -38.209 1.00 72.56 364 GLY A O 1
ATOM 2718 N N . ASN A 1 365 ? 35.488 10.237 -38.473 1.00 70.94 365 ASN A N 1
ATOM 2719 C CA . ASN A 1 365 ? 36.227 10.716 -37.288 1.00 70.94 365 ASN A CA 1
ATOM 2720 C C . ASN A 1 365 ? 35.325 11.046 -36.082 1.00 70.94 365 ASN A C 1
ATOM 2722 O O . ASN A 1 365 ? 35.830 11.538 -35.074 1.00 70.94 365 ASN A O 1
ATOM 2726 N N . SER A 1 366 ? 34.018 10.784 -36.168 1.00 74.81 366 SER A N 1
ATOM 2727 C CA . SER A 1 366 ? 33.069 11.023 -35.073 1.00 74.81 366 SER A CA 1
ATOM 2728 C C . SER A 1 366 ? 33.286 10.032 -33.923 1.00 74.81 366 SER A C 1
ATOM 2730 O O . SER A 1 366 ? 33.761 8.918 -34.157 1.00 74.81 366 SER A O 1
ATOM 2732 N N . GLY A 1 367 ? 32.977 10.437 -32.691 1.00 83.31 367 GLY A N 1
ATOM 2733 C CA . GLY A 1 367 ? 33.061 9.613 -31.480 1.00 83.31 367 GLY A CA 1
ATOM 2734 C C . GLY A 1 367 ? 31.872 9.895 -30.562 1.00 83.31 367 GLY A C 1
ATOM 2735 O O . GLY A 1 367 ? 31.287 10.973 -30.647 1.00 83.31 367 GLY A O 1
ATOM 2736 N N . GLY A 1 368 ? 31.516 8.931 -29.717 1.00 89.62 368 GLY A N 1
ATOM 2737 C CA . GLY A 1 368 ? 30.299 8.972 -28.905 1.00 89.62 368 GLY A CA 1
ATOM 2738 C C . GLY A 1 368 ? 29.635 7.604 -28.803 1.00 89.62 368 GLY A C 1
ATOM 2739 O O . GLY A 1 368 ? 30.278 6.574 -29.030 1.00 89.62 368 GLY A O 1
ATOM 2740 N N . VAL A 1 369 ? 28.352 7.612 -28.466 1.00 93.00 369 VAL A N 1
ATOM 2741 C CA . VAL A 1 369 ? 27.493 6.428 -28.418 1.00 93.00 369 VAL A CA 1
ATOM 2742 C C . VAL A 1 369 ? 26.277 6.693 -29.287 1.00 93.00 369 VAL A C 1
ATOM 2744 O O . VAL A 1 369 ? 25.735 7.786 -29.272 1.00 93.00 369 VAL A O 1
ATOM 2747 N N . ARG A 1 370 ? 25.870 5.691 -30.048 1.00 90.31 370 ARG A N 1
ATOM 2748 C CA . ARG A 1 370 ? 24.620 5.646 -30.783 1.00 90.31 370 ARG A CA 1
ATOM 2749 C C . ARG A 1 370 ? 23.795 4.524 -30.189 1.00 90.31 370 ARG A C 1
ATOM 2751 O O . ARG A 1 370 ? 24.296 3.405 -30.066 1.00 90.31 370 ARG A O 1
ATOM 2758 N N . CYS A 1 371 ? 22.537 4.791 -29.877 1.00 89.94 371 CYS A N 1
ATOM 2759 C CA . CYS A 1 371 ? 21.642 3.752 -29.399 1.00 89.94 371 CYS A CA 1
ATOM 2760 C C . CYS A 1 371 ? 20.286 3.789 -30.096 1.00 89.94 371 CYS A C 1
ATOM 2762 O O . CYS A 1 371 ? 19.724 4.858 -30.309 1.00 89.94 371 CYS A O 1
ATOM 2764 N N . ASP A 1 372 ? 19.762 2.609 -30.422 1.00 87.75 372 ASP A N 1
ATOM 2765 C CA . ASP A 1 372 ? 18.391 2.423 -30.888 1.00 87.75 372 ASP A CA 1
ATOM 2766 C C . ASP A 1 372 ? 17.596 1.662 -29.824 1.00 87.75 372 ASP A C 1
ATOM 2768 O O . ASP A 1 372 ? 17.983 0.564 -29.415 1.00 87.75 372 ASP A O 1
ATOM 2772 N N . GLY A 1 373 ? 16.494 2.248 -29.362 1.00 81.94 373 GLY A N 1
ATOM 2773 C CA . GLY A 1 373 ? 15.649 1.687 -28.305 1.00 81.94 373 GLY A CA 1
ATOM 2774 C C . GLY A 1 373 ? 16.140 1.901 -26.868 1.00 81.94 373 GLY A C 1
ATOM 2775 O O . GLY A 1 373 ? 15.458 1.443 -25.961 1.00 81.94 373 GLY A O 1
ATOM 2776 N N . CYS A 1 374 ? 17.267 2.592 -26.633 1.00 83.12 374 CYS A N 1
ATOM 2777 C CA . CYS A 1 374 ? 17.695 2.911 -25.263 1.00 83.12 374 CYS A CA 1
ATOM 2778 C C . CYS A 1 374 ? 16.631 3.715 -24.515 1.00 83.12 374 CYS A C 1
ATOM 2780 O O . CYS A 1 374 ? 16.100 4.702 -25.034 1.00 83.12 374 CYS A O 1
ATOM 2782 N N . GLY A 1 375 ? 16.414 3.342 -23.257 1.00 68.88 375 GLY A N 1
ATOM 2783 C CA . GLY A 1 375 ? 15.684 4.170 -22.312 1.00 68.88 375 GLY A CA 1
ATOM 2784 C C . GLY A 1 375 ? 16.447 5.444 -21.955 1.00 68.88 375 GLY A C 1
ATOM 2785 O O . GLY A 1 375 ? 17.680 5.483 -21.967 1.00 68.88 375 GLY A O 1
ATOM 2786 N N . ILE A 1 376 ? 15.704 6.483 -21.595 1.00 67.00 376 ILE A N 1
ATOM 2787 C CA . ILE A 1 376 ? 16.243 7.643 -20.875 1.00 67.00 376 ILE A CA 1
ATOM 2788 C C . ILE A 1 376 ? 15.823 7.535 -19.407 1.00 67.00 376 ILE A C 1
ATOM 2790 O O . ILE A 1 376 ? 14.813 6.891 -19.127 1.00 67.00 376 ILE A O 1
ATOM 2794 N N . PRO A 1 377 ? 16.539 8.158 -18.455 1.00 56.28 377 PRO A N 1
ATOM 2795 C CA . PRO A 1 377 ? 16.122 8.147 -17.055 1.00 56.28 377 PRO A CA 1
ATOM 2796 C C . PRO A 1 377 ? 14.643 8.556 -16.891 1.00 56.28 377 PRO A C 1
ATOM 2798 O O . PRO A 1 377 ? 14.266 9.687 -17.204 1.00 56.28 377 PRO A O 1
ATOM 2801 N N . GLY A 1 378 ? 13.800 7.628 -16.419 1.00 54.53 378 GLY A N 1
ATOM 2802 C CA . GLY A 1 378 ? 12.350 7.818 -16.253 1.00 54.53 378 GLY A CA 1
ATOM 2803 C C . GLY A 1 378 ? 11.463 7.309 -17.402 1.00 54.53 378 GLY A C 1
ATOM 2804 O O . GLY A 1 378 ? 10.240 7.399 -17.288 1.00 54.53 378 GLY A O 1
ATOM 2805 N N . LEU A 1 379 ? 12.046 6.778 -18.480 1.00 57.38 379 LEU A N 1
ATOM 2806 C CA . LEU A 1 379 ? 11.371 6.070 -19.572 1.00 57.38 379 LEU A CA 1
ATOM 2807 C C . LEU A 1 379 ? 12.261 4.909 -20.032 1.00 57.38 379 LEU A C 1
ATOM 2809 O O . LEU A 1 379 ? 13.091 5.070 -20.930 1.00 57.38 379 LEU A O 1
ATOM 2813 N N . ASP A 1 380 ? 12.088 3.755 -19.397 1.00 63.81 380 ASP A N 1
ATOM 2814 C CA . ASP A 1 380 ? 12.903 2.574 -19.665 1.00 63.81 380 ASP A CA 1
ATOM 281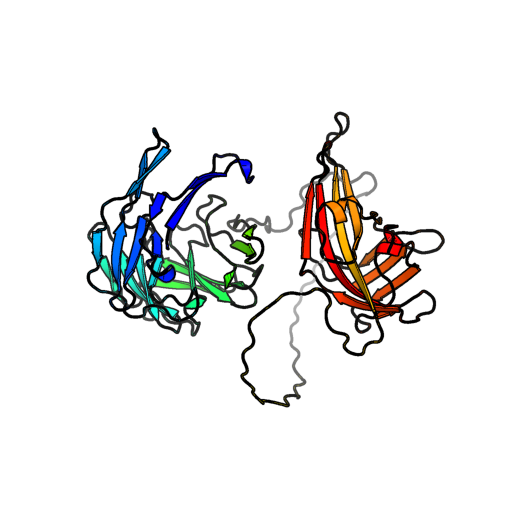5 C C . ASP A 1 380 ? 12.571 2.009 -21.051 1.00 63.81 380 ASP A C 1
ATOM 2817 O O . ASP A 1 380 ? 11.407 1.850 -21.429 1.00 63.81 380 ASP A O 1
ATOM 2821 N N . GLY A 1 381 ? 13.617 1.729 -21.819 1.00 74.56 381 GLY A N 1
ATOM 2822 C CA . GLY A 1 381 ? 13.547 1.169 -23.157 1.00 74.56 381 GLY A CA 1
ATOM 2823 C C . GLY A 1 381 ? 14.664 0.153 -23.317 1.00 74.56 381 GLY A C 1
ATOM 2824 O O . GLY A 1 381 ? 15.814 0.441 -22.972 1.00 74.56 381 GLY A O 1
ATOM 2825 N N . ASP A 1 382 ? 14.311 -1.029 -23.819 1.00 82.81 382 ASP A N 1
ATOM 2826 C CA . ASP A 1 382 ? 15.278 -2.084 -24.089 1.00 82.81 382 ASP A CA 1
ATOM 2827 C C . ASP A 1 382 ? 16.068 -1.725 -25.360 1.00 82.81 382 ASP A C 1
ATOM 2829 O O . ASP A 1 382 ? 15.487 -1.677 -26.456 1.00 82.81 382 ASP A O 1
ATOM 2833 N N . PRO A 1 383 ? 17.394 -1.508 -25.271 1.00 89.44 383 PRO A N 1
ATOM 2834 C CA . PRO A 1 383 ? 18.187 -1.221 -26.451 1.00 89.44 383 PRO A CA 1
ATOM 2835 C C . PRO A 1 383 ? 18.158 -2.417 -27.406 1.00 89.44 383 PRO A C 1
ATOM 2837 O O . PRO A 1 383 ? 18.406 -3.564 -27.031 1.00 89.44 383 PRO A O 1
ATOM 2840 N N . THR A 1 384 ? 17.897 -2.141 -28.679 1.00 88.00 384 THR A N 1
ATOM 2841 C CA . THR A 1 384 ? 17.964 -3.134 -29.762 1.00 88.00 384 THR A CA 1
ATOM 2842 C C . THR A 1 384 ? 19.322 -3.106 -30.467 1.00 88.00 384 THR A C 1
ATOM 2844 O O . THR A 1 384 ? 19.789 -4.140 -30.961 1.00 88.00 384 THR A O 1
ATOM 2847 N N . LEU A 1 385 ? 19.981 -1.942 -30.454 1.00 89.06 385 LEU A N 1
ATOM 2848 C CA . LEU A 1 385 ? 21.325 -1.692 -30.964 1.00 89.06 385 LEU A CA 1
ATOM 2849 C C . LEU A 1 385 ? 22.034 -0.682 -30.068 1.00 89.06 385 LEU A C 1
ATOM 2851 O O . LEU A 1 385 ? 21.457 0.345 -29.717 1.00 89.06 385 LEU A O 1
ATOM 2855 N N . LEU A 1 386 ? 23.309 -0.932 -29.776 1.00 92.94 386 LEU A N 1
ATOM 2856 C CA . LEU A 1 386 ? 24.180 0.051 -29.138 1.00 92.94 386 LEU A CA 1
ATOM 2857 C C . LEU A 1 386 ? 25.558 0.018 -29.805 1.00 92.94 386 LEU A C 1
ATOM 2859 O O . LEU A 1 386 ? 26.258 -0.992 -29.779 1.00 92.94 386 LEU A O 1
ATOM 2863 N N . GLU A 1 387 ? 25.940 1.123 -30.435 1.00 93.44 387 GLU A N 1
ATOM 2864 C CA . GLU A 1 387 ? 27.227 1.318 -31.101 1.00 93.44 387 GLU A CA 1
ATOM 2865 C C . GLU A 1 387 ? 28.003 2.395 -30.345 1.00 93.44 387 GLU A C 1
ATOM 2867 O O . GLU A 1 387 ? 27.454 3.435 -29.996 1.00 93.44 387 GLU A O 1
ATOM 2872 N N . TRP A 1 388 ? 29.286 2.179 -30.069 1.00 94.12 388 TRP A N 1
ATOM 2873 C CA . TRP A 1 388 ? 30.104 3.195 -29.414 1.00 94.12 388 TRP A CA 1
ATOM 2874 C C . TRP A 1 388 ? 31.489 3.286 -30.014 1.00 94.12 388 TRP A C 1
ATOM 2876 O O . TRP A 1 388 ? 32.088 2.297 -30.437 1.00 94.12 388 TRP A O 1
ATOM 2886 N N . LYS A 1 389 ? 32.018 4.507 -30.004 1.00 92.06 389 LYS A N 1
ATOM 2887 C CA . LYS A 1 389 ? 33.367 4.816 -30.453 1.00 92.06 389 LYS A CA 1
ATOM 2888 C C . LYS A 1 389 ? 34.033 5.775 -29.489 1.00 92.06 389 LYS A C 1
ATOM 2890 O O . LYS A 1 389 ? 33.781 6.980 -29.495 1.00 92.06 389 LYS A O 1
ATOM 2895 N N . ASN A 1 390 ? 34.896 5.212 -28.656 1.00 90.56 390 ASN A N 1
ATOM 2896 C CA . ASN A 1 390 ? 35.617 5.922 -27.610 1.00 90.56 390 ASN A CA 1
ATOM 2897 C C . ASN A 1 390 ? 37.026 5.324 -27.440 1.00 90.56 390 ASN A C 1
ATOM 2899 O O . ASN A 1 390 ? 37.530 4.624 -28.318 1.00 90.56 390 ASN A O 1
ATOM 2903 N N . LYS A 1 391 ? 37.694 5.605 -26.317 1.00 90.31 391 LYS A N 1
ATOM 2904 C CA . LYS A 1 391 ? 39.055 5.103 -26.062 1.00 90.31 391 LYS A CA 1
ATOM 2905 C C . LYS A 1 391 ? 39.154 3.578 -25.951 1.00 90.31 391 LYS A C 1
ATOM 2907 O O . LYS A 1 391 ? 40.251 3.062 -26.133 1.00 90.31 391 LYS A O 1
ATOM 2912 N N . MET A 1 392 ? 38.059 2.861 -25.675 1.00 88.31 392 MET A N 1
ATOM 2913 C CA . MET A 1 392 ? 38.067 1.392 -25.712 1.00 88.31 392 MET A CA 1
ATOM 2914 C C . MET A 1 392 ? 38.187 0.861 -27.139 1.00 88.31 392 MET A C 1
ATOM 2916 O O . MET A 1 392 ? 38.662 -0.255 -27.322 1.00 88.31 392 MET A O 1
ATOM 2920 N N . GLY A 1 393 ? 37.745 1.622 -28.141 1.00 89.81 393 GLY A N 1
ATOM 2921 C CA . GLY A 1 393 ? 37.662 1.195 -29.535 1.00 89.81 393 GLY A CA 1
ATOM 2922 C C . GLY A 1 393 ? 36.331 1.588 -30.171 1.00 89.81 393 GLY A C 1
ATOM 2923 O O . GLY A 1 393 ? 35.620 2.453 -29.658 1.00 89.81 393 GLY A O 1
ATOM 2924 N N . HIS A 1 394 ? 36.020 0.953 -31.301 1.00 92.56 394 HIS A N 1
ATOM 2925 C CA . HIS A 1 394 ? 34.756 1.108 -32.021 1.00 92.56 394 HIS A CA 1
ATOM 2926 C C . HIS A 1 394 ? 34.059 -0.245 -32.061 1.00 92.56 394 HIS A C 1
ATOM 2928 O O . HIS A 1 394 ? 34.592 -1.188 -32.649 1.00 92.56 394 HIS A O 1
ATOM 2934 N N . TYR A 1 395 ? 32.905 -0.324 -31.404 1.00 94.38 395 TYR A N 1
ATOM 2935 C CA . TYR A 1 395 ? 32.171 -1.565 -31.221 1.00 94.38 395 TYR A CA 1
ATOM 2936 C C . TYR A 1 395 ? 30.689 -1.395 -31.496 1.00 94.38 395 TYR A C 1
ATOM 2938 O O . TYR A 1 395 ? 30.138 -0.308 -31.323 1.00 94.38 395 TYR A O 1
ATOM 2946 N N . THR A 1 396 ? 30.055 -2.495 -31.887 1.00 93.50 396 THR A N 1
ATOM 2947 C CA . THR A 1 396 ? 28.604 -2.575 -32.051 1.00 93.5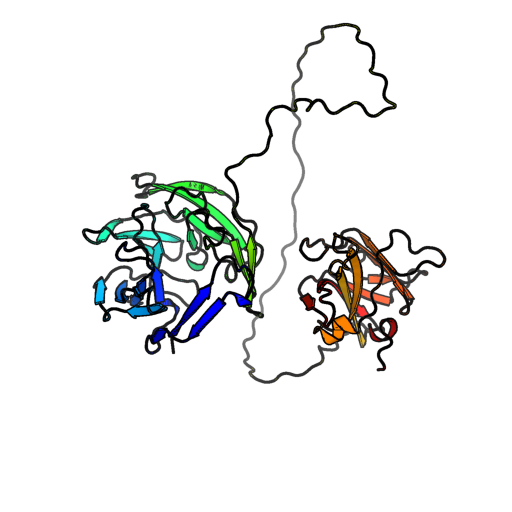0 396 THR A CA 1
ATOM 2948 C C . THR A 1 396 ? 28.058 -3.790 -31.319 1.00 93.50 396 THR A C 1
ATOM 2950 O O . THR A 1 396 ? 28.582 -4.894 -31.464 1.00 93.50 396 THR A O 1
ATOM 2953 N N . TRP A 1 397 ? 26.990 -3.581 -30.560 1.00 94.75 397 TRP A N 1
ATOM 2954 C CA . TRP A 1 397 ? 26.200 -4.600 -29.885 1.00 94.75 397 TRP A CA 1
ATOM 2955 C C . TRP A 1 397 ? 24.786 -4.635 -30.470 1.00 94.75 397 TRP A C 1
ATOM 2957 O O . TRP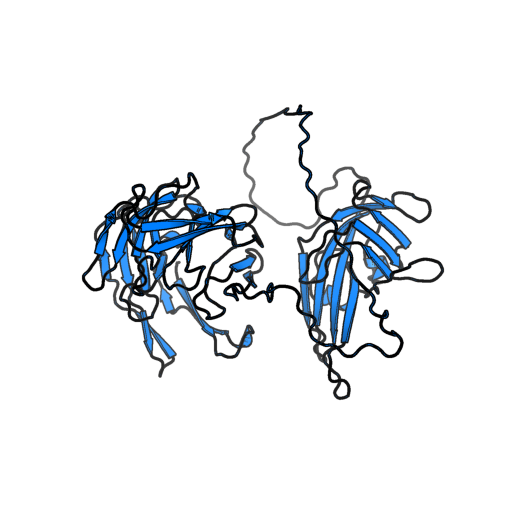 A 1 397 ? 24.209 -3.592 -30.787 1.00 94.75 397 TRP A O 1
ATOM 2967 N N . TYR A 1 398 ? 24.226 -5.838 -30.586 1.00 84.94 398 TYR A N 1
ATOM 2968 C CA . TYR A 1 398 ? 22.857 -6.058 -31.044 1.00 84.94 398 TYR A CA 1
ATOM 2969 C C . TYR A 1 398 ? 22.144 -7.040 -30.119 1.00 84.94 398 TYR A C 1
ATOM 2971 O O . TYR A 1 398 ? 22.665 -8.127 -29.848 1.00 84.94 398 TYR A O 1
ATOM 2979 N N . LEU A 1 399 ? 20.902 -6.724 -29.744 1.00 82.38 399 LEU A N 1
ATOM 2980 C CA . LEU A 1 399 ? 20.072 -7.604 -28.916 1.00 82.38 399 LEU A CA 1
ATOM 2981 C C . LEU A 1 399 ? 19.887 -8.991 -29.558 1.00 82.38 399 LEU A C 1
ATOM 2983 O O . LEU A 1 399 ? 19.924 -10.019 -28.886 1.00 82.38 399 LEU A O 1
ATOM 2987 N N . ASN A 1 400 ? 19.751 -9.036 -30.886 1.00 79.88 400 ASN A N 1
ATOM 2988 C CA . ASN A 1 400 ? 19.487 -10.263 -31.641 1.00 79.88 400 ASN A CA 1
ATOM 2989 C C . ASN A 1 400 ? 20.742 -11.084 -32.008 1.00 79.88 400 ASN A C 1
ATOM 2991 O O . ASN A 1 400 ? 20.630 -12.046 -32.769 1.00 79.88 400 ASN A O 1
ATOM 2995 N N . ARG A 1 401 ? 21.928 -10.741 -31.483 1.00 81.88 401 ARG A N 1
ATOM 2996 C CA . ARG A 1 401 ? 23.189 -11.475 -31.720 1.00 81.88 401 ARG A CA 1
ATOM 2997 C C . ARG A 1 401 ? 23.736 -12.133 -30.450 1.00 81.88 401 ARG A C 1
ATOM 2999 O O . ARG A 1 401 ? 24.916 -12.009 -30.149 1.00 81.88 401 ARG A O 1
ATOM 3006 N N . ASN A 1 402 ? 22.880 -12.823 -29.690 1.00 81.62 402 ASN A N 1
ATOM 3007 C CA . ASN A 1 402 ? 23.258 -13.500 -28.435 1.00 81.62 402 ASN A CA 1
ATOM 3008 C C . ASN A 1 402 ? 23.903 -12.582 -27.373 1.00 81.62 402 ASN A C 1
ATOM 3010 O O . ASN A 1 402 ? 24.515 -13.069 -26.423 1.00 81.62 402 ASN A O 1
ATOM 3014 N N . GLY A 1 403 ? 23.757 -11.263 -27.512 1.00 83.75 403 GLY A N 1
ATOM 3015 C CA . GLY A 1 403 ? 24.382 -10.283 -26.632 1.00 83.75 403 GLY A CA 1
ATOM 3016 C C . GLY A 1 403 ? 25.858 -10.002 -26.934 1.00 83.75 403 GLY A C 1
ATOM 3017 O O . GLY A 1 403 ? 26.489 -9.275 -26.174 1.00 83.75 403 GLY A O 1
ATOM 3018 N N . ASP A 1 404 ? 26.436 -10.531 -28.012 1.00 90.69 404 ASP A N 1
ATOM 3019 C CA . ASP A 1 404 ? 27.838 -10.269 -28.343 1.00 90.69 404 ASP A CA 1
ATOM 3020 C C . ASP A 1 404 ? 28.030 -8.848 -28.885 1.00 90.69 404 ASP A C 1
ATOM 3022 O O . ASP A 1 404 ? 27.239 -8.359 -29.698 1.00 90.69 404 ASP A O 1
ATOM 3026 N N . PHE A 1 405 ? 29.119 -8.194 -28.471 1.00 93.00 405 PHE A N 1
ATOM 3027 C CA . PHE A 1 405 ? 29.591 -6.974 -29.120 1.00 93.00 405 PHE A CA 1
ATOM 3028 C C . PHE A 1 405 ? 30.860 -7.242 -29.927 1.00 93.00 405 PHE A C 1
ATOM 3030 O O . PHE A 1 405 ? 31.771 -7.956 -29.491 1.00 93.00 405 PHE A O 1
ATOM 3037 N N . VAL A 1 406 ? 30.908 -6.658 -31.122 1.00 91.69 406 VAL A N 1
ATOM 3038 C CA . VAL A 1 406 ? 31.951 -6.901 -32.124 1.00 91.69 406 VAL A CA 1
ATOM 3039 C C . VAL A 1 406 ? 32.697 -5.624 -32.477 1.00 91.69 406 VAL A C 1
ATOM 3041 O O . VAL A 1 406 ? 32.147 -4.530 -32.345 1.00 91.69 406 VAL A O 1
ATOM 3044 N N . ASP A 1 407 ? 33.947 -5.755 -32.917 1.00 92.06 407 ASP A N 1
ATOM 3045 C CA . ASP A 1 407 ? 34.707 -4.645 -33.499 1.00 92.06 407 ASP A CA 1
ATOM 3046 C C . ASP A 1 407 ? 34.360 -4.404 -34.982 1.00 92.06 407 ASP A C 1
ATOM 3048 O O . ASP A 1 407 ? 33.519 -5.083 -35.571 1.00 92.06 407 ASP A O 1
ATOM 3052 N N . VAL A 1 408 ? 35.029 -3.431 -35.607 1.00 87.38 408 VAL A N 1
ATOM 3053 C CA . VAL A 1 408 ? 34.828 -3.063 -37.024 1.00 87.38 408 VAL A CA 1
ATOM 3054 C C . VAL A 1 408 ? 35.159 -4.173 -38.036 1.00 87.38 408 VAL A C 1
ATOM 3056 O O . VAL A 1 408 ? 34.869 -4.010 -39.219 1.00 87.38 408 VAL A O 1
ATOM 3059 N N . ASN A 1 409 ? 35.780 -5.273 -37.601 1.00 88.62 409 ASN A N 1
ATOM 3060 C CA . ASN A 1 409 ? 36.071 -6.452 -38.417 1.00 88.62 409 ASN A CA 1
ATOM 3061 C C . ASN A 1 409 ? 35.134 -7.632 -38.086 1.00 88.62 409 ASN A C 1
ATOM 3063 O O . ASN A 1 409 ? 35.438 -8.761 -38.472 1.00 88.62 409 ASN A O 1
ATOM 3067 N N . ASP A 1 410 ? 34.027 -7.385 -37.371 1.00 86.38 410 ASP A N 1
ATOM 3068 C CA . ASP A 1 410 ? 33.082 -8.391 -36.868 1.00 86.38 410 ASP A CA 1
ATOM 3069 C C . ASP A 1 410 ? 33.710 -9.409 -35.884 1.00 86.38 410 ASP A C 1
ATOM 3071 O O . ASP A 1 410 ? 33.170 -10.496 -35.663 1.00 86.38 410 ASP A O 1
ATOM 3075 N N . GLU A 1 411 ? 34.842 -9.083 -35.246 1.00 91.00 411 GLU A N 1
ATOM 3076 C CA . GLU A 1 411 ? 35.422 -9.943 -34.210 1.00 91.00 411 GLU A CA 1
ATOM 3077 C C . GLU A 1 411 ? 34.744 -9.703 -32.856 1.00 91.00 411 GLU A C 1
ATOM 3079 O O . GLU A 1 411 ? 34.721 -8.575 -32.363 1.00 91.00 411 GLU A O 1
ATOM 3084 N N . VAL A 1 412 ? 34.258 -10.769 -32.209 1.00 91.81 412 VAL A N 1
ATOM 3085 C CA . VAL A 1 412 ? 33.632 -10.703 -30.874 1.00 91.81 412 VAL A CA 1
ATOM 3086 C C . VAL A 1 412 ? 34.655 -10.292 -29.815 1.00 91.81 412 VAL A C 1
ATOM 3088 O O . VAL A 1 412 ? 35.709 -10.919 -29.675 1.00 91.81 412 VAL A O 1
ATOM 3091 N N . LYS A 1 413 ? 34.336 -9.254 -29.036 1.00 93.00 413 LYS A N 1
ATOM 3092 C CA . LYS A 1 413 ? 35.208 -8.717 -27.972 1.00 93.00 413 LYS A CA 1
ATOM 3093 C C . LYS A 1 413 ? 34.632 -8.852 -26.566 1.00 93.00 413 LYS A C 1
ATOM 3095 O O . LYS A 1 413 ? 35.367 -8.674 -25.594 1.00 93.00 413 LYS A O 1
ATOM 3100 N N . GLY A 1 414 ? 33.360 -9.205 -26.456 1.00 91.62 414 GLY A N 1
ATOM 3101 C CA . GLY A 1 414 ? 32.681 -9.426 -25.191 1.00 91.62 414 GLY A CA 1
ATOM 3102 C C . GLY A 1 414 ? 31.202 -9.696 -25.396 1.00 91.62 414 GLY A C 1
ATOM 3103 O O . GLY A 1 414 ? 30.711 -9.716 -26.525 1.00 91.62 414 GLY A O 1
ATOM 3104 N N . ASN A 1 415 ? 30.505 -9.874 -24.282 1.00 92.12 415 ASN A N 1
ATOM 3105 C CA . ASN A 1 415 ? 29.080 -10.151 -24.250 1.00 92.12 415 ASN A CA 1
ATOM 3106 C C . ASN A 1 415 ? 28.402 -9.221 -23.243 1.00 92.12 415 ASN A C 1
ATOM 3108 O O . ASN A 1 415 ? 28.879 -9.069 -22.118 1.00 92.12 415 ASN A O 1
ATOM 3112 N N . CYS A 1 416 ? 27.304 -8.598 -23.646 1.00 94.06 416 CYS A N 1
ATOM 3113 C CA . CYS A 1 416 ? 26.484 -7.739 -22.816 1.00 94.06 416 CYS A CA 1
ATOM 3114 C C . CYS A 1 416 ? 25.057 -8.268 -22.740 1.00 94.06 416 CYS A C 1
ATOM 3116 O O . CYS A 1 416 ? 24.505 -8.763 -23.725 1.00 94.06 416 CYS A O 1
ATOM 3118 N N . VAL A 1 417 ? 24.447 -8.080 -21.576 1.00 91.62 417 VAL A N 1
ATOM 3119 C CA . VAL A 1 417 ? 23.020 -8.304 -21.350 1.00 91.62 417 VAL A CA 1
ATOM 3120 C C . VAL A 1 417 ? 22.340 -6.970 -21.075 1.00 91.62 417 VAL A C 1
ATOM 3122 O O . VAL A 1 417 ? 22.943 -6.096 -20.444 1.00 91.62 417 VAL A O 1
ATOM 3125 N N . VAL A 1 418 ? 21.101 -6.827 -21.549 1.00 91.44 418 VAL A N 1
ATOM 3126 C CA . VAL A 1 418 ? 20.229 -5.726 -21.127 1.00 91.44 418 VAL A CA 1
ATOM 3127 C C . VAL A 1 418 ? 20.004 -5.861 -19.632 1.00 91.44 418 VAL A C 1
ATOM 3129 O O . VAL A 1 418 ? 19.662 -6.939 -19.142 1.00 91.44 418 VAL A O 1
ATOM 3132 N N . ASP A 1 419 ? 20.277 -4.786 -18.907 1.00 85.44 419 ASP A N 1
ATOM 3133 C CA . ASP A 1 419 ? 20.184 -4.776 -17.460 1.00 85.44 419 ASP A CA 1
ATOM 3134 C C . ASP A 1 419 ? 19.827 -3.371 -16.978 1.00 85.44 419 ASP A C 1
ATOM 3136 O O . ASP A 1 419 ? 20.645 -2.462 -17.064 1.00 85.44 419 ASP A O 1
ATOM 3140 N N . HIS A 1 420 ? 18.614 -3.229 -16.447 1.00 83.81 420 HIS A N 1
ATOM 3141 C CA . HIS A 1 420 ? 18.083 -2.006 -15.838 1.00 83.81 420 HIS A CA 1
ATOM 3142 C C . HIS A 1 420 ? 18.028 -2.120 -14.304 1.00 83.81 420 HIS A C 1
ATOM 3144 O O . HIS A 1 420 ? 17.276 -1.424 -13.634 1.00 83.81 420 HIS A O 1
ATOM 3150 N N . SER A 1 421 ? 18.790 -3.047 -13.705 1.00 77.44 421 SER A N 1
ATOM 3151 C CA . SER A 1 421 ? 18.764 -3.277 -12.251 1.00 77.44 421 SER A CA 1
ATOM 3152 C C . SER A 1 421 ? 19.444 -2.188 -11.415 1.00 77.44 421 SER A C 1
ATOM 3154 O O . SER A 1 421 ? 19.456 -2.310 -10.184 1.00 77.44 421 SER A O 1
ATOM 3156 N N . ASP A 1 422 ? 20.017 -1.160 -12.049 1.00 80.75 422 ASP A N 1
ATOM 3157 C CA . ASP A 1 422 ? 20.747 -0.085 -11.385 1.00 80.75 422 ASP A CA 1
ATOM 3158 C C . ASP A 1 422 ? 20.519 1.281 -12.044 1.00 80.75 422 ASP A C 1
ATOM 3160 O O . ASP A 1 422 ? 20.825 1.471 -13.222 1.00 80.75 422 ASP A O 1
ATOM 3164 N N . ASP A 1 423 ? 20.076 2.232 -11.221 1.00 84.75 423 ASP A N 1
ATOM 3165 C CA . ASP A 1 423 ? 19.852 3.632 -11.568 1.00 84.75 423 ASP A CA 1
ATOM 3166 C C . ASP A 1 423 ? 20.519 4.533 -10.528 1.00 84.75 423 ASP A C 1
ATOM 3168 O O . ASP A 1 423 ? 20.611 4.189 -9.343 1.00 84.75 423 ASP A O 1
ATOM 3172 N N . PHE A 1 424 ? 20.918 5.736 -10.936 1.00 83.31 424 PHE A N 1
ATOM 3173 C CA . PHE A 1 424 ? 21.481 6.728 -10.027 1.00 83.31 424 PHE A CA 1
ATOM 3174 C C . PHE A 1 424 ? 20.920 8.133 -10.251 1.00 83.31 424 PHE A C 1
ATOM 3176 O O . PHE A 1 424 ? 20.492 8.513 -11.340 1.00 83.31 424 PHE A O 1
ATOM 3183 N N . MET A 1 425 ? 20.992 8.944 -9.194 1.00 87.19 425 MET A N 1
ATOM 3184 C CA . MET A 1 425 ? 20.753 10.384 -9.231 1.00 87.19 425 MET A CA 1
ATOM 3185 C C . MET A 1 425 ? 21.794 11.082 -8.358 1.00 87.19 425 MET A C 1
ATOM 3187 O O . MET A 1 425 ? 21.907 10.798 -7.165 1.00 87.19 425 MET A O 1
ATOM 3191 N N . CYS A 1 426 ? 22.541 12.006 -8.952 1.00 85.94 426 CYS A N 1
ATOM 3192 C CA . CYS A 1 426 ? 23.637 12.717 -8.312 1.00 85.94 426 CYS A CA 1
ATOM 3193 C C . CYS A 1 426 ? 23.515 14.221 -8.522 1.00 85.94 426 CYS A C 1
ATOM 3195 O O . CYS A 1 426 ? 23.211 14.684 -9.614 1.00 85.94 426 CYS A O 1
ATOM 3197 N N . THR A 1 427 ? 23.780 14.989 -7.469 1.00 83.12 427 THR A N 1
ATOM 3198 C CA . THR A 1 427 ? 23.798 16.456 -7.509 1.00 83.12 427 THR A CA 1
ATOM 3199 C C . THR A 1 427 ? 25.185 16.956 -7.144 1.00 83.12 427 THR A C 1
ATOM 3201 O O . THR A 1 427 ? 25.683 16.645 -6.056 1.00 83.12 427 THR A O 1
ATOM 3204 N N . PHE A 1 428 ? 25.796 17.751 -8.017 1.00 78.44 428 PHE A N 1
ATOM 3205 C CA . PHE A 1 428 ? 27.140 18.285 -7.806 1.00 78.44 428 PHE A CA 1
ATOM 3206 C C . PHE A 1 428 ? 27.075 19.724 -7.269 1.00 78.44 428 PHE A C 1
ATOM 3208 O O . PHE A 1 428 ? 26.222 20.507 -7.663 1.00 78.44 428 PHE A O 1
ATOM 3215 N N . PHE A 1 429 ? 27.951 20.088 -6.327 1.00 64.44 429 PHE A N 1
ATOM 3216 C CA . PHE A 1 429 ? 28.044 21.445 -5.759 1.00 64.44 429 PHE A CA 1
ATOM 3217 C C . PHE A 1 429 ? 29.372 22.090 -6.176 1.00 64.44 429 PHE A C 1
ATOM 3219 O O . PHE A 1 429 ? 30.369 21.374 -6.284 1.00 64.44 429 PHE A O 1
ATOM 3226 N N . PRO A 1 430 ? 29.448 23.426 -6.368 1.00 53.03 430 PRO A N 1
ATOM 3227 C CA . PRO A 1 430 ? 28.524 24.479 -5.912 1.00 53.03 430 PRO A CA 1
ATOM 3228 C C . PRO A 1 430 ? 27.465 24.949 -6.926 1.00 53.03 430 PRO A C 1
ATOM 3230 O O . PRO A 1 430 ? 26.641 25.787 -6.566 1.00 53.03 430 PRO A O 1
ATOM 3233 N N . ASN A 1 431 ? 27.481 24.447 -8.161 1.00 58.34 431 ASN A N 1
ATOM 3234 C CA . ASN A 1 431 ? 26.446 24.709 -9.161 1.00 58.34 431 ASN A CA 1
ATOM 3235 C C . ASN A 1 431 ? 25.577 23.444 -9.248 1.00 58.34 431 ASN A C 1
ATOM 3237 O O . ASN A 1 431 ? 26.153 22.442 -9.657 1.00 58.34 431 ASN A O 1
ATOM 3241 N N . PRO A 1 432 ? 24.300 23.441 -8.803 1.00 62.59 432 PRO A N 1
ATOM 3242 C CA . PRO A 1 432 ? 23.480 22.230 -8.652 1.00 62.59 432 PRO A CA 1
ATOM 3243 C C . PRO A 1 432 ? 23.107 21.563 -9.987 1.00 62.59 432 PRO A C 1
ATOM 3245 O O . PRO A 1 432 ? 21.935 21.469 -10.334 1.00 62.59 432 PRO A O 1
ATOM 3248 N N . SER A 1 433 ? 24.096 21.106 -10.748 1.00 65.88 433 SER A N 1
ATOM 3249 C CA . SER A 1 433 ? 23.882 20.271 -11.921 1.00 65.88 433 SER A CA 1
ATOM 3250 C C . SER A 1 433 ? 23.510 18.872 -11.437 1.00 65.88 433 SER A C 1
ATOM 3252 O O . SER A 1 433 ? 24.210 18.275 -10.604 1.00 65.88 433 SER A O 1
ATOM 3254 N N . GLY A 1 434 ? 22.344 18.404 -11.871 1.00 80.19 434 GLY A N 1
ATOM 3255 C CA . GLY A 1 434 ? 21.814 17.092 -11.534 1.00 80.19 434 GLY A CA 1
ATOM 3256 C C . GLY A 1 434 ? 22.095 16.115 -12.662 1.00 80.19 434 GLY A C 1
ATOM 3257 O O . GLY A 1 434 ? 21.649 16.352 -13.779 1.00 80.19 434 GLY A O 1
ATOM 3258 N N . GLN A 1 435 ? 22.766 15.004 -12.371 1.00 86.12 435 GLN A N 1
ATOM 3259 C CA . GLN A 1 435 ? 22.944 13.913 -13.321 1.00 86.12 435 GLN A CA 1
ATOM 3260 C C . GLN A 1 435 ? 22.141 12.696 -12.868 1.00 86.12 435 GLN A C 1
ATOM 3262 O O . GLN A 1 435 ? 22.293 12.217 -11.743 1.00 86.12 435 GLN A O 1
ATOM 3267 N N . THR A 1 436 ? 21.278 12.205 -13.748 1.00 89.38 436 THR A N 1
ATOM 3268 C CA . THR A 1 436 ? 20.530 10.955 -13.569 1.00 89.38 436 THR A CA 1
ATOM 3269 C C . THR A 1 436 ? 21.011 9.936 -14.581 1.00 89.38 436 THR A C 1
ATOM 3271 O O . THR A 1 436 ? 21.442 10.320 -15.667 1.00 89.38 436 THR A O 1
ATOM 3274 N N . GLY A 1 437 ? 20.960 8.655 -14.236 1.00 89.31 437 GLY A N 1
ATOM 3275 C CA . GLY A 1 437 ? 21.357 7.593 -15.145 1.00 89.31 437 GLY A CA 1
ATOM 3276 C C . GLY A 1 437 ? 20.615 6.297 -14.893 1.00 89.31 437 GLY A C 1
ATOM 3277 O O . GLY A 1 437 ? 20.301 5.992 -13.747 1.00 89.31 437 GLY A O 1
ATOM 3278 N N . ILE A 1 438 ? 20.387 5.552 -15.970 1.00 88.31 438 ILE A N 1
ATOM 3279 C CA . ILE A 1 438 ? 19.828 4.199 -15.971 1.00 88.31 438 ILE A CA 1
ATOM 3280 C C . ILE A 1 438 ? 20.792 3.265 -16.692 1.00 88.31 438 ILE A C 1
ATOM 3282 O O . ILE A 1 438 ? 21.256 3.570 -17.799 1.00 88.31 438 ILE A O 1
ATOM 3286 N N . MET A 1 439 ? 21.118 2.135 -16.067 1.00 91.12 439 MET A N 1
ATOM 3287 C CA . MET A 1 439 ? 21.946 1.114 -16.701 1.00 91.12 439 MET A CA 1
ATOM 3288 C C . MET A 1 439 ? 21.210 0.580 -17.933 1.00 91.12 439 MET A C 1
ATOM 3290 O O . MET A 1 439 ? 20.022 0.294 -17.880 1.00 91.12 439 MET A O 1
ATOM 3294 N N . GLN A 1 440 ? 21.902 0.508 -19.064 1.00 93.06 440 GLN A N 1
ATOM 3295 C CA . GLN A 1 440 ? 21.385 -0.047 -20.316 1.00 93.06 440 GLN A CA 1
ATOM 3296 C C . GLN A 1 440 ? 21.932 -1.453 -20.530 1.00 93.06 440 GLN A C 1
ATOM 3298 O O . GLN A 1 440 ? 21.191 -2.381 -20.840 1.00 93.06 440 GLN A O 1
ATOM 3303 N N . LEU A 1 441 ? 23.248 -1.609 -20.354 1.00 93.69 441 LEU A N 1
ATOM 3304 C CA . LEU A 1 441 ? 23.953 -2.861 -20.595 1.00 93.69 441 LEU A CA 1
ATOM 3305 C C . LEU A 1 441 ? 24.930 -3.173 -19.463 1.00 93.69 441 LEU A C 1
ATOM 3307 O O . LEU A 1 441 ? 25.721 -2.317 -19.054 1.00 93.69 441 LEU A O 1
ATOM 3311 N N . ARG A 1 442 ? 24.950 -4.441 -19.044 1.00 93.75 442 ARG A N 1
ATOM 3312 C CA . ARG A 1 442 ? 26.033 -5.036 -18.253 1.00 93.75 442 ARG A CA 1
ATOM 3313 C C . ARG A 1 442 ? 26.883 -5.922 -19.156 1.00 93.75 442 ARG A C 1
ATOM 3315 O O . ARG A 1 442 ? 26.402 -6.937 -19.655 1.00 93.75 442 ARG A O 1
ATOM 3322 N N . CYS A 1 443 ? 28.150 -5.560 -19.333 1.00 93.88 443 CYS A N 1
ATOM 3323 C CA . CYS A 1 443 ? 29.076 -6.212 -20.255 1.00 93.88 443 CYS A CA 1
ATOM 3324 C C . CYS A 1 443 ? 30.188 -6.978 -19.532 1.00 93.88 443 CYS A C 1
ATOM 3326 O O . CYS A 1 443 ? 30.824 -6.462 -18.613 1.00 93.88 443 CYS A O 1
ATOM 3328 N N . ARG A 1 444 ? 30.485 -8.182 -20.021 1.00 92.25 444 ARG A N 1
ATOM 3329 C CA . ARG A 1 444 ? 31.689 -8.965 -19.718 1.00 92.25 444 ARG A CA 1
ATOM 3330 C C . ARG A 1 444 ? 32.648 -8.890 -20.900 1.00 92.25 444 ARG A C 1
ATOM 3332 O O . ARG A 1 444 ? 32.227 -9.047 -22.047 1.00 92.25 444 ARG A O 1
ATOM 3339 N N . SER A 1 445 ? 33.925 -8.615 -20.641 1.00 90.62 445 SER A N 1
ATOM 3340 C CA . SER A 1 445 ? 34.952 -8.532 -21.686 1.00 90.62 445 SER A CA 1
ATOM 3341 C C . SER A 1 445 ? 36.370 -8.665 -21.108 1.00 90.62 445 SER A C 1
ATOM 3343 O O . SER A 1 445 ? 36.548 -8.969 -19.936 1.00 90.62 445 SER A O 1
ATOM 3345 N N . ASN A 1 446 ? 37.400 -8.437 -21.925 1.00 86.19 446 ASN A N 1
ATOM 3346 C CA . ASN A 1 446 ? 38.777 -8.247 -21.438 1.00 86.19 446 ASN A CA 1
ATOM 3347 C C . ASN A 1 446 ? 39.164 -6.759 -21.325 1.00 86.19 446 ASN A C 1
ATOM 3349 O O . ASN A 1 446 ? 40.335 -6.421 -21.163 1.00 86.19 446 ASN A O 1
ATOM 3353 N N . MET A 1 447 ? 38.177 -5.865 -21.423 1.00 88.56 447 MET A N 1
ATOM 3354 C CA . MET A 1 447 ? 38.286 -4.417 -21.266 1.00 88.56 447 MET A CA 1
ATOM 3355 C C . MET A 1 447 ? 37.401 -3.940 -20.110 1.00 88.56 447 MET A C 1
ATOM 3357 O O . MET A 1 447 ? 36.439 -4.600 -19.718 1.00 88.56 447 MET A O 1
ATOM 3361 N N . ASN A 1 448 ? 37.717 -2.766 -19.576 1.00 89.44 448 ASN A N 1
ATOM 3362 C CA . ASN A 1 448 ? 36.951 -2.134 -18.510 1.00 89.44 448 ASN A CA 1
ATOM 3363 C C . ASN A 1 448 ? 36.794 -0.625 -18.783 1.00 89.44 448 ASN A C 1
ATOM 3365 O O . ASN A 1 448 ? 37.416 -0.064 -19.693 1.00 89.44 448 ASN A O 1
ATOM 3369 N N . ALA A 1 449 ? 35.970 0.045 -17.981 1.00 90.62 449 ALA A N 1
ATOM 3370 C CA . ALA A 1 449 ? 35.676 1.463 -18.146 1.00 90.62 449 ALA A CA 1
ATOM 3371 C C . ALA A 1 449 ? 36.846 2.391 -17.768 1.00 90.62 449 ALA A C 1
ATOM 3373 O O . ALA A 1 449 ? 36.830 3.564 -18.157 1.00 90.62 449 ALA A O 1
ATOM 3374 N N . ASN A 1 450 ? 37.892 1.896 -17.088 1.00 88.19 450 ASN A N 1
ATOM 3375 C CA . ASN A 1 450 ? 39.081 2.700 -16.761 1.00 88.19 450 ASN A CA 1
ATOM 3376 C C . ASN A 1 450 ? 39.725 3.275 -18.025 1.00 88.19 450 ASN A C 1
ATOM 3378 O O . ASN A 1 450 ? 40.171 4.422 -18.029 1.00 88.19 450 ASN A O 1
ATOM 3382 N N . ILE A 1 451 ? 39.700 2.512 -19.124 1.00 86.31 451 ILE A N 1
ATOM 3383 C CA . ILE A 1 451 ? 40.243 2.915 -20.427 1.00 86.31 451 ILE A CA 1
ATOM 3384 C C . ILE A 1 451 ? 39.550 4.184 -20.950 1.00 86.31 451 ILE A C 1
ATOM 3386 O O . ILE A 1 451 ? 40.214 5.083 -21.478 1.00 86.31 451 ILE A O 1
ATOM 3390 N N . VAL A 1 452 ? 38.225 4.285 -20.792 1.00 87.44 452 VAL A N 1
ATOM 3391 C CA . VAL A 1 452 ? 37.464 5.484 -21.180 1.00 87.44 452 VAL A CA 1
ATOM 3392 C C . VAL A 1 452 ? 37.750 6.616 -20.213 1.00 87.44 452 VAL A C 1
ATOM 3394 O O . VAL A 1 452 ? 38.151 7.695 -20.652 1.00 87.44 452 VAL A O 1
ATOM 3397 N N . ASN A 1 453 ? 37.607 6.354 -18.914 1.00 85.94 453 ASN A N 1
ATOM 3398 C CA . ASN A 1 453 ? 37.625 7.392 -17.888 1.00 85.94 453 ASN A CA 1
ATOM 3399 C C . ASN A 1 453 ? 39.034 7.896 -17.537 1.00 85.94 453 ASN A C 1
ATOM 3401 O O . ASN A 1 453 ? 39.184 8.900 -16.846 1.00 85.94 453 ASN A O 1
ATOM 3405 N N . GLY A 1 454 ? 40.085 7.236 -18.034 1.00 76.81 454 GLY A N 1
ATOM 3406 C CA . GLY A 1 454 ? 41.469 7.562 -17.694 1.00 76.81 454 GLY A CA 1
ATOM 3407 C C . GLY A 1 454 ? 41.802 7.281 -16.229 1.00 76.81 454 GLY A C 1
ATOM 3408 O O . GLY A 1 454 ? 42.721 7.895 -15.689 1.00 76.81 454 GLY A O 1
ATOM 3409 N N . TRP A 1 455 ? 41.049 6.389 -15.584 1.00 74.75 455 TRP A N 1
ATOM 3410 C CA . TRP A 1 455 ? 41.346 5.922 -14.236 1.00 74.75 455 TRP A CA 1
ATOM 3411 C C . TRP A 1 455 ? 42.576 5.010 -14.313 1.00 74.75 455 TRP A C 1
ATOM 3413 O O . TRP A 1 455 ? 42.706 4.213 -15.240 1.00 74.75 455 TRP A O 1
ATOM 3423 N N . HIS A 1 456 ? 43.533 5.185 -13.405 1.00 58.12 456 HIS A N 1
ATOM 3424 C CA . HIS A 1 456 ? 44.690 4.296 -13.346 1.00 58.12 456 HIS A CA 1
ATOM 3425 C C . HIS A 1 456 ? 44.277 2.990 -12.661 1.00 58.12 456 HIS A C 1
ATOM 3427 O O . HIS A 1 456 ? 43.619 3.050 -11.622 1.00 58.12 456 HIS A O 1
ATOM 3433 N N . ASP A 1 457 ? 44.646 1.856 -13.264 1.00 48.53 457 ASP A N 1
ATOM 3434 C CA . ASP A 1 457 ? 44.470 0.515 -12.688 1.00 48.53 457 ASP A CA 1
ATOM 3435 C C . ASP A 1 457 ? 45.218 0.338 -11.357 1.00 48.53 457 ASP A C 1
ATOM 3437 O O . ASP A 1 457 ? 46.356 0.866 -11.229 1.00 48.53 457 ASP A O 1
#

InterPro domains:
  IPR013517 FG-GAP repeat [PF13517] (103-163)
  IPR028994 Integrin alpha, N-terminal [SSF69318] (36-240)

pLDDT: mean 80.73, std 20.58, range [29.78, 98.81]

Foldseek 3Di:
DDFDWDWDADPPDPDPVRTDTPGTQDDPPPQDPLQWDWFALQLPLGTWTWGADQAFRWIWIWDWDADPVVRHIDTDPTDTQGPGDARQGADDDSQRGQWDWFQQALSRHTWTWGQDQQGFIFGWGRDNVGTHGQGTQDGGPSHGRSQWDWAAAPLPRGTWIWGAAQAFRFIWTWDWPHQDCDPNHRTDTHTPGTDDGGPGGSVQWDFDQPVVSSHTWTKGADPPPRDIDTHHSDDDDDDPPDDDDDPPDDDDPPDDDDDDDDDDDDDDDDDDDDDDDDDDDDDDDDDDDDDDDDDDDDDDDDDDDDDPPFDAWKWKKWKWKWFDDDPVGNGTDIFIFIWIARDQDDQVRVVLTDTFHEDPDPPDPDFGKHWDQCAHVVGHGQTQKIWGDALVHTWIFGPPPQQFIAHPVRHTFWGKDQDQPGKDWYFDPDGGIIMIITTGIIITGNDGRCSRSVPDD

Radius of gyration: 29.34 Å; chains: 1; bounding box: 72×68×84 Å